Protein AF-A0A7V4JTB4-F1 (afdb_monomer)

Radius of gyration: 29.23 Å; Cα contacts (8 Å, |Δi|>4): 710; chains: 1; bounding box: 89×67×76 Å

Structure (mmCIF, N/CA/C/O backbone):
data_AF-A0A7V4JTB4-F1
#
_entry.id   AF-A0A7V4JTB4-F1
#
loop_
_atom_site.group_PDB
_atom_site.id
_atom_site.type_symbol
_atom_site.label_atom_id
_atom_site.label_alt_id
_atom_site.label_comp_id
_atom_site.label_asym_id
_atom_site.label_entity_id
_atom_site.label_seq_id
_atom_site.pdbx_PDB_ins_code
_atom_site.Cartn_x
_atom_site.Cartn_y
_atom_site.Cartn_z
_atom_site.occupancy
_atom_site.B_iso_or_equiv
_atom_site.auth_seq_id
_atom_site.auth_comp_id
_atom_site.auth_asym_id
_atom_site.auth_atom_id
_atom_site.pdbx_PDB_model_num
ATOM 1 N N . MET A 1 1 ? -22.827 40.644 -36.363 1.00 31.09 1 MET A N 1
ATOM 2 C CA . MET A 1 1 ? -23.847 39.605 -36.635 1.00 31.09 1 MET A CA 1
ATOM 3 C C . MET A 1 1 ? -23.167 38.247 -36.443 1.00 31.09 1 MET A C 1
ATOM 5 O O . MET A 1 1 ? -22.079 38.099 -36.972 1.00 31.09 1 MET A O 1
ATOM 9 N N . THR A 1 2 ? -23.547 37.351 -35.514 1.00 26.34 2 THR A N 1
ATOM 10 C CA . THR A 1 2 ? -24.792 36.527 -35.463 1.00 26.34 2 THR A CA 1
ATOM 11 C C . THR A 1 2 ? -24.977 35.720 -36.763 1.00 26.34 2 THR A C 1
ATOM 13 O O . THR A 1 2 ? -24.940 36.337 -37.813 1.00 26.34 2 THR A O 1
ATOM 16 N N . THR A 1 3 ? -25.228 34.405 -36.854 1.00 27.50 3 THR A N 1
ATOM 17 C CA . THR A 1 3 ? -25.494 33.280 -35.911 1.00 27.50 3 THR A CA 1
ATOM 18 C C . THR A 1 3 ? -25.364 31.945 -36.722 1.00 27.50 3 THR A C 1
ATOM 20 O O . THR A 1 3 ? -25.085 32.033 -37.908 1.00 27.50 3 THR A O 1
ATOM 23 N N . ARG A 1 4 ? -25.537 30.689 -36.250 1.00 26.83 4 ARG A N 1
ATOM 24 C CA . ARG A 1 4 ? -26.113 30.093 -35.017 1.00 26.83 4 ARG A CA 1
ATOM 25 C C . ARG A 1 4 ? -25.497 28.693 -34.718 1.00 26.83 4 ARG A C 1
ATOM 27 O O . ARG A 1 4 ? -24.911 28.059 -35.580 1.00 26.83 4 ARG A O 1
ATOM 34 N N . ARG A 1 5 ? -25.692 28.233 -33.475 1.00 28.22 5 ARG A N 1
ATOM 35 C CA . ARG A 1 5 ? -25.565 26.868 -32.901 1.00 28.22 5 ARG A CA 1
ATOM 36 C C . ARG A 1 5 ? -26.350 25.738 -33.624 1.00 28.22 5 ARG A C 1
ATOM 38 O O . ARG A 1 5 ? -27.379 26.044 -34.215 1.00 28.22 5 ARG A O 1
ATOM 45 N N . ARG A 1 6 ? -26.016 24.476 -33.246 1.00 29.27 6 ARG A N 1
ATOM 46 C CA . ARG A 1 6 ? -26.835 23.217 -33.250 1.00 29.27 6 ARG A CA 1
ATOM 47 C C . ARG A 1 6 ? -27.030 22.527 -34.625 1.00 29.27 6 ARG A C 1
ATOM 49 O O . ARG A 1 6 ? -27.101 23.221 -35.623 1.00 29.27 6 ARG A O 1
ATOM 56 N N . SER A 1 7 ? -27.157 21.192 -34.738 1.00 24.75 7 SER A N 1
ATOM 57 C CA . SER A 1 7 ? -27.004 20.066 -33.776 1.00 24.75 7 SER A CA 1
ATOM 58 C C . SER A 1 7 ? -27.152 18.696 -34.479 1.00 24.75 7 SER A C 1
ATOM 60 O O . SER A 1 7 ? -27.587 18.661 -35.620 1.00 24.75 7 SER A O 1
ATOM 62 N N . CYS A 1 8 ? -26.947 17.604 -33.725 1.00 22.50 8 CYS A N 1
ATOM 63 C CA . CYS A 1 8 ? -27.516 16.258 -33.938 1.00 22.50 8 CYS A CA 1
ATOM 64 C C . CYS A 1 8 ? -27.049 15.443 -35.162 1.00 22.50 8 CYS A C 1
ATOM 66 O O . CYS A 1 8 ? -27.346 15.770 -36.304 1.00 22.50 8 CYS A O 1
ATOM 68 N N . LEU A 1 9 ? -26.488 14.262 -34.879 1.00 32.69 9 LEU A N 1
ATOM 69 C CA . LEU A 1 9 ? -26.772 13.047 -35.654 1.00 32.69 9 LEU A CA 1
ATOM 70 C C . LEU A 1 9 ? -28.262 12.704 -35.511 1.00 32.69 9 LEU A C 1
ATOM 72 O O . LEU A 1 9 ? -28.770 12.720 -34.386 1.00 32.69 9 LEU A O 1
ATOM 76 N N . PRO A 1 10 ? -28.967 12.435 -36.620 1.00 29.33 10 PRO A N 1
ATOM 77 C CA . PRO A 1 10 ? -29.910 11.307 -36.659 1.00 29.33 10 PRO A CA 1
ATOM 78 C C . PRO A 1 10 ? -30.017 10.709 -38.096 1.00 29.33 10 PRO A C 1
ATOM 80 O O . PRO A 1 10 ? -29.278 11.117 -38.987 1.00 29.33 10 PRO A O 1
ATOM 83 N N . PRO A 1 11 ? -30.973 9.810 -38.391 1.00 30.77 11 PRO A N 1
ATOM 84 C CA . PRO A 1 11 ? -31.124 8.484 -37.792 1.00 30.77 11 PRO A CA 1
ATOM 85 C C . PRO A 1 11 ? -31.331 7.388 -38.868 1.00 30.77 11 PRO A C 1
ATOM 87 O O . PRO A 1 11 ? -31.652 7.687 -40.016 1.00 30.77 11 PRO A O 1
ATOM 90 N N . ARG A 1 12 ? -31.344 6.116 -38.439 1.00 24.88 12 ARG A N 1
ATOM 91 C CA . ARG A 1 12 ? -31.655 4.909 -39.243 1.00 24.88 12 ARG A CA 1
ATOM 92 C C . ARG A 1 12 ? -30.548 4.430 -40.197 1.00 24.88 12 ARG A C 1
ATOM 94 O O . ARG A 1 12 ? -29.602 5.131 -40.521 1.00 24.88 12 ARG A O 1
ATOM 101 N N . LEU A 1 13 ? -30.787 3.201 -40.653 1.00 31.14 13 LEU A N 1
ATOM 102 C CA . LEU A 1 13 ? -30.186 2.460 -41.767 1.00 31.14 13 LEU A CA 1
ATOM 103 C C . LEU A 1 13 ? -28.651 2.318 -41.681 1.00 31.14 13 LEU A C 1
ATOM 105 O O . LEU A 1 13 ? -27.910 2.879 -42.474 1.00 31.14 13 LEU A O 1
ATOM 109 N N . LEU A 1 14 ? -28.115 1.548 -40.722 1.00 29.09 14 LEU A N 1
ATOM 110 C CA . LEU A 1 14 ? -28.753 0.429 -39.988 1.00 29.09 14 LEU A CA 1
ATOM 111 C C . LEU A 1 14 ? -29.254 -0.696 -40.924 1.00 29.09 14 LEU A C 1
ATOM 113 O O . LEU A 1 14 ? -30.271 -1.313 -40.644 1.00 29.09 14 LEU A O 1
ATOM 117 N N . HIS A 1 15 ? -28.566 -0.934 -42.049 1.00 26.72 15 HIS A N 1
ATOM 118 C CA . HIS A 1 15 ? -28.873 -2.045 -42.972 1.00 26.72 15 HIS A CA 1
ATOM 119 C C . HIS A 1 15 ? -27.790 -3.138 -43.027 1.00 26.72 15 HIS A C 1
ATOM 121 O O . HIS A 1 15 ? -28.042 -4.227 -43.525 1.00 26.72 15 HIS A O 1
ATOM 127 N N . ALA A 1 16 ? -26.607 -2.894 -42.453 1.00 26.56 16 ALA A N 1
ATOM 128 C CA . ALA A 1 16 ? -25.551 -3.903 -42.298 1.00 26.56 16 ALA A CA 1
ATOM 129 C C . ALA A 1 16 ? -25.762 -4.841 -41.084 1.00 26.56 16 ALA A C 1
ATOM 131 O O . ALA A 1 16 ? -24.882 -5.628 -40.754 1.00 26.56 16 ALA A O 1
ATOM 132 N N . LEU A 1 17 ? -26.909 -4.732 -40.400 1.00 25.56 17 LEU A N 1
ATOM 133 C CA . LEU A 1 17 ? -27.274 -5.499 -39.199 1.00 25.56 17 LEU A CA 1
ATOM 134 C C . LEU A 1 17 ? -28.572 -6.312 -39.379 1.00 25.56 17 LEU A C 1
ATOM 136 O O . LEU A 1 17 ? -29.166 -6.734 -38.393 1.00 25.56 17 LEU A O 1
ATOM 140 N N . THR A 1 18 ? -29.044 -6.514 -40.615 1.00 29.95 18 THR A N 1
ATOM 141 C CA . THR A 1 18 ? -30.361 -7.124 -40.877 1.00 29.95 18 THR A CA 1
ATOM 142 C C . THR A 1 18 ? -30.300 -8.305 -41.846 1.00 29.95 18 THR A C 1
ATOM 144 O O . THR A 1 18 ? -30.421 -8.135 -43.057 1.00 29.95 18 THR A O 1
ATOM 147 N N . GLY A 1 19 ? -30.174 -9.495 -41.267 1.00 24.31 19 GLY A N 1
ATOM 148 C CA . GLY A 1 19 ? -30.933 -10.692 -41.640 1.00 24.31 19 GLY A CA 1
ATOM 149 C C . GLY A 1 19 ? -31.342 -11.339 -40.313 1.00 24.31 19 GLY A C 1
ATOM 150 O O . GLY A 1 19 ? -30.496 -11.967 -39.689 1.00 24.31 19 GLY A O 1
ATOM 151 N N . GLU A 1 20 ? -32.411 -10.847 -39.670 1.00 26.95 20 GLU A N 1
ATOM 152 C CA . GLU A 1 20 ? -33.776 -11.436 -39.699 1.00 26.95 20 GLU A CA 1
ATOM 153 C C . GLU A 1 20 ? -33.870 -12.774 -38.922 1.00 26.95 20 GLU A C 1
ATOM 155 O O . GLU A 1 20 ? -32.957 -13.581 -39.012 1.00 26.95 20 GLU A O 1
ATOM 160 N N . ALA A 1 21 ? -34.928 -13.161 -38.194 1.00 25.75 21 ALA A N 1
ATOM 161 C CA . ALA A 1 21 ? -36.062 -12.502 -37.510 1.00 25.75 21 ALA A CA 1
ATOM 162 C C . ALA A 1 21 ? -36.709 -13.588 -36.573 1.00 25.75 21 ALA A C 1
ATOM 164 O O . ALA A 1 21 ? -36.355 -14.757 -36.713 1.00 25.75 21 ALA A O 1
ATOM 165 N N . ALA A 1 22 ? -37.620 -13.365 -35.613 1.00 23.67 22 ALA A N 1
ATOM 166 C CA . ALA A 1 22 ? -38.319 -12.181 -35.095 1.00 23.67 22 ALA A CA 1
ATOM 167 C C . ALA A 1 22 ? -38.806 -12.429 -33.630 1.00 23.67 22 ALA A C 1
ATOM 169 O O . ALA A 1 22 ? -38.688 -13.544 -33.133 1.00 23.67 22 ALA A O 1
ATOM 170 N N . ASP A 1 23 ? -39.424 -11.401 -33.033 1.00 23.73 23 ASP A N 1
ATOM 171 C CA . ASP A 1 23 ? -40.547 -11.435 -32.067 1.00 23.73 23 ASP A CA 1
ATOM 172 C C . ASP A 1 23 ? -40.437 -11.966 -30.610 1.00 23.73 23 ASP A C 1
ATOM 174 O O . ASP A 1 23 ? -39.599 -12.774 -30.223 1.00 23.73 23 ASP A O 1
ATOM 178 N N . ASP A 1 24 ? -41.377 -11.412 -29.830 1.00 23.75 24 ASP A N 1
ATOM 179 C CA . ASP A 1 24 ? -41.809 -11.618 -28.440 1.00 23.75 24 ASP A CA 1
ATOM 180 C C . ASP A 1 24 ? -40.929 -11.192 -27.236 1.00 23.75 24 ASP A C 1
ATOM 182 O O . ASP A 1 24 ? -39.920 -11.778 -26.848 1.00 23.75 24 ASP A O 1
ATOM 186 N N . LEU A 1 25 ? -41.445 -10.143 -26.576 1.00 29.17 25 LEU A N 1
ATOM 187 C CA . LEU A 1 25 ? -41.117 -9.614 -25.247 1.00 29.17 25 LEU A CA 1
ATOM 188 C C . LEU A 1 25 ? -41.352 -10.663 -24.135 1.00 29.17 25 LEU A C 1
ATOM 190 O O . LEU A 1 25 ? -42.305 -11.439 -24.211 1.00 29.17 25 LEU A O 1
ATOM 194 N N . PRO A 1 26 ? -40.576 -10.618 -23.032 1.00 23.55 26 PRO A N 1
ATOM 195 C CA . PRO A 1 26 ? -41.019 -9.753 -21.935 1.00 23.55 26 PRO A CA 1
ATOM 196 C C . PRO A 1 26 ? -39.931 -8.887 -21.283 1.00 23.55 26 PRO A C 1
ATOM 198 O O . PRO A 1 26 ? -38.740 -9.188 -21.277 1.00 23.55 26 PRO A O 1
ATOM 201 N N . ILE A 1 27 ? -40.406 -7.810 -20.658 1.00 26.11 27 ILE A N 1
ATOM 202 C CA . ILE A 1 27 ? -39.677 -6.982 -19.692 1.00 26.11 27 ILE A CA 1
ATOM 203 C C . ILE A 1 27 ? -39.319 -7.824 -18.457 1.00 26.11 27 ILE A C 1
ATOM 205 O O . ILE A 1 27 ? -40.188 -8.505 -17.914 1.00 26.11 27 ILE A O 1
ATOM 209 N N . VAL A 1 28 ? -38.103 -7.658 -17.927 1.00 20.28 28 VAL A N 1
ATOM 210 C CA . VAL A 1 28 ? -37.855 -7.760 -16.478 1.00 20.28 28 VAL A CA 1
ATOM 211 C C . VAL A 1 28 ? -37.083 -6.521 -16.028 1.00 20.28 28 VAL A C 1
ATOM 213 O O . VAL A 1 28 ? -36.114 -6.106 -16.662 1.00 20.28 28 VAL A O 1
ATOM 216 N N . LEU A 1 29 ? -37.577 -5.915 -14.953 1.00 21.72 29 LEU A N 1
ATOM 217 C CA . LEU A 1 29 ? -37.103 -4.673 -14.350 1.00 21.72 29 LEU A CA 1
ATOM 218 C C . LEU A 1 29 ? -35.823 -4.887 -13.532 1.00 21.72 29 LEU A C 1
ATOM 220 O O . LEU A 1 29 ? -35.692 -5.914 -12.870 1.00 21.72 29 LEU A O 1
ATOM 224 N N . VAL A 1 30 ? -34.983 -3.849 -13.463 1.00 22.38 30 VAL A N 1
ATOM 225 C CA . VAL A 1 30 ? -34.416 -3.388 -12.181 1.00 22.38 30 VAL A CA 1
ATOM 226 C C . VAL A 1 30 ? -34.472 -1.852 -12.144 1.00 22.38 30 VAL A C 1
ATOM 228 O O . VAL A 1 30 ? -33.486 -1.162 -12.393 1.00 22.38 30 VAL A O 1
ATOM 231 N N . GLU A 1 31 ? -35.660 -1.327 -11.852 1.00 20.64 31 GLU A N 1
ATOM 232 C CA . GLU A 1 31 ? -35.790 -0.284 -10.821 1.00 20.64 31 GLU A CA 1
ATOM 233 C C . GLU A 1 31 ? -35.672 -1.018 -9.455 1.00 20.64 31 GLU A C 1
ATOM 235 O O . GLU A 1 31 ? -35.860 -2.235 -9.408 1.00 20.64 31 GLU A O 1
ATOM 240 N N . ASP A 1 32 ? -35.288 -0.441 -8.318 1.00 21.45 32 ASP A N 1
ATOM 241 C CA . ASP A 1 32 ? -35.134 0.958 -7.903 1.00 21.45 32 ASP A CA 1
ATOM 242 C C . ASP A 1 32 ? -33.716 1.206 -7.330 1.00 21.45 32 ASP A C 1
ATOM 244 O O . ASP A 1 32 ? -33.058 0.285 -6.851 1.00 21.45 32 ASP A O 1
ATOM 248 N N . GLY A 1 33 ? -33.178 2.423 -7.272 1.00 21.05 33 GLY A N 1
ATOM 249 C CA . GLY A 1 33 ? -33.682 3.707 -7.755 1.00 21.05 33 GLY A CA 1
ATOM 250 C C . GLY A 1 33 ? -32.656 4.798 -7.424 1.00 21.05 33 GLY A C 1
ATOM 251 O O . GLY A 1 33 ? -32.088 4.808 -6.331 1.00 21.05 33 GLY A O 1
ATOM 252 N N . ASP A 1 34 ? -32.380 5.698 -8.366 1.00 26.75 34 ASP A N 1
ATOM 253 C CA . ASP A 1 34 ? -31.528 6.870 -8.118 1.00 26.75 34 ASP A CA 1
ATOM 254 C C . ASP A 1 34 ? -32.349 7.911 -7.332 1.00 26.75 34 ASP A C 1
ATOM 256 O O . ASP A 1 34 ? -33.511 8.165 -7.671 1.00 26.75 34 ASP A O 1
ATOM 260 N N . PRO A 1 35 ? -31.770 8.551 -6.303 1.00 27.08 35 PRO A N 1
ATOM 261 C CA . PRO A 1 35 ? -31.247 9.877 -6.601 1.00 27.08 35 PRO A CA 1
ATOM 262 C C . PRO A 1 35 ? -29.920 10.210 -5.897 1.00 27.08 35 PRO A C 1
ATOM 264 O O . PRO A 1 35 ? -29.865 10.442 -4.690 1.00 27.08 35 PRO A O 1
ATOM 267 N N . ILE A 1 36 ? -28.890 10.444 -6.714 1.00 28.34 36 ILE A N 1
ATOM 268 C CA . ILE A 1 36 ? -27.683 11.227 -6.404 1.00 28.34 36 ILE A CA 1
ATOM 269 C C . ILE A 1 36 ? -26.712 10.524 -5.430 1.00 28.34 36 ILE A C 1
ATOM 271 O O . ILE A 1 36 ? -26.394 11.038 -4.359 1.00 28.34 36 ILE A O 1
ATOM 275 N N . VAL A 1 37 ? -26.124 9.395 -5.854 1.00 27.66 37 VAL A N 1
ATOM 276 C CA . VAL A 1 37 ? -24.893 8.836 -5.232 1.00 27.66 37 VAL A CA 1
ATOM 277 C C . VAL A 1 37 ? -23.803 8.543 -6.282 1.00 27.66 37 VAL A C 1
ATOM 279 O O . VAL A 1 37 ? -23.171 7.488 -6.317 1.00 27.66 37 VAL A O 1
ATOM 282 N N . ALA A 1 38 ? -23.556 9.510 -7.169 1.00 29.06 38 ALA A N 1
ATOM 283 C CA . ALA A 1 38 ? -22.583 9.404 -8.259 1.00 29.06 38 ALA A CA 1
ATOM 284 C C . ALA A 1 38 ? -21.143 9.803 -7.852 1.00 29.06 38 ALA A C 1
ATOM 286 O O . ALA A 1 38 ? -20.554 10.715 -8.428 1.00 29.06 38 ALA A O 1
ATOM 287 N N . SER A 1 39 ? -20.546 9.103 -6.881 1.00 34.44 39 SER A N 1
ATOM 288 C CA . SER A 1 39 ? -19.098 9.187 -6.597 1.00 34.44 39 SER A CA 1
ATOM 289 C C . SER A 1 39 ? -18.520 7.856 -6.102 1.00 34.44 39 SER A C 1
ATOM 291 O O . SER A 1 39 ? -18.096 7.675 -4.959 1.00 34.44 39 SER A O 1
ATOM 293 N N . GLY A 1 40 ? -18.479 6.886 -7.019 1.00 43.84 40 GLY A N 1
ATOM 294 C CA . GLY A 1 40 ? -17.699 5.666 -6.830 1.00 43.84 40 GLY A CA 1
ATOM 295 C C . GLY A 1 40 ? -16.204 5.979 -6.686 1.00 43.84 40 GLY A C 1
ATOM 296 O O . GLY A 1 40 ? -15.652 6.780 -7.438 1.00 43.84 40 GLY A O 1
ATOM 297 N N . LEU A 1 41 ? -15.544 5.316 -5.731 1.00 48.34 41 LEU A N 1
ATOM 298 C CA . LEU A 1 41 ? -14.096 5.400 -5.497 1.00 48.34 41 LEU A CA 1
ATOM 299 C C . LEU A 1 41 ? -13.290 5.305 -6.810 1.00 48.34 41 LEU A C 1
ATOM 301 O O . LEU A 1 41 ? -13.526 4.362 -7.573 1.00 48.34 41 LEU A O 1
ATOM 305 N N . PRO A 1 42 ? -12.280 6.163 -7.052 1.00 51.50 42 PRO A N 1
ATOM 306 C CA . PRO A 1 42 ? -11.416 6.020 -8.221 1.00 51.50 42 PRO A CA 1
ATOM 307 C C . PRO A 1 42 ? -10.668 4.677 -8.183 1.00 51.50 42 PRO A C 1
ATOM 309 O O . PRO A 1 42 ? -10.238 4.213 -7.122 1.00 51.50 42 PRO A O 1
ATOM 312 N N . THR A 1 43 ? -10.480 4.044 -9.343 1.00 61.00 43 THR A N 1
ATOM 313 C CA . THR A 1 43 ? -9.875 2.703 -9.488 1.00 61.00 43 THR A CA 1
ATOM 314 C C . THR A 1 43 ? -8.539 2.519 -8.743 1.00 61.00 43 THR A C 1
ATOM 316 O O . THR A 1 43 ? -8.374 1.481 -8.095 1.00 61.00 43 THR A O 1
ATOM 319 N N . PRO A 1 44 ? -7.605 3.498 -8.721 1.00 58.94 44 PRO A N 1
ATOM 320 C CA . PRO A 1 44 ? -6.405 3.446 -7.880 1.00 58.94 44 PRO A CA 1
ATOM 321 C C . PRO A 1 44 ? -6.675 3.289 -6.376 1.00 58.94 44 PRO A C 1
ATOM 323 O O . PRO A 1 44 ? -5.965 2.532 -5.711 1.00 58.94 44 PRO A O 1
ATOM 326 N N . ALA A 1 45 ? -7.700 3.963 -5.846 1.00 65.31 45 ALA A N 1
ATOM 327 C CA . ALA A 1 45 ? -8.075 3.900 -4.436 1.00 65.31 45 ALA A CA 1
ATOM 328 C C . ALA A 1 45 ? -8.781 2.578 -4.100 1.00 65.31 45 ALA A C 1
ATOM 330 O O . ALA A 1 45 ? -8.470 1.970 -3.077 1.00 65.31 45 ALA A O 1
ATOM 331 N N . GLN A 1 46 ? -9.638 2.062 -4.992 1.00 68.44 46 GLN A N 1
ATOM 332 C CA . GLN A 1 46 ? -10.210 0.714 -4.844 1.00 68.44 46 GLN A CA 1
ATOM 333 C C . GLN A 1 46 ? -9.116 -0.365 -4.811 1.00 68.44 46 GLN A C 1
ATOM 335 O O . GLN A 1 46 ? -9.136 -1.251 -3.956 1.00 68.44 46 GLN A O 1
ATOM 340 N N . ALA A 1 47 ? -8.129 -0.279 -5.711 1.00 62.53 47 ALA A N 1
ATOM 341 C CA . ALA A 1 47 ? -6.997 -1.205 -5.749 1.00 62.53 47 ALA A CA 1
ATOM 342 C C . ALA A 1 47 ? -6.133 -1.123 -4.477 1.00 62.53 47 ALA A C 1
ATOM 344 O O . ALA A 1 47 ? -5.681 -2.151 -3.971 1.00 62.53 47 ALA A O 1
ATOM 345 N N . PHE A 1 48 ? -5.942 0.082 -3.927 1.00 72.38 48 PHE A N 1
ATOM 346 C CA . PHE A 1 48 ? -5.279 0.273 -2.638 1.00 72.38 48 PHE A CA 1
ATOM 347 C C . PHE A 1 48 ? -6.066 -0.371 -1.485 1.00 72.38 48 PHE A C 1
ATOM 349 O O . PHE A 1 48 ? -5.489 -1.174 -0.749 1.00 72.38 48 PHE A O 1
ATOM 356 N N . LEU A 1 49 ? -7.367 -0.078 -1.355 1.00 76.50 49 LEU A N 1
ATOM 357 C CA . LEU A 1 49 ? -8.227 -0.612 -0.288 1.00 76.50 49 LEU A CA 1
ATOM 358 C C . LEU A 1 49 ? -8.237 -2.147 -0.301 1.00 76.50 49 LEU A C 1
ATOM 360 O O . LEU A 1 49 ? -7.947 -2.773 0.721 1.00 76.50 49 LEU A O 1
ATOM 364 N N . ARG A 1 50 ? -8.416 -2.755 -1.482 1.00 74.12 50 ARG A N 1
ATOM 365 C CA . ARG A 1 50 ? -8.325 -4.213 -1.662 1.00 74.12 50 ARG A CA 1
ATOM 366 C C . ARG A 1 50 ? -6.951 -4.767 -1.263 1.00 74.12 50 ARG A C 1
ATOM 368 O O . ARG A 1 50 ? -6.894 -5.807 -0.613 1.00 74.12 50 ARG A O 1
ATOM 375 N N . SER A 1 51 ? -5.849 -4.072 -1.573 1.00 66.06 51 SER A N 1
ATOM 376 C CA . SER A 1 51 ? -4.497 -4.521 -1.186 1.00 66.06 51 SER A CA 1
ATOM 377 C C . SER A 1 51 ? -4.261 -4.529 0.331 1.00 66.06 51 SER A C 1
ATOM 379 O O . SER A 1 51 ? -3.526 -5.381 0.827 1.00 66.06 51 SER A O 1
ATOM 381 N N . VAL A 1 52 ? -4.938 -3.648 1.081 1.00 71.56 52 VAL A N 1
ATOM 382 C CA . VAL A 1 52 ? -4.923 -3.629 2.557 1.00 71.56 52 VAL A CA 1
ATOM 383 C C . VAL A 1 52 ? -6.068 -4.446 3.177 1.00 71.56 52 VAL A C 1
ATOM 385 O O . VAL A 1 52 ? -6.355 -4.302 4.365 1.00 71.56 52 VAL A O 1
ATOM 388 N N . GLY A 1 53 ? -6.726 -5.317 2.404 1.00 73.81 53 GLY A N 1
ATOM 389 C CA . GLY A 1 53 ? -7.764 -6.229 2.899 1.00 73.81 53 GLY A CA 1
ATOM 390 C C . GLY A 1 53 ? -9.127 -5.584 3.177 1.00 73.81 53 GLY A C 1
ATOM 391 O O . GLY A 1 53 ? -9.987 -6.229 3.772 1.00 73.81 53 GLY A O 1
ATOM 392 N N . LEU A 1 54 ? -9.335 -4.330 2.762 1.00 80.25 54 LEU A N 1
ATOM 393 C CA . LEU A 1 54 ? -10.635 -3.661 2.792 1.00 80.25 54 LEU A CA 1
ATOM 394 C C . LEU A 1 54 ? -11.323 -3.877 1.444 1.00 80.25 54 LEU A C 1
ATOM 396 O O . LEU A 1 54 ? -11.031 -3.192 0.466 1.00 80.25 54 LEU A O 1
ATOM 400 N N . THR A 1 55 ? -12.207 -4.865 1.386 1.00 80.62 55 THR A N 1
ATOM 401 C CA . THR A 1 55 ? -12.844 -5.358 0.159 1.00 80.62 55 THR A CA 1
ATOM 402 C C . THR A 1 55 ? -14.343 -5.089 0.093 1.00 80.62 55 THR A C 1
ATOM 404 O O . THR A 1 55 ? -14.901 -5.187 -0.996 1.00 80.62 55 THR A O 1
ATOM 407 N N . ASP A 1 56 ? -14.984 -4.773 1.220 1.00 81.75 56 ASP A N 1
ATOM 408 C CA . ASP A 1 56 ? -16.427 -4.537 1.316 1.00 81.75 56 ASP A CA 1
ATOM 409 C C . ASP A 1 56 ? -16.841 -3.118 0.853 1.00 81.75 56 ASP A C 1
ATOM 411 O O . ASP A 1 56 ? -16.474 -2.131 1.503 1.00 81.75 56 ASP A O 1
ATOM 415 N N . PRO A 1 57 ? -17.657 -2.988 -0.215 1.00 81.31 57 PRO A N 1
ATOM 416 C CA . PRO A 1 57 ? -18.179 -1.701 -0.662 1.00 81.31 57 PRO A CA 1
ATOM 417 C C . PRO A 1 57 ? -19.126 -1.026 0.339 1.00 81.31 57 PRO A C 1
ATOM 419 O O . PRO A 1 57 ? -19.193 0.204 0.348 1.00 81.31 57 PRO A O 1
ATOM 422 N N . ALA A 1 58 ? -19.831 -1.775 1.198 1.00 83.12 58 ALA A N 1
ATOM 423 C CA . ALA A 1 58 ? -20.736 -1.184 2.187 1.00 83.12 58 ALA A CA 1
ATOM 424 C C . ALA A 1 58 ? -19.951 -0.390 3.245 1.00 83.12 58 ALA A C 1
ATOM 426 O O . ALA A 1 58 ? -20.305 0.743 3.567 1.00 83.12 58 ALA A O 1
ATOM 427 N N . THR A 1 59 ? -18.819 -0.924 3.707 1.00 87.50 59 THR A N 1
ATOM 428 C CA . THR A 1 59 ? -17.844 -0.210 4.545 1.00 87.50 59 THR A CA 1
ATOM 429 C C . THR A 1 59 ? -17.278 1.024 3.843 1.00 87.50 59 THR A C 1
ATOM 431 O O . THR A 1 59 ? -17.124 2.072 4.472 1.00 87.50 59 THR A O 1
ATOM 434 N N . TRP A 1 60 ? -17.001 0.946 2.536 1.00 87.81 60 TRP A N 1
ATOM 435 C CA . TRP A 1 60 ? -16.521 2.106 1.778 1.00 87.81 60 TRP A CA 1
ATOM 436 C C . TRP A 1 60 ? -17.563 3.227 1.686 1.00 87.81 60 TRP A C 1
ATOM 438 O O . TRP A 1 60 ? -17.202 4.399 1.821 1.00 87.81 60 TRP A O 1
ATOM 448 N N . ALA A 1 61 ? -18.833 2.872 1.477 1.00 84.81 61 ALA A N 1
ATOM 449 C CA . ALA A 1 61 ? -19.950 3.809 1.428 1.00 84.81 61 ALA A CA 1
ATOM 450 C C . ALA A 1 61 ? -20.224 4.437 2.805 1.00 84.81 61 ALA A C 1
ATOM 452 O O . ALA A 1 61 ? -20.281 5.662 2.909 1.00 84.81 61 ALA A O 1
ATOM 453 N N . ALA A 1 62 ? -20.291 3.621 3.864 1.00 87.00 62 ALA A N 1
ATOM 454 C CA . ALA A 1 62 ? -20.554 4.064 5.234 1.00 87.00 62 ALA A CA 1
ATOM 455 C C . ALA A 1 62 ? -19.553 5.135 5.703 1.00 87.00 62 ALA A C 1
ATOM 457 O O . ALA A 1 62 ? -19.951 6.212 6.142 1.00 87.00 62 ALA A O 1
ATOM 458 N N . PHE A 1 63 ? -18.251 4.894 5.511 1.00 90.00 63 PHE A N 1
ATOM 459 C CA . PHE A 1 63 ? -17.197 5.861 5.846 1.00 90.00 63 PHE A CA 1
ATOM 460 C C . PHE A 1 63 ? -16.984 6.943 4.770 1.00 90.00 63 PHE A C 1
ATOM 462 O O . PHE A 1 63 ? -16.185 7.859 4.957 1.00 90.00 63 PHE A O 1
ATOM 469 N N . GLY A 1 64 ? -17.698 6.888 3.641 1.00 83.56 64 GLY A N 1
ATOM 470 C CA . GLY A 1 64 ? -17.624 7.885 2.572 1.00 83.56 64 GLY A CA 1
ATOM 471 C C . GLY A 1 64 ? -16.285 7.947 1.835 1.00 83.56 64 GLY A C 1
ATOM 472 O O . GLY A 1 64 ? -15.922 9.013 1.345 1.00 83.56 64 GLY A O 1
ATOM 473 N N . LEU A 1 65 ? -15.552 6.832 1.728 1.00 80.38 65 LEU A N 1
ATOM 474 C CA . LEU A 1 65 ? -14.224 6.775 1.093 1.00 80.38 65 LEU A CA 1
ATOM 475 C C . LEU A 1 65 ? -14.228 7.237 -0.385 1.00 80.38 65 LEU A C 1
ATOM 477 O O . LEU A 1 65 ? -13.189 7.646 -0.899 1.00 80.38 65 LEU A O 1
ATOM 481 N N . GLY A 1 66 ? -15.381 7.182 -1.066 1.00 66.88 66 GLY A N 1
ATOM 482 C CA . GLY A 1 66 ? -15.574 7.691 -2.435 1.00 66.88 66 GLY A CA 1
ATOM 483 C C . GLY A 1 66 ? -16.095 9.130 -2.541 1.00 66.88 66 GLY A C 1
ATOM 484 O O . GLY A 1 66 ? -15.976 9.734 -3.601 1.00 66.88 66 GLY A O 1
ATOM 485 N N . LEU A 1 67 ? -16.608 9.717 -1.453 1.00 58.91 67 LEU A N 1
ATOM 486 C CA . LEU A 1 67 ? -17.335 10.999 -1.461 1.00 58.91 67 LEU A CA 1
ATOM 487 C C . LEU A 1 67 ? -16.423 12.244 -1.527 1.00 58.91 67 LEU A C 1
ATOM 489 O O . LEU A 1 67 ? -16.885 13.364 -1.318 1.00 58.91 67 LEU A O 1
ATOM 493 N N . VAL A 1 68 ? -15.121 12.068 -1.768 1.00 71.75 68 VAL A N 1
ATOM 494 C CA . VAL A 1 68 ? -14.137 13.159 -1.808 1.00 71.75 68 VAL A CA 1
ATOM 495 C C . VAL A 1 68 ? -13.844 13.524 -3.262 1.00 71.75 68 VAL A C 1
ATOM 497 O O . VAL A 1 68 ? -12.902 13.016 -3.871 1.00 71.75 68 VAL A O 1
ATOM 500 N N . ASP A 1 69 ? -14.679 14.403 -3.810 1.00 72.31 69 ASP A N 1
ATOM 501 C CA . ASP A 1 69 ? -14.544 14.939 -5.164 1.00 72.31 69 ASP A CA 1
ATOM 502 C C . ASP A 1 69 ? -13.688 16.225 -5.219 1.00 72.31 69 ASP A C 1
ATOM 504 O O . ASP A 1 69 ? -13.179 16.730 -4.211 1.00 72.31 69 ASP A O 1
ATOM 508 N N . ASP A 1 70 ? -13.533 16.783 -6.423 1.00 74.19 70 ASP A N 1
ATOM 509 C CA . ASP A 1 70 ? -12.765 18.014 -6.635 1.00 74.19 70 ASP A CA 1
ATOM 510 C C . ASP A 1 70 ? -13.408 19.255 -5.981 1.00 74.19 70 ASP A C 1
ATOM 512 O O . ASP A 1 70 ? -12.689 20.208 -5.670 1.00 74.19 70 ASP A O 1
ATOM 516 N N . ALA A 1 71 ? -14.717 19.248 -5.693 1.00 76.06 71 ALA A N 1
ATOM 517 C CA . ALA A 1 71 ? -15.394 20.332 -4.980 1.00 76.06 71 ALA A CA 1
ATOM 518 C C . ALA A 1 71 ? -15.112 20.277 -3.466 1.00 76.06 71 ALA A C 1
ATOM 520 O O . ALA A 1 71 ? -14.791 21.302 -2.853 1.00 76.06 71 ALA A O 1
ATOM 521 N N . VAL A 1 72 ? -15.133 19.082 -2.866 1.00 77.19 72 VAL A N 1
ATOM 522 C CA . VAL A 1 72 ? -14.715 18.848 -1.476 1.00 77.19 72 VAL A CA 1
ATOM 523 C C . VAL A 1 72 ? -13.238 19.208 -1.301 1.00 77.19 72 VAL A C 1
ATOM 525 O O . VAL A 1 72 ? -12.898 19.930 -0.361 1.00 77.19 72 VAL A O 1
ATOM 528 N N . LEU A 1 73 ? -12.361 18.790 -2.223 1.00 79.06 73 LEU A N 1
ATOM 529 C CA . LEU A 1 73 ? -10.940 19.162 -2.202 1.00 79.06 73 LEU A CA 1
ATOM 530 C C . LEU A 1 73 ? -10.730 20.678 -2.354 1.00 79.06 73 LEU A C 1
ATOM 532 O O . LEU A 1 73 ? -9.911 21.253 -1.632 1.00 79.06 73 LEU A O 1
ATOM 536 N N . ALA A 1 74 ? -11.486 21.347 -3.231 1.00 79.69 74 ALA A N 1
ATOM 537 C CA . ALA A 1 74 ? -11.433 22.802 -3.387 1.00 79.69 74 ALA A CA 1
ATOM 538 C C . ALA A 1 74 ? -11.811 23.547 -2.100 1.00 79.69 74 ALA A C 1
ATOM 540 O O . ALA A 1 74 ? -11.116 24.493 -1.724 1.00 79.69 74 ALA A O 1
ATOM 541 N N . ARG A 1 75 ? -12.835 23.081 -1.374 1.00 82.50 75 ARG A N 1
ATOM 542 C CA . ARG A 1 75 ? -13.266 23.670 -0.094 1.00 82.50 75 ARG A CA 1
ATOM 543 C C . ARG A 1 75 ? -12.183 23.623 0.994 1.00 82.50 75 ARG A C 1
ATOM 545 O O . ARG A 1 75 ? -12.144 24.509 1.840 1.00 82.50 75 ARG A O 1
ATOM 552 N N . PHE A 1 76 ? -11.282 22.640 0.948 1.00 81.00 76 PHE A N 1
ATOM 553 C CA . PHE A 1 76 ? -10.117 22.546 1.842 1.00 81.00 76 PHE A CA 1
ATOM 554 C C . PHE A 1 76 ? -8.825 23.156 1.253 1.00 81.00 76 PHE A C 1
ATOM 556 O O . PHE A 1 76 ? -7.758 23.045 1.856 1.00 81.00 76 PHE A O 1
ATOM 563 N N . GLY A 1 77 ? -8.881 23.803 0.081 1.00 77.94 77 GLY A N 1
ATOM 564 C CA . GLY A 1 77 ? -7.709 24.402 -0.575 1.00 77.94 77 GLY A CA 1
ATOM 565 C C . GLY A 1 77 ? -6.708 23.383 -1.143 1.00 77.94 77 GLY A C 1
ATOM 566 O O . GLY A 1 77 ? -5.529 23.700 -1.324 1.00 77.94 77 GLY A O 1
ATOM 567 N N . LEU A 1 78 ? -7.163 22.157 -1.418 1.00 78.25 78 LEU A N 1
ATOM 568 C CA . LEU A 1 78 ? -6.357 21.008 -1.848 1.00 78.25 78 LEU A CA 1
ATOM 569 C C . LEU A 1 78 ? -6.369 20.831 -3.374 1.00 78.25 78 LEU A C 1
ATOM 571 O O . LEU A 1 78 ? -6.576 19.738 -3.895 1.00 78.25 78 LEU A O 1
ATOM 575 N N . THR A 1 79 ? -6.155 21.923 -4.105 1.00 75.94 79 THR A N 1
ATOM 576 C CA . THR A 1 79 ? -6.166 21.954 -5.576 1.00 75.94 79 THR A CA 1
ATOM 577 C C . THR A 1 79 ? -4.770 22.191 -6.157 1.00 75.94 79 THR A C 1
ATOM 579 O O . THR A 1 79 ? -3.825 22.584 -5.463 1.00 75.94 79 THR A O 1
ATOM 582 N N . GLY A 1 80 ? -4.605 21.908 -7.455 1.00 71.75 80 GLY A N 1
ATOM 583 C CA . GLY A 1 80 ? -3.332 22.077 -8.162 1.00 71.75 80 GLY A CA 1
ATOM 584 C C . GLY A 1 80 ? -2.181 21.335 -7.474 1.00 71.75 80 GLY A C 1
ATOM 585 O O . GLY A 1 80 ? -2.271 20.138 -7.216 1.00 71.75 80 GLY A O 1
ATOM 586 N N . ARG A 1 81 ? -1.106 22.054 -7.122 1.00 62.41 81 ARG A N 1
ATOM 587 C CA . ARG A 1 81 ? 0.077 21.484 -6.439 1.00 62.41 81 ARG A CA 1
ATOM 588 C C . ARG A 1 81 ? -0.193 20.950 -5.022 1.00 62.41 81 ARG A C 1
ATOM 590 O O . ARG A 1 81 ? 0.662 20.249 -4.493 1.00 62.41 81 ARG A O 1
ATOM 597 N N . ARG A 1 82 ? -1.330 21.291 -4.400 1.00 61.69 82 ARG A N 1
ATOM 598 C CA . ARG A 1 82 ? -1.744 20.778 -3.078 1.00 61.69 82 ARG A CA 1
ATOM 599 C C . ARG A 1 82 ? -2.690 19.575 -3.164 1.00 61.69 82 ARG A C 1
ATOM 601 O O . ARG A 1 82 ? -3.051 19.031 -2.123 1.00 61.69 82 ARG A O 1
ATOM 608 N N . ARG A 1 83 ? -3.078 19.147 -4.373 1.00 70.81 83 ARG A N 1
ATOM 609 C CA . ARG A 1 83 ? -3.917 17.959 -4.576 1.00 70.81 83 ARG A CA 1
ATOM 610 C C . ARG A 1 83 ? -3.202 16.711 -4.030 1.00 70.81 83 ARG A C 1
ATOM 612 O O . ARG A 1 83 ? -2.027 16.509 -4.354 1.00 70.81 83 ARG A O 1
ATOM 619 N N . PRO A 1 84 ? -3.861 15.868 -3.213 1.00 65.50 84 PRO A N 1
ATOM 620 C CA . PRO A 1 84 ? -3.302 14.584 -2.805 1.00 65.50 84 PRO A CA 1
ATOM 621 C C . PRO A 1 84 ? -2.974 13.721 -4.030 1.00 65.50 84 PRO A C 1
ATOM 623 O O . PRO A 1 84 ? -3.750 13.675 -4.977 1.00 65.50 84 PRO A O 1
ATOM 626 N N . THR A 1 85 ? -1.832 13.034 -4.014 1.00 62.06 85 THR A N 1
ATOM 627 C CA . THR A 1 85 ? -1.459 12.096 -5.086 1.00 62.06 85 THR A CA 1
ATOM 628 C C . THR A 1 85 ? -2.280 10.805 -5.024 1.00 62.06 85 THR A C 1
ATOM 630 O O . THR A 1 85 ? -2.629 10.360 -3.929 1.00 62.06 85 THR A O 1
ATOM 633 N N . ASP A 1 86 ? -2.485 10.156 -6.176 1.00 58.53 86 ASP A N 1
ATOM 634 C CA . ASP A 1 86 ? -3.326 8.954 -6.395 1.00 58.53 86 ASP A CA 1
ATOM 635 C C . ASP A 1 86 ? -2.816 7.646 -5.729 1.00 58.53 86 ASP A C 1
ATOM 637 O O . ASP A 1 86 ? -3.099 6.528 -6.178 1.00 58.53 86 ASP A O 1
ATOM 641 N N . THR A 1 87 ? -2.009 7.757 -4.672 1.00 58.50 87 THR A N 1
ATOM 642 C CA . THR A 1 87 ? -1.521 6.634 -3.862 1.00 58.50 87 THR A CA 1
ATOM 643 C C . THR A 1 87 ? -2.196 6.630 -2.489 1.00 58.50 87 THR A C 1
ATOM 645 O O . THR A 1 87 ? -1.949 7.495 -1.643 1.00 58.50 87 THR A O 1
ATOM 648 N N . GLY A 1 88 ? -3.060 5.641 -2.258 1.00 68.62 88 GLY A N 1
ATOM 649 C CA . GLY A 1 88 ? -3.864 5.520 -1.041 1.00 68.62 88 GLY A CA 1
ATOM 650 C C . GLY A 1 88 ? -5.355 5.754 -1.291 1.00 68.62 88 GLY A C 1
ATOM 651 O O . GLY A 1 88 ? -5.826 5.691 -2.424 1.00 68.62 88 GLY A O 1
ATOM 652 N N . ALA A 1 89 ? -6.081 6.043 -0.215 1.00 78.44 89 ALA A N 1
ATOM 653 C CA . ALA A 1 89 ? -7.475 6.482 -0.240 1.00 78.44 89 ALA A CA 1
ATOM 654 C C . ALA A 1 89 ? -7.656 7.661 0.730 1.00 78.44 89 ALA A C 1
ATOM 656 O O . ALA A 1 89 ? -6.880 7.806 1.681 1.00 78.44 89 ALA A O 1
ATOM 657 N N . ILE A 1 90 ? -8.655 8.510 0.486 1.00 83.00 90 ILE A N 1
ATOM 658 C CA . ILE A 1 90 ? -8.992 9.626 1.377 1.00 83.00 90 ILE A CA 1
ATOM 659 C C . ILE A 1 90 ? -10.180 9.207 2.240 1.00 83.00 90 ILE A C 1
ATOM 661 O O . ILE A 1 90 ? -11.176 8.711 1.724 1.00 83.00 90 ILE A O 1
ATOM 665 N N . LEU A 1 91 ? -10.056 9.403 3.548 1.00 87.44 91 LEU A N 1
ATOM 666 C CA . LEU A 1 91 ? -11.084 9.113 4.537 1.00 87.44 91 LEU A CA 1
ATOM 667 C C . LEU A 1 91 ? -11.619 10.439 5.099 1.00 87.44 91 LEU A C 1
ATOM 669 O O . LEU A 1 91 ? -10.859 11.162 5.747 1.00 87.44 91 LEU A O 1
ATOM 673 N N . PRO A 1 92 ? -12.880 10.815 4.826 1.00 88.62 92 PRO A N 1
ATOM 674 C CA . PRO A 1 92 ? -13.452 12.029 5.390 1.00 88.62 92 PRO A CA 1
ATOM 675 C C . PRO A 1 92 ? -13.793 11.861 6.874 1.00 88.62 92 PRO A C 1
ATOM 677 O O . PRO A 1 92 ? -14.335 10.837 7.290 1.00 88.62 92 PRO A O 1
ATOM 680 N N . THR A 1 93 ? -13.535 12.903 7.661 1.00 90.06 93 THR A N 1
ATOM 681 C CA . THR A 1 93 ? -14.010 13.031 9.045 1.00 90.06 93 THR A CA 1
ATOM 682 C C . THR A 1 93 ? -15.197 13.993 9.104 1.00 90.06 93 THR A C 1
ATOM 684 O O . THR A 1 93 ? -15.313 14.915 8.288 1.00 90.06 93 THR A O 1
ATOM 687 N N . ARG A 1 94 ? -16.116 13.759 10.042 1.00 89.44 94 ARG A N 1
ATOM 688 C CA . ARG A 1 94 ? -17.417 14.436 10.158 1.00 89.44 94 ARG A CA 1
ATOM 689 C C . ARG A 1 94 ? -17.704 14.790 11.614 1.00 89.44 94 ARG A C 1
ATOM 691 O O . ARG A 1 94 ? -17.176 14.152 12.522 1.00 89.44 94 ARG A O 1
ATOM 698 N N . ASP A 1 95 ? -18.553 15.782 11.851 1.00 90.31 95 ASP A N 1
ATOM 699 C CA . ASP A 1 95 ? -19.186 15.911 13.166 1.00 90.31 95 ASP A CA 1
ATOM 700 C C . ASP A 1 95 ? -20.293 14.844 13.254 1.00 90.31 95 ASP A C 1
ATOM 702 O O . ASP A 1 95 ? -21.181 14.854 12.397 1.00 90.31 95 ASP A O 1
ATOM 706 N N . PRO A 1 96 ? -20.276 13.915 14.228 1.00 89.75 96 PRO A N 1
ATOM 707 C CA . PRO A 1 96 ? -21.289 12.862 14.315 1.00 89.75 96 PRO A CA 1
ATOM 708 C C . PRO A 1 96 ? -22.704 13.401 14.593 1.00 89.75 96 PRO A C 1
ATOM 710 O O . PRO A 1 96 ? -23.678 12.713 14.311 1.00 89.75 96 PRO A O 1
ATOM 713 N N . ARG A 1 97 ? -22.844 14.649 15.071 1.00 90.06 97 ARG A N 1
ATOM 714 C CA . ARG A 1 97 ? -24.139 15.346 15.207 1.00 90.06 97 ARG A CA 1
ATOM 715 C C . ARG A 1 97 ? -24.676 15.858 13.865 1.00 90.06 97 ARG A C 1
ATOM 717 O O . ARG A 1 97 ? -25.861 16.160 13.738 1.00 90.06 97 ARG A O 1
ATOM 724 N N . HIS A 1 98 ? -23.805 15.982 12.864 1.00 87.69 98 HIS A N 1
ATOM 725 C CA . HIS A 1 98 ? -24.106 16.489 11.527 1.00 87.69 98 HIS A CA 1
ATOM 726 C C . HIS A 1 98 ? -23.466 15.583 10.457 1.00 87.69 98 HIS A C 1
ATOM 728 O O . HIS A 1 98 ? -22.581 16.025 9.718 1.00 87.69 98 HIS A O 1
ATOM 734 N N . PRO A 1 99 ? -23.908 14.317 10.326 1.00 78.50 99 PRO A N 1
ATOM 735 C CA . PRO A 1 99 ? -23.211 13.291 9.545 1.00 78.50 99 PRO A CA 1
ATOM 736 C C . PRO A 1 99 ? -23.137 13.556 8.031 1.00 78.50 99 PRO A C 1
ATOM 738 O O . PRO A 1 99 ? -22.380 12.882 7.335 1.00 78.50 99 PRO A O 1
ATOM 741 N N . GLY A 1 100 ? -23.868 14.538 7.494 1.00 76.06 100 GLY A N 1
ATOM 742 C CA . GLY A 1 100 ? -23.700 15.014 6.112 1.00 76.06 100 GLY A CA 1
ATOM 743 C C . GLY A 1 100 ? -22.508 15.964 5.905 1.00 76.06 100 GLY A C 1
ATOM 744 O O . GLY A 1 100 ? -22.065 16.164 4.775 1.00 76.06 100 GLY A O 1
ATOM 745 N N . ALA A 1 101 ? -21.961 16.556 6.971 1.00 81.31 101 ALA A N 1
ATOM 746 C CA . ALA A 1 101 ? -20.914 17.568 6.894 1.00 81.31 101 ALA A CA 1
ATOM 747 C C . ALA A 1 101 ? -19.514 16.959 7.076 1.00 81.31 101 ALA A C 1
ATOM 749 O O . ALA A 1 101 ? -19.071 16.680 8.189 1.00 81.31 101 ALA A O 1
ATOM 750 N N . ILE A 1 102 ? -18.773 16.815 5.973 1.00 86.56 102 ILE A N 1
ATOM 751 C CA . ILE A 1 102 ? -17.326 16.555 6.026 1.00 86.56 102 ILE A CA 1
ATOM 752 C C . ILE A 1 102 ? -16.640 17.792 6.627 1.00 86.56 102 ILE A C 1
ATOM 754 O O . ILE A 1 102 ? -16.781 18.885 6.073 1.00 86.56 102 ILE A O 1
ATOM 758 N N . VAL A 1 103 ? -15.886 17.628 7.715 1.00 87.12 103 VAL A N 1
ATOM 759 C CA . VAL A 1 103 ? -15.146 18.706 8.406 1.00 87.12 103 VAL A CA 1
ATOM 760 C C . VAL A 1 103 ? -13.624 18.549 8.316 1.00 87.12 103 VAL A C 1
ATOM 762 O O . VAL A 1 103 ? -12.906 19.522 8.527 1.00 87.12 103 VAL A O 1
ATOM 765 N N . GLY A 1 104 ? -13.129 17.373 7.924 1.00 85.12 104 GLY A N 1
ATOM 766 C CA . GLY A 1 104 ? -11.709 17.128 7.673 1.00 85.12 104 GLY A CA 1
ATOM 767 C C . GLY A 1 104 ? -11.461 15.949 6.730 1.00 85.12 104 GLY A C 1
ATOM 768 O O . GLY A 1 104 ? -12.389 15.243 6.328 1.00 85.12 104 GLY A O 1
ATOM 769 N N . LEU A 1 105 ? -10.198 15.762 6.337 1.00 86.00 105 LEU A N 1
ATOM 770 C CA . LEU A 1 105 ? -9.744 14.716 5.421 1.00 86.00 105 LEU A CA 1
ATOM 771 C C . LEU A 1 105 ? -8.445 14.061 5.920 1.00 86.00 105 LEU A C 1
ATOM 773 O O . LEU A 1 105 ? -7.410 14.709 6.115 1.00 86.00 105 LEU A O 1
ATOM 777 N N . VAL A 1 106 ? -8.495 12.739 6.035 1.00 83.75 106 VAL A N 1
ATOM 778 C CA . VAL A 1 106 ? -7.397 11.843 6.411 1.00 83.75 106 VAL A CA 1
ATOM 779 C C . VAL A 1 106 ? -6.861 11.139 5.171 1.00 83.75 106 VAL A C 1
ATOM 781 O O . VAL A 1 106 ? -7.630 10.733 4.299 1.00 83.75 106 VAL A O 1
ATOM 784 N N . ARG A 1 107 ? -5.543 10.909 5.098 1.00 81.00 107 ARG A N 1
ATOM 785 C CA . ARG A 1 107 ? -4.952 10.052 4.060 1.00 81.00 107 ARG A CA 1
ATOM 786 C C . ARG A 1 107 ? -4.599 8.667 4.588 1.00 81.00 107 ARG A C 1
ATOM 788 O O . ARG A 1 107 ? -3.625 8.512 5.328 1.00 81.00 107 ARG A O 1
ATOM 795 N N . LEU A 1 108 ? -5.302 7.653 4.092 1.00 77.94 108 LEU A N 1
ATOM 796 C CA . LEU A 1 108 ? -4.932 6.255 4.282 1.00 77.94 108 LEU A CA 1
ATOM 797 C C . LEU A 1 108 ? -3.681 5.928 3.455 1.00 77.94 108 LEU A C 1
ATOM 799 O O . LEU A 1 108 ? -3.603 6.244 2.266 1.00 77.94 108 LEU A O 1
ATOM 803 N N . LYS A 1 109 ? -2.697 5.287 4.094 1.00 66.75 109 LYS A N 1
ATOM 804 C CA . LYS A 1 109 ? -1.433 4.845 3.485 1.00 66.75 109 LYS A CA 1
ATOM 805 C C . LYS A 1 109 ? -1.101 3.417 3.918 1.00 66.75 109 LYS A C 1
ATOM 807 O O . LYS A 1 109 ? -1.523 2.968 4.979 1.00 66.75 109 LYS A O 1
ATOM 812 N N . SER A 1 110 ? -0.281 2.737 3.123 1.00 56.78 110 SER A N 1
ATOM 813 C CA . SER A 1 110 ? 0.250 1.390 3.388 1.00 56.78 110 SER A CA 1
ATOM 814 C C . SER A 1 110 ? 1.185 1.323 4.616 1.00 56.78 110 SER A C 1
ATOM 816 O O . SER A 1 110 ? 1.352 0.265 5.223 1.00 56.78 110 SER A O 1
ATOM 818 N N . ALA A 1 111 ? 1.785 2.451 5.019 1.00 52.62 111 ALA A N 1
ATOM 819 C CA . ALA A 1 111 ? 2.682 2.571 6.173 1.00 52.62 111 ALA A CA 1
ATOM 820 C C . ALA A 1 111 ? 1.921 2.847 7.494 1.00 52.62 111 ALA A C 1
ATOM 822 O O . ALA A 1 111 ? 1.759 3.988 7.923 1.00 52.62 111 ALA A O 1
ATOM 823 N N . GLN A 1 112 ? 1.495 1.771 8.152 1.00 51.84 112 GLN A N 1
ATOM 824 C CA . GLN A 1 112 ? 0.514 1.705 9.252 1.00 51.84 112 GLN A CA 1
ATOM 825 C C . GLN A 1 112 ? 0.875 2.333 10.631 1.00 51.84 112 GLN A C 1
ATOM 827 O O . GLN A 1 112 ? 0.389 1.849 11.648 1.00 51.84 112 GLN A O 1
ATOM 832 N N . ASN A 1 113 ? 1.751 3.345 10.734 1.00 40.53 113 ASN A N 1
ATOM 833 C CA . ASN A 1 113 ? 2.186 3.861 12.056 1.00 40.53 113 ASN A CA 1
ATOM 834 C C . ASN A 1 113 ? 2.229 5.388 12.254 1.00 40.53 113 ASN A C 1
ATOM 836 O O . ASN A 1 113 ? 2.429 5.809 13.391 1.00 40.53 113 ASN A O 1
ATOM 840 N N . LYS A 1 114 ? 2.056 6.208 11.208 1.00 44.28 114 LYS A N 1
ATOM 841 C CA . LYS A 1 114 ? 1.819 7.663 11.322 1.00 44.28 114 LYS A CA 1
ATOM 842 C C . LYS A 1 114 ? 0.972 8.123 10.135 1.00 44.28 114 LYS A C 1
ATOM 844 O O . LYS A 1 114 ? 1.466 8.122 9.003 1.00 44.28 114 LYS A O 1
ATOM 849 N N . HIS A 1 115 ? -0.284 8.494 10.369 1.00 55.38 115 HIS A N 1
ATOM 850 C CA . HIS A 1 115 ? -1.136 9.043 9.313 1.00 55.38 115 HIS A CA 1
ATOM 851 C C . HIS A 1 115 ? -0.670 10.446 8.931 1.00 55.38 115 HIS A C 1
ATOM 853 O O . HIS A 1 115 ? -0.085 11.180 9.726 1.00 55.38 115 HIS A O 1
ATOM 859 N N . GLY A 1 116 ? -0.866 10.791 7.659 1.00 54.09 116 GLY A N 1
ATOM 860 C CA . GLY A 1 116 ? -0.601 12.134 7.165 1.00 54.09 116 GLY A CA 1
ATOM 861 C C . GLY A 1 116 ? -1.911 12.891 7.095 1.00 54.09 116 GLY A C 1
ATOM 862 O O . GLY A 1 116 ? -2.671 12.665 6.152 1.00 54.09 116 GLY A O 1
ATOM 863 N N . PHE A 1 117 ? -2.150 13.769 8.064 1.00 61.31 117 PHE A N 1
ATOM 864 C CA . PHE A 1 117 ? -3.237 14.740 8.024 1.00 61.31 117 PHE A CA 1
ATOM 865 C C . PHE A 1 117 ? -3.194 15.532 6.711 1.00 61.31 117 PHE A C 1
ATOM 867 O O . PHE A 1 117 ? -2.146 16.072 6.347 1.00 61.31 117 PHE A O 1
ATOM 874 N N . ILE A 1 118 ? -4.314 15.567 5.980 1.00 70.81 118 ILE A N 1
ATOM 875 C CA . ILE A 1 118 ? -4.459 16.429 4.796 1.00 70.81 118 ILE A CA 1
ATOM 876 C C . ILE A 1 118 ? -5.030 17.791 5.219 1.00 70.81 118 ILE A C 1
ATOM 878 O O . ILE A 1 118 ? -4.646 18.826 4.682 1.00 70.81 118 ILE A O 1
ATOM 882 N N . THR A 1 119 ? -5.906 17.781 6.224 1.00 79.12 119 THR A N 1
ATOM 883 C CA . THR A 1 119 ? -6.457 18.950 6.924 1.00 79.12 119 THR A CA 1
ATOM 884 C C . THR A 1 119 ? -6.116 18.865 8.415 1.00 79.12 119 THR A C 1
ATOM 886 O O . THR A 1 119 ? -5.787 17.774 8.883 1.00 79.12 119 THR A O 1
ATOM 889 N N . PRO A 1 120 ? -6.247 19.953 9.198 1.00 80.50 120 PRO A N 1
ATOM 890 C CA . PRO A 1 120 ? -6.250 19.858 10.657 1.00 80.50 120 PRO A CA 1
ATOM 891 C C . PRO A 1 120 ? -7.243 18.789 11.160 1.00 80.50 120 PRO A C 1
ATOM 893 O O . PRO A 1 120 ? -8.272 18.583 10.501 1.00 80.50 120 PRO A O 1
ATOM 896 N N . PRO A 1 121 ? -6.963 18.114 12.292 1.00 81.25 121 PRO A N 1
ATOM 897 C CA . PRO A 1 121 ? -7.888 17.150 12.881 1.00 81.25 121 PRO A CA 1
ATOM 898 C C . PRO A 1 121 ? -9.206 17.828 13.264 1.00 81.25 121 PRO A C 1
ATOM 900 O O . PRO A 1 121 ? -9.216 18.835 13.969 1.00 81.25 121 PRO A O 1
ATOM 903 N N . ALA A 1 122 ? -10.320 17.282 12.784 1.00 82.12 122 ALA A N 1
ATOM 904 C CA . ALA A 1 122 ? -11.658 17.784 13.066 1.00 82.12 122 ALA A CA 1
ATOM 905 C C . ALA A 1 122 ? -12.665 16.637 12.960 1.00 82.12 122 ALA A C 1
ATOM 907 O O . ALA A 1 122 ? -12.682 15.934 11.949 1.00 82.12 122 ALA A O 1
ATOM 908 N N . GLY A 1 123 ? -13.516 16.470 13.974 1.00 88.62 123 GLY A N 1
ATOM 909 C CA . GLY A 1 123 ? -14.543 15.426 14.001 1.00 88.62 123 GLY A CA 1
ATOM 910 C C . GLY A 1 123 ? -13.994 13.993 13.998 1.00 88.62 123 GLY A C 1
ATOM 911 O O . GLY A 1 123 ? -12.814 13.753 14.243 1.00 88.62 123 GLY A O 1
ATOM 912 N N . LEU A 1 124 ? -14.876 13.039 13.704 1.00 92.94 124 LEU A N 1
ATOM 913 C CA . LEU A 1 124 ? -14.612 11.601 13.692 1.00 92.94 124 LEU A CA 1
ATOM 914 C C . LEU A 1 124 ? -14.815 11.030 12.289 1.00 92.94 124 LEU A C 1
ATOM 916 O O . LEU A 1 124 ? -15.742 11.419 11.578 1.00 92.94 124 LEU A O 1
ATOM 920 N N . ALA A 1 125 ? -13.993 10.067 11.887 1.00 92.38 125 ALA A N 1
ATOM 921 C CA . ALA A 1 125 ? -14.287 9.260 10.704 1.00 92.38 125 ALA A CA 1
ATOM 922 C C . ALA A 1 125 ? -15.152 8.073 11.137 1.00 92.38 125 ALA A C 1
ATOM 924 O O . ALA A 1 125 ? -14.704 7.197 11.873 1.00 92.38 125 ALA A O 1
ATOM 925 N N . CYS A 1 126 ? -16.416 8.088 10.731 1.00 92.75 126 CYS A N 1
ATOM 926 C CA . CYS A 1 126 ? -17.458 7.185 11.205 1.00 92.75 126 CYS A CA 1
ATOM 927 C C . CYS A 1 126 ? -18.566 7.046 10.152 1.00 92.75 126 CYS A C 1
ATOM 929 O O . CYS A 1 126 ? -18.620 7.819 9.189 1.00 92.75 126 CYS A O 1
ATOM 931 N N . ALA A 1 127 ? -19.436 6.058 10.348 1.00 90.00 127 ALA A N 1
ATOM 932 C CA . ALA A 1 127 ? -20.683 5.937 9.605 1.00 90.00 127 ALA A CA 1
ATOM 933 C C . ALA A 1 127 ? -21.719 6.977 10.084 1.00 90.00 127 ALA A C 1
ATOM 935 O O . ALA A 1 127 ? -21.606 7.523 11.183 1.00 90.00 127 ALA A O 1
ATOM 936 N N . ALA A 1 128 ? -22.707 7.292 9.241 1.00 88.00 128 ALA A N 1
ATOM 937 C CA . ALA A 1 128 ? -23.675 8.364 9.505 1.00 88.00 128 ALA A CA 1
ATOM 938 C C . ALA A 1 128 ? -24.598 8.088 10.708 1.00 88.00 128 ALA A C 1
ATOM 940 O O . ALA A 1 128 ? -25.050 9.023 11.361 1.00 88.00 128 ALA A O 1
ATOM 941 N N . ASP A 1 129 ? -24.819 6.810 10.998 1.00 90.69 129 ASP A N 1
ATOM 942 C CA . ASP A 1 129 ? -25.636 6.236 12.065 1.00 90.69 129 ASP A CA 1
ATOM 943 C C . ASP A 1 129 ? -24.879 6.090 13.400 1.00 90.69 129 ASP A C 1
ATOM 945 O O . ASP A 1 129 ? -25.386 5.450 14.314 1.00 90.69 129 ASP A O 1
ATOM 949 N N . LEU A 1 130 ? -23.665 6.653 13.547 1.00 94.19 130 LEU A N 1
ATOM 950 C CA . LEU A 1 130 ? -22.805 6.428 14.722 1.00 94.19 130 LEU A CA 1
ATOM 951 C C . LEU A 1 130 ? -23.559 6.578 16.053 1.00 94.19 130 LEU A C 1
ATOM 953 O O . LEU A 1 130 ? -23.512 5.667 16.873 1.00 94.19 130 LEU A O 1
ATOM 957 N N . LEU A 1 131 ? -24.255 7.702 16.249 1.00 94.50 131 LEU A N 1
ATOM 958 C CA . LEU A 1 131 ? -24.955 8.037 17.497 1.00 94.50 131 LEU A CA 1
ATOM 959 C C . LEU A 1 131 ? -26.300 7.305 17.674 1.00 94.50 131 LEU A C 1
ATOM 961 O O . LEU A 1 131 ? -26.980 7.519 18.671 1.00 94.50 131 LEU A O 1
ATOM 965 N N . GLU A 1 132 ? -26.693 6.441 16.738 1.00 94.25 132 GLU A N 1
ATOM 966 C CA . GLU A 1 132 ? -27.863 5.563 16.888 1.00 94.25 132 GLU A CA 1
ATOM 967 C C . GLU A 1 132 ? -27.494 4.251 17.604 1.00 94.25 132 GLU A C 1
ATOM 969 O O . GLU A 1 132 ? -28.359 3.571 18.158 1.00 94.25 132 GLU A O 1
ATOM 974 N N . HIS A 1 133 ? -26.202 3.895 17.644 1.00 95.00 133 HIS A N 1
ATOM 975 C CA . HIS A 1 133 ? -25.733 2.665 18.284 1.00 95.00 133 HIS A CA 1
ATOM 976 C C . HIS A 1 133 ? -25.591 2.844 19.800 1.00 95.00 133 HIS A C 1
ATOM 978 O O . HIS A 1 133 ? -24.881 3.748 20.241 1.00 95.00 133 HIS A O 1
ATOM 984 N N . PRO A 1 134 ? -26.157 1.952 20.638 1.00 92.69 134 PRO A N 1
ATOM 985 C CA . PRO A 1 134 ? -26.060 2.062 22.099 1.00 92.69 134 PRO A CA 1
ATOM 986 C C . PRO A 1 134 ? -24.626 1.885 22.622 1.00 92.69 134 PRO A C 1
ATOM 988 O O . PRO A 1 134 ? -24.330 2.229 23.765 1.00 92.69 134 PRO A O 1
ATOM 991 N N . ARG A 1 135 ? -23.733 1.349 21.784 1.00 95.38 135 ARG A N 1
ATOM 992 C CA . ARG A 1 135 ? -22.333 1.090 22.089 1.00 95.38 135 ARG A CA 1
ATOM 993 C C . ARG A 1 135 ? -21.446 1.673 21.000 1.00 95.38 135 ARG A C 1
ATOM 995 O O . ARG A 1 135 ? -21.659 1.382 19.825 1.00 95.38 135 ARG A O 1
ATOM 1002 N N . LEU A 1 136 ? -20.455 2.467 21.396 1.00 97.19 136 LEU A N 1
ATOM 1003 C CA . LEU A 1 136 ? -19.531 3.150 20.495 1.00 97.19 136 LEU A CA 1
ATOM 1004 C C . LEU A 1 136 ? -18.108 2.642 20.699 1.0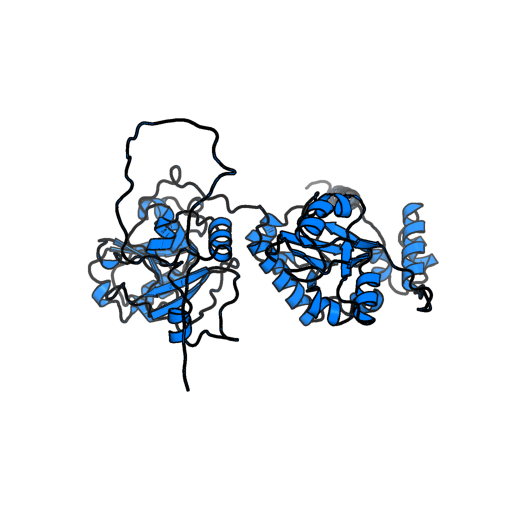0 97.19 136 LEU A C 1
ATOM 1006 O O . LEU A 1 136 ? -17.642 2.471 21.826 1.00 97.19 136 LEU A O 1
ATOM 1010 N N . ILE A 1 137 ? -17.402 2.423 19.594 1.00 97.19 137 ILE A N 1
ATOM 1011 C CA . ILE A 1 137 ? -16.054 1.857 19.588 1.00 97.19 137 ILE A CA 1
ATOM 1012 C C . ILE A 1 137 ? -15.100 2.887 19.002 1.00 97.19 137 ILE A C 1
ATOM 1014 O O . ILE A 1 137 ? -15.154 3.189 17.810 1.00 97.19 137 ILE A O 1
ATOM 1018 N N . LEU A 1 138 ? -14.230 3.426 19.851 1.00 96.69 138 LEU A N 1
ATOM 1019 C CA . LEU A 1 138 ? -13.305 4.504 19.520 1.00 96.69 138 LEU A CA 1
ATOM 1020 C C . LEU A 1 138 ? -11.896 3.941 19.322 1.00 96.69 138 LEU A C 1
ATOM 1022 O O . LEU A 1 138 ? -11.386 3.232 20.189 1.00 96.69 138 LEU A O 1
ATOM 1026 N N . THR A 1 139 ? -11.249 4.260 18.201 1.00 94.31 139 THR A N 1
ATOM 1027 C CA . THR A 1 139 ? -9.880 3.800 17.905 1.00 94.31 139 THR A CA 1
ATOM 1028 C C . THR A 1 139 ? -9.039 4.881 17.234 1.00 94.31 139 THR A C 1
ATOM 1030 O O . THR A 1 139 ? -9.557 5.644 16.425 1.00 94.31 139 THR A O 1
ATOM 1033 N N . ASP A 1 140 ? -7.737 4.922 17.525 1.00 90.56 140 ASP A N 1
ATOM 1034 C CA . ASP A 1 140 ? -6.744 5.798 16.882 1.00 90.56 140 ASP A CA 1
ATOM 1035 C C . ASP A 1 140 ? -6.162 5.202 15.581 1.00 90.56 140 ASP A C 1
ATOM 1037 O O . ASP A 1 140 ? -5.301 5.800 14.932 1.00 90.56 140 ASP A O 1
ATOM 1041 N N . VAL A 1 141 ? -6.619 4.010 15.171 1.00 87.25 141 VAL A N 1
ATOM 1042 C CA . VAL A 1 141 ? -6.095 3.295 13.999 1.00 87.25 141 VAL A CA 1
ATOM 1043 C C . VAL A 1 141 ? -7.167 3.155 12.903 1.00 87.25 141 VAL A C 1
ATOM 1045 O O . VAL A 1 141 ? -8.082 2.336 13.030 1.00 87.25 141 VAL A O 1
ATOM 1048 N N . PRO A 1 142 ? -7.031 3.843 11.750 1.00 88.00 142 PRO A N 1
ATOM 1049 C CA . PRO A 1 142 ? -8.047 3.888 10.695 1.00 88.00 142 PRO A CA 1
ATOM 1050 C C . PRO A 1 142 ? -8.381 2.524 10.115 1.00 88.00 142 PRO A C 1
ATOM 1052 O O . PRO A 1 142 ? -9.534 2.201 9.842 1.00 88.00 142 PRO A O 1
ATOM 1055 N N . LEU A 1 143 ? -7.352 1.698 9.931 1.00 86.25 143 LEU A N 1
ATOM 1056 C CA . LEU A 1 143 ? -7.522 0.363 9.376 1.00 86.25 143 LEU A CA 1
ATOM 1057 C C . LEU A 1 143 ? -8.113 -0.618 10.395 1.00 86.25 143 LEU A C 1
ATOM 1059 O O . LEU A 1 143 ? -8.658 -1.623 9.962 1.00 86.25 143 LEU A O 1
ATOM 1063 N N . ILE A 1 144 ? -8.081 -0.325 11.703 1.00 89.50 144 ILE A N 1
ATOM 1064 C CA . ILE A 1 144 ? -8.873 -1.070 12.692 1.00 89.50 144 ILE A CA 1
ATOM 1065 C C . ILE A 1 144 ? -10.335 -0.638 12.594 1.00 89.50 144 ILE A C 1
ATOM 1067 O O . ILE A 1 144 ? -11.180 -1.509 12.423 1.00 89.50 144 ILE A O 1
ATOM 1071 N N . ALA A 1 145 ? -10.634 0.668 12.582 1.00 92.44 145 ALA A N 1
ATOM 1072 C CA . ALA A 1 145 ? -12.010 1.165 12.449 1.00 92.44 145 ALA A CA 1
ATOM 1073 C C . ALA A 1 145 ? -12.733 0.557 11.230 1.00 92.44 145 ALA A C 1
ATOM 1075 O O . ALA A 1 145 ? -13.818 -0.013 11.343 1.00 92.44 145 ALA A O 1
ATOM 1076 N N . LEU A 1 146 ? -12.075 0.599 10.067 1.00 91.38 146 LEU A N 1
ATOM 1077 C CA . LEU A 1 146 ? -12.612 0.063 8.816 1.00 91.38 146 LEU A CA 1
ATOM 1078 C C . LEU A 1 146 ? -12.694 -1.476 8.813 1.00 91.38 146 LEU A C 1
ATOM 1080 O O . LEU A 1 146 ? -13.650 -2.027 8.273 1.00 91.38 146 LEU A O 1
ATOM 1084 N N . ARG A 1 147 ? -11.734 -2.191 9.424 1.00 90.00 147 ARG A N 1
ATOM 1085 C CA . ARG A 1 147 ? -11.784 -3.666 9.518 1.00 90.00 147 ARG A CA 1
ATOM 1086 C C . ARG A 1 147 ? -12.859 -4.148 10.493 1.00 90.00 147 ARG A C 1
ATOM 1088 O O . ARG A 1 147 ? -13.497 -5.150 10.195 1.00 90.00 147 ARG A O 1
ATOM 1095 N N . LEU A 1 148 ? -13.091 -3.443 11.604 1.00 92.19 148 LEU A N 1
ATOM 1096 C CA . LEU A 1 148 ? -14.179 -3.737 12.544 1.00 92.19 148 LEU A CA 1
ATOM 1097 C C . LEU A 1 148 ? -15.541 -3.590 11.859 1.00 92.19 148 LEU A C 1
ATOM 1099 O O . LEU A 1 148 ? -16.350 -4.513 11.909 1.00 92.19 148 LEU A O 1
ATOM 1103 N N . HIS A 1 149 ? -15.757 -2.491 11.132 1.00 93.31 149 HIS A N 1
ATOM 1104 C CA . HIS A 1 149 ? -16.993 -2.297 10.374 1.00 93.31 149 HIS A CA 1
ATOM 1105 C C . HIS A 1 149 ? -17.189 -3.349 9.270 1.00 93.31 149 HIS A C 1
ATOM 1107 O O . HIS A 1 149 ? -18.277 -3.905 9.140 1.00 93.31 149 HIS A O 1
ATOM 1113 N N . GLN A 1 150 ? -16.129 -3.701 8.531 1.00 91.25 150 GLN A N 1
ATOM 1114 C CA . GLN A 1 150 ? -16.171 -4.796 7.551 1.00 91.25 150 GLN A CA 1
ATOM 1115 C C . GLN A 1 150 ? -16.451 -6.167 8.199 1.00 91.25 150 GLN A C 1
ATOM 1117 O O . GLN A 1 150 ? -17.040 -7.035 7.561 1.00 91.25 150 GLN A O 1
ATOM 1122 N N . ALA A 1 151 ? -16.054 -6.369 9.458 1.00 89.12 151 ALA A N 1
ATOM 1123 C CA . ALA A 1 151 ? -16.383 -7.556 10.246 1.00 89.12 151 ALA A CA 1
ATOM 1124 C C . ALA A 1 151 ? -17.812 -7.526 10.837 1.00 89.12 151 ALA A C 1
ATOM 1126 O O . ALA A 1 151 ? -18.179 -8.426 11.585 1.00 89.12 151 ALA A O 1
ATOM 1127 N N . GLY A 1 152 ? -18.623 -6.515 10.502 1.00 88.88 152 GLY A N 1
ATOM 1128 C CA . GLY A 1 152 ? -20.016 -6.372 10.935 1.00 88.88 152 GLY A CA 1
ATOM 1129 C C . GLY A 1 152 ? -20.218 -5.529 12.196 1.00 88.88 152 GLY A C 1
ATOM 1130 O O . GLY A 1 152 ? -21.364 -5.262 12.558 1.00 88.88 152 GLY A O 1
ATOM 1131 N N . VAL A 1 153 ? -19.143 -5.067 12.842 1.00 91.44 153 VAL A N 1
ATOM 1132 C CA . VAL A 1 153 ? -19.218 -4.284 14.082 1.00 91.44 153 VAL A CA 1
ATOM 1133 C C . VAL A 1 153 ? -19.697 -2.860 13.783 1.00 91.44 153 VAL A C 1
ATOM 1135 O O . VAL A 1 153 ? -19.094 -2.142 12.985 1.00 91.44 153 VAL A O 1
ATOM 1138 N N . ARG A 1 154 ? -20.788 -2.434 14.424 1.00 93.38 154 ARG A N 1
ATOM 1139 C CA . ARG A 1 154 ? -21.370 -1.088 14.270 1.00 93.38 154 ARG A CA 1
ATOM 1140 C C . ARG A 1 154 ? -20.972 -0.165 15.426 1.00 93.38 154 ARG A C 1
ATOM 1142 O O . ARG A 1 154 ? -20.243 -0.582 16.322 1.00 93.38 154 ARG A O 1
ATOM 1149 N N . GLY A 1 155 ? -21.359 1.110 15.357 1.00 94.50 155 GLY A N 1
ATOM 1150 C CA . GLY A 1 155 ? -20.939 2.122 16.337 1.00 94.50 155 GLY A CA 1
ATOM 1151 C C . GLY A 1 155 ? -19.440 2.467 16.299 1.00 94.50 155 GLY A C 1
ATOM 1152 O O . GLY A 1 155 ? -18.914 3.038 17.250 1.00 94.50 155 GLY A O 1
ATOM 1153 N N . VAL A 1 156 ? -18.716 2.108 15.232 1.00 96.19 156 VAL A N 1
ATOM 1154 C CA . VAL A 1 156 ? -17.255 2.277 15.154 1.00 96.19 156 VAL A CA 1
ATOM 1155 C C . VAL A 1 156 ? -16.877 3.669 14.636 1.00 96.19 156 VAL A C 1
ATOM 1157 O O . VAL A 1 156 ? -17.316 4.083 13.560 1.00 96.19 156 VAL A O 1
ATOM 1160 N N . ALA A 1 157 ? -15.995 4.358 15.362 1.00 95.75 157 ALA A N 1
ATOM 1161 C CA . ALA A 1 157 ? -15.436 5.650 14.987 1.00 95.75 157 ALA A CA 1
ATOM 1162 C C . ALA A 1 157 ? -13.909 5.700 15.140 1.00 95.75 157 ALA A C 1
ATOM 1164 O O . ALA A 1 157 ? -13.316 5.238 16.116 1.00 95.75 157 ALA A O 1
ATOM 1165 N N . LEU A 1 158 ? -13.274 6.332 14.159 1.00 94.00 158 LEU A N 1
ATOM 1166 C CA . LEU A 1 158 ? -11.861 6.669 14.155 1.00 94.00 158 LEU A CA 1
ATOM 1167 C C . LEU A 1 158 ? -11.643 8.052 14.789 1.00 94.00 158 LEU A C 1
ATOM 1169 O O . LEU A 1 158 ? -12.153 9.061 14.292 1.00 94.00 158 LEU A O 1
ATOM 1173 N N . VAL A 1 159 ? -10.829 8.073 15.844 1.00 92.00 159 VAL A N 1
ATOM 1174 C CA . VAL A 1 159 ? -10.341 9.245 16.578 1.00 92.00 159 VAL A CA 1
ATOM 1175 C C . VAL A 1 159 ? -8.864 9.468 16.221 1.00 92.00 159 VAL A C 1
ATOM 1177 O O . VAL A 1 159 ? -7.973 9.006 16.923 1.00 92.00 159 VAL A O 1
ATOM 1180 N N . GLU A 1 160 ? -8.579 10.153 15.111 1.00 78.31 160 GLU A N 1
ATOM 1181 C CA . GLU A 1 160 ? -7.183 10.405 14.680 1.00 78.31 160 GLU A CA 1
ATOM 1182 C C . GLU A 1 160 ? -6.385 11.293 15.643 1.00 78.31 160 GLU A C 1
ATOM 1184 O O . GLU A 1 160 ? -5.167 11.168 15.747 1.00 78.31 160 GLU A O 1
ATOM 1189 N N . ASP A 1 161 ? -7.065 12.222 16.313 1.00 87.56 161 ASP A N 1
ATOM 1190 C CA . ASP A 1 161 ? -6.483 13.096 17.324 1.00 87.56 161 ASP A CA 1
ATOM 1191 C C . ASP A 1 161 ? -7.469 13.187 18.496 1.00 87.56 161 ASP A C 1
ATOM 1193 O O . ASP A 1 161 ? -8.601 13.633 18.289 1.00 87.56 161 ASP A O 1
ATOM 1197 N N . PRO A 1 162 ? -7.091 12.783 19.721 1.00 90.56 162 PRO A N 1
ATOM 1198 C CA . PRO A 1 162 ? -7.956 12.889 20.893 1.00 90.56 162 PRO A CA 1
ATOM 1199 C C . PRO A 1 162 ? -8.502 14.304 21.146 1.00 90.56 162 PRO A C 1
ATOM 1201 O O . PRO A 1 162 ? -9.583 14.436 21.715 1.00 90.56 162 PRO A O 1
ATOM 1204 N N . ALA A 1 163 ? -7.837 15.364 20.668 1.00 90.06 163 ALA A N 1
ATOM 1205 C CA . ALA A 1 163 ? -8.316 16.744 20.782 1.00 90.06 163 ALA A CA 1
ATOM 1206 C C . ALA A 1 163 ? -9.662 17.012 20.072 1.00 90.06 163 ALA A C 1
ATOM 1208 O O . ALA A 1 163 ? -10.294 18.033 20.345 1.00 90.06 163 ALA A O 1
ATOM 1209 N N . VAL A 1 164 ? -10.142 16.109 19.202 1.00 91.00 164 VAL A N 1
ATOM 1210 C CA . VAL A 1 164 ? -11.485 16.210 18.595 1.00 91.00 164 VAL A CA 1
ATOM 1211 C C . VAL A 1 164 ? -12.614 15.730 19.518 1.00 91.00 164 VAL A C 1
ATOM 1213 O O . VAL A 1 164 ? -13.778 15.988 19.217 1.00 91.00 164 VAL A O 1
ATOM 1216 N N . LEU A 1 165 ? -12.304 15.036 20.622 1.00 94.38 165 LEU A N 1
ATOM 1217 C CA . LEU A 1 165 ? -13.301 14.444 21.523 1.00 94.38 165 LEU A CA 1
ATOM 1218 C C . LEU A 1 165 ? -13.955 15.425 22.511 1.00 94.38 165 LEU A C 1
ATOM 1220 O O . LEU A 1 165 ? -15.172 15.321 22.670 1.00 94.38 165 LEU A O 1
ATOM 1224 N N . PRO A 1 166 ? -13.254 16.388 23.149 1.00 94.12 166 PRO A N 1
ATOM 1225 C CA . PRO A 1 166 ? -13.880 17.278 24.128 1.00 94.12 166 PRO A CA 1
ATOM 1226 C C . PRO A 1 166 ? -15.129 18.030 23.618 1.00 94.12 166 PRO A C 1
ATOM 1228 O O . PRO A 1 166 ? -16.123 18.053 24.343 1.00 94.12 166 PRO A O 1
ATOM 1231 N N . PRO A 1 167 ? -15.178 18.553 22.370 1.00 91.56 167 PRO A N 1
ATOM 1232 C CA . PRO A 1 167 ? -16.390 19.168 21.805 1.00 91.56 167 PRO A CA 1
ATOM 1233 C C . PRO A 1 167 ? -17.555 18.199 21.526 1.00 91.56 167 PRO A C 1
ATOM 1235 O O . PRO A 1 167 ? -18.641 18.649 21.146 1.00 91.56 167 PRO A O 1
ATOM 1238 N N . LEU A 1 168 ? -17.323 16.888 21.650 1.00 92.50 168 LEU A N 1
ATOM 1239 C CA . LEU A 1 168 ? -18.268 15.802 21.372 1.00 92.50 168 LEU A CA 1
ATOM 1240 C C . LEU A 1 168 ? -18.696 15.033 22.635 1.00 92.50 168 LEU A C 1
ATOM 1242 O O . LEU A 1 168 ? -19.613 14.221 22.542 1.00 92.50 168 LEU A O 1
ATOM 1246 N N . ILE A 1 169 ? -18.102 15.298 23.809 1.00 93.88 169 ILE A N 1
ATOM 1247 C CA . ILE A 1 169 ? -18.380 14.588 25.077 1.00 93.88 169 ILE A CA 1
ATOM 1248 C C . ILE A 1 169 ? -19.880 14.488 25.389 1.00 93.88 169 ILE A C 1
ATOM 1250 O O . ILE A 1 169 ? -20.351 13.415 25.760 1.00 93.88 169 ILE A O 1
ATOM 1254 N N . ASP A 1 170 ? -20.648 15.568 25.214 1.00 93.06 170 ASP A N 1
ATOM 1255 C CA . ASP A 1 170 ? -22.092 15.556 25.490 1.00 93.06 170 ASP A CA 1
ATOM 1256 C C . ASP A 1 170 ? -22.885 14.663 24.521 1.00 93.06 170 ASP A C 1
ATOM 1258 O O . ASP A 1 170 ? -23.901 14.104 24.919 1.00 93.06 170 ASP A O 1
ATOM 1262 N N . ALA A 1 171 ? -22.412 14.491 23.281 1.00 92.06 171 ALA A N 1
ATOM 1263 C CA . ALA A 1 171 ? -23.021 13.602 22.287 1.00 92.06 171 ALA A CA 1
ATOM 1264 C C . ALA A 1 171 ? -22.589 12.134 22.453 1.00 92.06 171 ALA A C 1
ATOM 1266 O O . ALA A 1 171 ? -23.299 11.242 22.013 1.00 92.06 171 ALA A O 1
ATOM 1267 N N . LEU A 1 172 ? -21.441 11.880 23.089 1.00 94.00 172 LEU A N 1
ATOM 1268 C CA . LEU A 1 172 ? -20.969 10.532 23.434 1.00 94.00 172 LEU A CA 1
ATOM 1269 C C . LEU A 1 172 ? -21.520 10.040 24.787 1.00 94.00 172 LEU A C 1
ATOM 1271 O O . LEU A 1 172 ? -21.389 8.863 25.122 1.00 94.00 172 LEU A O 1
ATOM 1275 N N . ARG A 1 173 ? -22.127 10.925 25.589 1.00 93.69 173 ARG A N 1
ATOM 1276 C CA . ARG A 1 173 ? -22.673 10.591 26.910 1.00 93.69 173 ARG A CA 1
ATOM 1277 C C . ARG A 1 173 ? -23.927 9.722 26.780 1.00 93.69 173 ARG A C 1
ATOM 1279 O O . ARG A 1 173 ? -24.859 10.072 26.071 1.00 93.69 173 ARG A O 1
ATOM 1286 N N . GLY A 1 174 ? -23.975 8.635 27.549 1.00 90.00 174 GLY A N 1
ATOM 1287 C CA . GLY A 1 174 ? -25.106 7.697 27.576 1.00 90.00 174 GLY A CA 1
ATOM 1288 C C . GLY A 1 174 ? -24.904 6.447 26.716 1.00 90.00 174 GLY A C 1
ATOM 1289 O O . GLY A 1 174 ? -25.652 5.488 26.875 1.00 90.00 174 GLY A O 1
ATOM 1290 N N . HIS A 1 175 ? -23.866 6.425 25.880 1.00 95.31 175 HIS A N 1
ATOM 1291 C CA . HIS A 1 175 ? -23.423 5.232 25.165 1.00 95.31 175 HIS A CA 1
ATOM 1292 C C . HIS A 1 175 ? -22.449 4.408 26.020 1.00 95.31 175 HIS A C 1
ATOM 1294 O O . HIS A 1 175 ? -21.686 4.968 26.810 1.00 95.31 175 HIS A O 1
ATOM 1300 N N . ASP A 1 176 ? -22.420 3.088 25.823 1.00 95.25 176 ASP A N 1
ATOM 1301 C CA . ASP A 1 176 ? -21.309 2.257 26.301 1.00 95.25 176 ASP A CA 1
ATOM 1302 C C . ASP A 1 176 ? -20.081 2.494 25.408 1.00 95.25 176 ASP A C 1
ATOM 1304 O O . ASP A 1 176 ? -20.141 2.297 24.193 1.00 95.25 176 ASP A O 1
ATOM 1308 N N . LEU A 1 177 ? -18.974 2.954 25.990 1.00 97.06 177 LEU A N 1
ATOM 1309 C CA . LEU A 1 177 ? -17.772 3.332 25.247 1.00 97.06 177 LEU A CA 1
ATOM 1310 C C . LEU A 1 177 ? -16.698 2.246 25.366 1.00 97.06 177 LEU A C 1
ATOM 1312 O O . LEU A 1 177 ? -16.235 1.940 26.465 1.00 97.06 177 LEU A O 1
ATOM 1316 N N . LEU A 1 178 ? -16.235 1.718 24.232 1.00 96.62 178 LEU A N 1
ATOM 1317 C CA . LEU A 1 178 ? -15.082 0.817 24.148 1.00 96.62 178 LEU A CA 1
ATOM 1318 C C . LEU A 1 178 ? -13.930 1.498 23.400 1.00 96.62 178 LEU A C 1
ATOM 1320 O O . LEU A 1 178 ? -14.039 1.816 22.217 1.00 96.62 178 LEU A O 1
ATOM 1324 N N . VAL A 1 179 ? -12.791 1.674 24.066 1.00 96.31 179 VAL A N 1
ATOM 1325 C CA . VAL A 1 179 ? -11.564 2.207 23.463 1.00 96.31 179 VAL A CA 1
ATOM 1326 C C . VAL A 1 179 ? -10.698 1.051 22.953 1.00 96.31 179 VAL A C 1
ATOM 1328 O O . VAL A 1 179 ? -10.104 0.288 23.721 1.00 96.31 179 VAL A O 1
ATOM 1331 N N . ALA A 1 180 ? -10.636 0.913 21.632 1.00 93.06 180 ALA A N 1
ATOM 1332 C CA . ALA A 1 180 ? -10.002 -0.190 20.922 1.00 93.06 180 ALA A CA 1
ATOM 1333 C C . ALA A 1 180 ? -8.691 0.252 20.255 1.00 93.06 180 ALA A C 1
ATOM 1335 O O . ALA A 1 180 ? -8.666 1.218 19.496 1.00 93.06 180 ALA A O 1
ATOM 1336 N N . GLY A 1 181 ? -7.592 -0.475 20.464 1.00 90.44 181 GLY A N 1
ATOM 1337 C CA . GLY A 1 181 ? -6.335 -0.151 19.779 1.00 90.44 181 GLY A CA 1
ATOM 1338 C C . GLY A 1 181 ? -5.178 -1.104 20.084 1.00 90.44 181 GLY A C 1
ATOM 1339 O O . GLY A 1 181 ? -5.274 -1.911 21.006 1.00 90.44 181 GLY A O 1
ATOM 1340 N N . PRO A 1 182 ? -4.068 -1.033 19.326 1.00 86.12 182 PRO A N 1
ATOM 1341 C CA . PRO A 1 182 ? -2.938 -1.951 19.465 1.00 86.12 182 PRO A CA 1
ATOM 1342 C C . PRO A 1 182 ? -1.874 -1.462 20.463 1.00 86.12 182 PRO A C 1
ATOM 1344 O O . PRO A 1 182 ? -0.887 -2.161 20.693 1.00 86.12 182 PRO A O 1
ATOM 1347 N N . LYS A 1 183 ? -2.009 -0.238 20.993 1.00 86.62 183 LYS A N 1
ATOM 1348 C CA . LYS A 1 183 ? -1.038 0.413 21.885 1.00 86.62 183 LYS A CA 1
ATOM 1349 C C . LYS A 1 183 ? -1.755 1.092 23.046 1.00 86.62 183 LYS A C 1
ATOM 1351 O O . LYS A 1 183 ? -2.628 1.927 22.817 1.00 86.62 183 LYS A O 1
ATOM 1356 N N . HIS A 1 184 ? -1.277 0.832 24.262 1.00 86.38 184 HIS A N 1
ATOM 1357 C CA . HIS A 1 184 ? -1.809 1.436 25.486 1.00 86.38 184 HIS A CA 1
ATOM 1358 C C . HIS A 1 184 ? -1.789 2.972 25.442 1.00 86.38 184 HIS A C 1
ATOM 1360 O O . HIS A 1 184 ? -2.784 3.609 25.754 1.00 86.38 184 HIS A O 1
ATOM 1366 N N . SER A 1 185 ? -0.712 3.571 24.922 1.00 87.12 185 SER A N 1
ATOM 1367 C CA . SER A 1 185 ? -0.564 5.031 24.831 1.00 87.12 185 SER A CA 1
ATOM 1368 C C . SER A 1 185 ? -1.623 5.730 23.964 1.00 87.12 185 SER A C 1
ATOM 1370 O O . SER A 1 185 ? -1.935 6.891 24.202 1.00 87.12 185 SER A O 1
ATOM 1372 N N . GLY A 1 186 ? -2.147 5.057 22.931 1.00 86.12 186 GLY A N 1
ATOM 1373 C CA . GLY A 1 186 ? -3.227 5.598 22.094 1.00 86.12 186 GLY A CA 1
ATOM 1374 C C . GLY A 1 186 ? -4.575 5.520 22.810 1.00 86.12 186 GLY A C 1
ATOM 1375 O O . GLY A 1 186 ? -5.337 6.485 22.829 1.00 86.12 186 GLY A O 1
ATOM 1376 N N . GLN A 1 187 ? -4.815 4.395 23.493 1.00 91.31 187 GLN A N 1
ATOM 1377 C CA . GLN A 1 187 ? -5.996 4.185 24.328 1.00 91.31 187 GLN A CA 1
ATOM 1378 C C . GLN A 1 187 ? -6.042 5.196 25.485 1.00 91.31 187 GLN A C 1
ATOM 1380 O O . GLN A 1 187 ? -7.050 5.873 25.653 1.00 91.31 187 GLN A O 1
ATOM 1385 N N . GLU A 1 188 ? -4.944 5.369 26.227 1.00 92.25 188 GLU A N 1
ATOM 1386 C CA . GLU A 1 188 ? -4.808 6.360 27.306 1.00 92.25 188 GLU A CA 1
ATOM 1387 C C . GLU A 1 188 ? -5.101 7.786 26.832 1.00 92.25 188 GLU A C 1
ATOM 1389 O O . GLU A 1 188 ? -5.795 8.528 27.523 1.00 92.25 188 GLU A O 1
ATOM 1394 N N . ALA A 1 189 ? -4.614 8.169 25.647 1.00 92.69 189 ALA A N 1
ATOM 1395 C CA . ALA A 1 189 ? -4.837 9.506 25.108 1.00 92.69 189 ALA A CA 1
ATOM 1396 C C . ALA A 1 189 ? -6.318 9.750 24.753 1.00 92.69 189 ALA A C 1
ATOM 1398 O O . ALA A 1 189 ? -6.846 10.822 25.051 1.00 92.69 189 ALA A O 1
ATOM 1399 N N . ILE A 1 190 ? -7.009 8.746 24.193 1.00 95.00 190 ILE A N 1
ATOM 1400 C CA . ILE A 1 190 ? -8.468 8.780 23.986 1.00 95.00 190 ILE A CA 1
ATOM 1401 C C . ILE A 1 190 ? -9.202 8.861 25.334 1.00 95.00 190 ILE A C 1
ATOM 1403 O O . ILE A 1 190 ? -10.040 9.741 25.514 1.00 95.00 190 ILE A O 1
ATOM 1407 N N . ILE A 1 191 ? -8.865 7.997 26.297 1.00 95.50 191 ILE A N 1
ATOM 1408 C CA . ILE A 1 191 ? -9.505 7.937 27.625 1.00 95.50 191 ILE A CA 1
ATOM 1409 C C . ILE A 1 191 ? -9.353 9.270 28.375 1.00 95.50 191 ILE A C 1
ATOM 1411 O O . ILE A 1 191 ? -10.322 9.772 28.944 1.00 95.50 191 ILE A O 1
ATOM 1415 N N . ALA A 1 192 ? -8.170 9.887 28.330 1.00 95.00 192 ALA A N 1
ATOM 1416 C CA . ALA A 1 192 ? -7.931 11.201 28.922 1.00 95.00 192 ALA A CA 1
ATOM 1417 C C . ALA A 1 192 ? -8.790 12.297 28.263 1.00 95.00 192 ALA A C 1
ATOM 1419 O O . ALA A 1 192 ? -9.374 13.129 28.959 1.00 95.00 192 ALA A O 1
ATOM 1420 N N . ALA A 1 193 ? -8.919 12.277 26.933 1.00 94.69 193 ALA A N 1
ATOM 1421 C CA . ALA A 1 193 ? -9.727 13.244 26.191 1.00 94.69 193 ALA A CA 1
ATOM 1422 C C . ALA A 1 193 ? -11.249 13.037 26.326 1.00 94.69 193 ALA A C 1
ATOM 1424 O O . ALA A 1 193 ? -12.007 13.978 26.099 1.00 94.69 193 ALA A O 1
ATOM 1425 N N . LEU A 1 194 ? -11.702 11.848 26.745 1.00 95.31 194 LEU A N 1
ATOM 1426 C CA . LEU A 1 194 ? -13.096 11.579 27.126 1.00 95.31 194 LEU A CA 1
ATOM 1427 C C . LEU A 1 194 ? -13.497 12.209 28.475 1.00 95.31 194 LEU A C 1
ATOM 1429 O O . LEU A 1 194 ? -14.661 12.121 28.863 1.00 95.31 194 LEU A O 1
ATOM 1433 N N . GLY A 1 195 ? -12.567 12.841 29.203 1.00 89.88 195 GLY A N 1
ATOM 1434 C CA . GLY A 1 195 ? -12.888 13.688 30.358 1.00 89.88 195 GLY A CA 1
ATOM 1435 C C . GLY A 1 195 ? -13.535 12.958 31.542 1.00 89.88 195 GLY A C 1
ATOM 1436 O O . GLY A 1 195 ? -14.271 13.576 32.306 1.00 89.88 195 GLY A O 1
ATOM 1437 N N . GLY A 1 196 ? -13.288 11.653 31.688 1.00 88.81 196 GLY A N 1
ATOM 1438 C CA . GLY A 1 196 ? -13.859 10.832 32.761 1.00 88.81 196 GLY A CA 1
ATOM 1439 C C . GLY A 1 196 ? -15.208 10.177 32.443 1.00 88.81 196 GLY A C 1
ATOM 1440 O O . GLY A 1 196 ? -15.830 9.630 33.353 1.00 88.81 196 GLY A O 1
ATOM 1441 N N . LEU A 1 197 ? -15.667 10.189 31.182 1.00 92.94 197 LEU A N 1
ATOM 1442 C CA . LEU A 1 197 ? -16.765 9.309 30.761 1.00 92.94 197 LEU A CA 1
ATOM 1443 C C . LEU A 1 197 ? -16.405 7.831 31.034 1.00 92.94 197 LEU A C 1
ATOM 1445 O O . LEU A 1 197 ? -15.269 7.422 30.765 1.00 92.94 197 LEU A O 1
ATOM 1449 N N . PRO A 1 198 ? -17.350 7.013 31.538 1.00 92.38 198 PRO A N 1
ATOM 1450 C CA . PRO A 1 198 ? -17.109 5.595 31.765 1.00 92.38 198 PRO A CA 1
ATOM 1451 C C . PRO A 1 198 ? -16.838 4.902 30.429 1.00 92.38 198 PRO A C 1
ATOM 1453 O O . PRO A 1 198 ? -17.605 5.033 29.477 1.00 92.38 198 PRO A O 1
ATOM 1456 N N . CYS A 1 199 ? -15.731 4.170 30.362 1.00 93.88 199 CYS A N 1
ATOM 1457 C CA . CYS A 1 199 ? -15.330 3.430 29.177 1.00 93.88 199 CYS A CA 1
ATOM 1458 C C . CYS A 1 199 ? -14.595 2.142 29.557 1.00 93.88 199 CYS A C 1
ATOM 1460 O O . CYS A 1 199 ? -13.956 2.040 30.606 1.00 93.88 199 CYS A O 1
ATOM 1462 N N . THR A 1 200 ? -14.688 1.154 28.676 1.00 94.38 200 THR A N 1
ATOM 1463 C CA . THR A 1 200 ? -13.879 -0.066 28.686 1.00 94.38 200 THR A CA 1
ATOM 1464 C C . THR A 1 200 ? -12.733 0.079 27.685 1.00 94.38 200 THR A C 1
ATOM 1466 O O . THR A 1 200 ? -12.807 0.889 26.760 1.00 94.38 200 THR A O 1
ATOM 1469 N N . CYS A 1 201 ? -11.658 -0.694 27.837 1.00 92.62 201 CYS A N 1
ATOM 1470 C CA . CYS A 1 201 ? -10.567 -0.734 26.864 1.00 92.62 201 CYS A CA 1
ATOM 1471 C C . CYS A 1 201 ? -10.288 -2.169 26.400 1.00 92.62 201 CYS A C 1
ATOM 1473 O O . CYS A 1 201 ? -10.436 -3.129 27.157 1.00 92.62 201 CYS A O 1
ATOM 1475 N N . GLY A 1 202 ? -9.901 -2.316 25.133 1.00 90.38 202 GLY A N 1
ATOM 1476 C CA . GLY A 1 202 ? -9.607 -3.609 24.518 1.00 90.38 202 GLY A CA 1
ATOM 1477 C C . GLY A 1 202 ? -8.418 -3.518 23.571 1.00 90.38 202 GLY A C 1
ATOM 1478 O O . GLY A 1 202 ? -8.372 -2.650 22.695 1.00 90.38 202 GLY A O 1
ATOM 1479 N N . THR A 1 203 ? -7.446 -4.415 23.733 1.00 92.31 203 THR A N 1
ATOM 1480 C CA . THR A 1 203 ? -6.301 -4.504 22.822 1.00 92.31 203 THR A CA 1
ATOM 1481 C C . THR A 1 203 ? -6.765 -5.106 21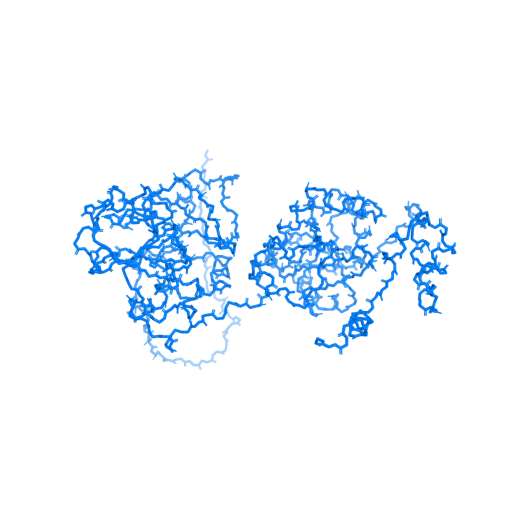.503 1.00 92.31 203 THR A C 1
ATOM 1483 O O . THR A 1 203 ? -7.074 -6.290 21.428 1.00 92.31 203 THR A O 1
ATOM 1486 N N . VAL A 1 204 ? -6.794 -4.306 20.443 1.00 89.56 204 VAL A N 1
ATOM 1487 C CA . VAL A 1 204 ? -7.225 -4.745 19.111 1.00 89.56 204 VAL A CA 1
ATOM 1488 C C . VAL A 1 204 ? -6.056 -4.621 18.153 1.00 89.56 204 VAL A C 1
ATOM 1490 O O . VAL A 1 204 ? -5.435 -3.565 18.029 1.00 89.56 204 VAL A O 1
ATOM 1493 N N . MET A 1 205 ? -5.732 -5.721 17.484 1.00 85.38 205 MET A N 1
ATOM 1494 C CA . MET A 1 205 ? -4.629 -5.778 16.535 1.00 85.38 205 MET A CA 1
ATOM 1495 C C . MET A 1 205 ? -5.103 -5.348 15.147 1.00 85.38 205 MET A C 1
ATOM 1497 O O . MET A 1 205 ? -6.257 -5.547 14.778 1.00 85.38 205 MET A O 1
ATOM 1501 N N . GLY A 1 206 ? -4.194 -4.777 14.348 1.00 77.88 206 GLY A N 1
ATOM 1502 C CA . GLY A 1 206 ? -4.513 -4.354 12.979 1.00 77.88 206 GLY A CA 1
ATOM 1503 C C . GLY A 1 206 ? -5.099 -5.491 12.137 1.00 77.88 206 GLY A C 1
ATOM 1504 O O . GLY A 1 206 ? -6.055 -5.288 11.395 1.00 77.88 206 GLY A O 1
ATOM 1505 N N . ASP A 1 207 ? -4.553 -6.698 12.275 1.00 79.62 207 ASP A N 1
ATOM 1506 C CA . ASP A 1 207 ? -5.223 -7.934 11.871 1.00 79.62 207 ASP A CA 1
ATOM 1507 C C . ASP A 1 207 ? -6.069 -8.445 13.045 1.00 79.62 207 ASP A C 1
ATOM 1509 O O . ASP A 1 207 ? -5.521 -8.904 14.051 1.00 79.62 207 ASP A O 1
ATOM 1513 N N . LEU A 1 208 ? -7.396 -8.352 12.908 1.00 83.94 208 LEU A N 1
ATOM 1514 C CA . LEU A 1 208 ? -8.346 -8.653 13.979 1.00 83.94 208 LEU A CA 1
ATOM 1515 C C . LEU A 1 208 ? -8.188 -10.081 14.519 1.00 83.94 208 LEU A C 1
ATOM 1517 O O . LEU A 1 208 ? -8.290 -10.267 15.730 1.00 83.94 208 LEU A O 1
ATOM 1521 N N . GLY A 1 209 ? -7.856 -11.063 13.669 1.00 82.56 209 GLY A N 1
ATOM 1522 C CA . GLY A 1 209 ? -7.704 -12.465 14.084 1.00 82.56 209 GLY A CA 1
ATOM 1523 C C . GLY A 1 209 ? -6.573 -12.697 15.094 1.00 82.56 209 GLY A C 1
ATOM 1524 O O . GLY A 1 209 ? -6.633 -13.638 15.885 1.00 82.56 209 GLY A O 1
ATOM 1525 N N . HIS A 1 210 ? -5.579 -11.801 15.126 1.00 85.19 210 HIS A N 1
ATOM 1526 C CA . HIS A 1 210 ? -4.475 -11.814 16.090 1.00 85.19 210 HIS A CA 1
ATOM 1527 C C . HIS A 1 210 ? -4.793 -11.072 17.405 1.00 85.19 210 HIS A C 1
ATOM 1529 O O . HIS A 1 210 ? -3.932 -10.998 18.282 1.00 85.19 210 HIS A O 1
ATOM 1535 N N . SER A 1 211 ? -5.997 -10.515 17.568 1.00 87.69 211 SER A N 1
ATOM 1536 C CA . SER A 1 211 ? -6.404 -9.854 18.818 1.00 87.69 211 SER A CA 1
ATOM 1537 C C . SER A 1 211 ? -6.645 -10.882 19.938 1.00 87.69 211 SER A C 1
ATOM 1539 O O . SER A 1 211 ? -7.051 -12.015 19.646 1.00 87.69 211 SER A O 1
ATOM 1541 N N . PRO A 1 212 ? -6.416 -10.535 21.220 1.00 89.69 212 PRO A N 1
ATOM 1542 C CA . PRO A 1 212 ? -6.761 -11.384 22.361 1.00 89.69 212 PRO A CA 1
ATOM 1543 C C . PRO A 1 212 ? -8.244 -11.771 22.360 1.00 89.69 212 PRO A C 1
ATOM 1545 O O . PRO A 1 212 ? -9.087 -10.948 22.014 1.00 89.69 212 PRO A O 1
ATOM 1548 N N . VAL A 1 213 ? -8.560 -12.997 22.794 1.00 87.44 213 VAL A N 1
ATOM 1549 C CA . VAL A 1 213 ? -9.940 -13.531 22.786 1.00 87.44 213 VAL A CA 1
ATOM 1550 C C . VAL A 1 213 ? -10.881 -12.616 23.571 1.00 87.44 213 VAL A C 1
ATOM 1552 O O . VAL A 1 213 ? -11.833 -12.117 22.994 1.00 87.44 213 VAL A O 1
ATOM 1555 N N . ALA A 1 214 ? -10.508 -12.222 24.793 1.00 88.81 214 ALA A N 1
ATOM 1556 C CA . ALA A 1 214 ? -11.290 -11.284 25.604 1.00 88.81 214 ALA A CA 1
ATOM 1557 C C . ALA A 1 214 ? -11.593 -9.936 24.909 1.00 88.81 214 ALA A C 1
ATOM 1559 O O . ALA A 1 214 ? -12.621 -9.322 25.171 1.00 88.81 214 ALA A O 1
ATOM 1560 N N . SER A 1 215 ? -10.719 -9.455 24.014 1.00 90.75 215 SER A N 1
ATOM 1561 C CA . SER A 1 215 ? -10.978 -8.236 23.230 1.00 90.75 215 SER A CA 1
ATOM 1562 C C . SER A 1 215 ? -11.917 -8.484 22.046 1.00 90.75 215 SER A C 1
ATOM 1564 O O . SER A 1 215 ? -12.635 -7.572 21.655 1.00 90.75 215 SER A O 1
ATOM 1566 N N . LEU A 1 216 ? -11.932 -9.699 21.491 1.00 89.62 216 LEU A N 1
ATOM 1567 C CA . LEU A 1 216 ? -12.879 -10.124 20.458 1.00 89.62 216 LEU A CA 1
ATOM 1568 C C . LEU A 1 216 ? -14.271 -10.391 21.051 1.00 89.62 216 LEU A C 1
ATOM 1570 O O . LEU A 1 216 ? -15.256 -9.902 20.501 1.00 89.62 216 LEU A O 1
ATOM 1574 N N . ASP A 1 217 ? -14.341 -11.026 22.223 1.00 89.00 217 ASP A N 1
ATOM 1575 C CA . ASP A 1 217 ? -15.572 -11.207 23.004 1.00 89.00 217 ASP A CA 1
ATOM 1576 C C . ASP A 1 217 ? -16.205 -9.843 23.330 1.00 89.00 217 ASP A C 1
ATOM 1578 O O . ASP A 1 217 ? -17.391 -9.616 23.087 1.00 89.00 217 ASP A O 1
ATOM 1582 N N . LEU A 1 218 ? -15.384 -8.880 23.778 1.00 88.94 218 LEU A N 1
ATOM 1583 C CA . LEU A 1 218 ? -15.800 -7.489 23.978 1.00 88.94 218 LEU A CA 1
ATOM 1584 C C . LEU A 1 218 ? -16.292 -6.804 22.699 1.00 88.94 218 LEU A C 1
ATOM 1586 O O . LEU A 1 218 ? -16.975 -5.797 22.824 1.00 88.94 218 LEU A O 1
ATOM 1590 N N . LEU A 1 219 ? -15.982 -7.294 21.500 1.00 89.00 219 LEU A N 1
ATOM 1591 C CA . LEU A 1 219 ? -16.464 -6.746 20.226 1.00 89.00 219 LEU A CA 1
ATOM 1592 C C . LEU A 1 219 ? -17.638 -7.544 19.632 1.00 89.00 219 LEU A C 1
ATOM 1594 O O . LEU A 1 219 ? -18.143 -7.165 18.578 1.00 89.00 219 LEU A O 1
ATOM 1598 N N . GLY A 1 220 ? -18.071 -8.633 20.280 1.00 86.94 220 GLY A N 1
ATOM 1599 C CA . GLY A 1 220 ? -19.052 -9.566 19.718 1.00 86.94 220 GLY A CA 1
ATOM 1600 C C . GLY A 1 220 ? -18.532 -10.326 18.491 1.00 86.94 220 GLY A C 1
ATOM 1601 O O . GLY A 1 220 ? -19.324 -10.732 17.644 1.00 86.94 220 GLY A O 1
ATOM 1602 N N . LEU A 1 221 ? -17.210 -10.478 18.365 1.00 86.12 221 LEU A N 1
ATOM 1603 C CA . LEU A 1 221 ? -16.548 -11.115 17.228 1.00 86.12 221 LEU A CA 1
ATOM 1604 C C . LEU A 1 221 ? -16.069 -12.520 17.591 1.00 86.12 221 LEU A C 1
ATOM 1606 O O . LEU A 1 221 ? -15.205 -12.680 18.448 1.00 86.12 221 LEU A O 1
ATOM 1610 N N . ASP A 1 222 ? -16.538 -13.529 16.864 1.00 80.62 222 ASP A N 1
ATOM 1611 C CA . ASP A 1 222 ? -15.951 -14.867 16.926 1.00 80.62 222 ASP A CA 1
ATOM 1612 C C . ASP A 1 222 ? -14.721 -14.950 16.003 1.00 80.62 222 ASP A C 1
ATOM 1614 O O . ASP A 1 222 ? -14.794 -14.656 14.802 1.00 80.62 222 ASP A O 1
ATOM 1618 N N . ARG A 1 223 ? -13.586 -15.388 16.562 1.00 77.69 223 ARG A N 1
ATOM 1619 C CA . ARG A 1 223 ? -12.326 -15.602 15.840 1.00 77.69 223 ARG A CA 1
ATOM 1620 C C . ARG A 1 223 ? -12.467 -16.592 14.678 1.00 77.69 223 ARG A C 1
ATOM 1622 O O . ARG A 1 223 ? -11.753 -16.422 13.692 1.00 77.69 223 ARG A O 1
ATOM 1629 N N . GLU A 1 224 ? -13.351 -17.585 14.759 1.00 69.50 224 GLU A N 1
ATOM 1630 C CA . GLU A 1 224 ? -13.568 -18.536 13.656 1.00 69.50 224 GLU A CA 1
ATOM 1631 C C . GLU A 1 224 ? -14.343 -17.899 12.492 1.00 69.50 224 GLU A C 1
ATOM 1633 O O . GLU A 1 224 ? -14.041 -18.155 11.324 1.00 69.50 224 GLU A O 1
ATOM 1638 N N . THR A 1 225 ? -15.285 -16.997 12.791 1.00 67.81 225 THR A N 1
ATOM 1639 C CA . THR A 1 225 ? -16.036 -16.240 11.770 1.00 67.81 225 THR A CA 1
ATOM 1640 C C . THR A 1 225 ? -15.238 -15.099 11.143 1.00 67.81 225 THR A C 1
ATOM 1642 O O . THR A 1 225 ? -15.516 -14.702 10.005 1.00 67.81 225 THR A O 1
ATOM 1645 N N . LEU A 1 226 ? -14.222 -14.585 11.849 1.00 70.19 226 LEU A N 1
ATOM 1646 C CA . LEU A 1 226 ? -13.300 -13.579 11.336 1.00 70.19 226 LEU A CA 1
ATOM 1647 C C . LEU A 1 226 ? -12.496 -14.144 10.161 1.00 70.19 226 LEU A C 1
ATOM 1649 O O . LEU A 1 226 ? -11.384 -14.656 10.306 1.00 70.19 226 LEU A O 1
ATOM 1653 N N . ARG A 1 227 ? -13.030 -13.947 8.950 1.00 55.81 227 ARG A N 1
ATOM 1654 C CA . ARG A 1 227 ? -12.264 -14.027 7.706 1.00 55.81 227 ARG A CA 1
ATOM 1655 C C . ARG A 1 227 ? -11.138 -13.004 7.773 1.00 55.81 227 ARG A C 1
ATOM 1657 O O . ARG A 1 227 ? -11.317 -11.872 7.332 1.00 55.81 227 ARG A O 1
ATOM 1664 N N . VAL A 1 228 ? -9.977 -13.411 8.290 1.00 52.72 228 VAL A N 1
ATOM 1665 C CA . VAL A 1 228 ? -8.720 -12.671 8.153 1.00 52.72 228 VAL A CA 1
ATOM 1666 C C . VAL A 1 228 ? -8.548 -12.404 6.659 1.00 52.72 228 VAL A C 1
ATOM 1668 O O . VAL A 1 228 ? -8.299 -13.356 5.906 1.00 52.72 228 VAL A O 1
ATOM 1671 N N . PRO A 1 229 ? -8.700 -11.153 6.184 1.00 50.12 229 PRO A N 1
ATOM 1672 C CA . PRO A 1 229 ? -8.448 -10.857 4.793 1.00 50.12 229 PRO A CA 1
ATOM 1673 C C . PRO A 1 229 ? -6.949 -11.059 4.637 1.00 50.12 229 PRO A C 1
ATOM 1675 O O . PRO A 1 229 ? -6.163 -10.293 5.200 1.00 50.12 229 PRO A O 1
ATOM 1678 N N . ARG A 1 230 ? -6.539 -12.125 3.940 1.00 50.31 230 ARG A N 1
ATOM 1679 C CA . ARG A 1 230 ? -5.128 -12.328 3.612 1.00 50.31 230 ARG A CA 1
ATOM 1680 C C . ARG A 1 230 ? -4.701 -11.108 2.808 1.00 50.31 230 ARG A C 1
ATOM 1682 O O . ARG A 1 230 ? -5.052 -11.002 1.637 1.00 50.31 230 ARG A O 1
ATOM 1689 N N . GLU A 1 231 ? -3.996 -10.182 3.462 1.00 53.66 231 GLU A N 1
ATOM 1690 C CA . GLU A 1 231 ? -3.375 -9.030 2.813 1.00 53.66 231 GLU A CA 1
ATOM 1691 C C . GLU A 1 231 ? -2.615 -9.563 1.606 1.00 53.66 231 GLU A C 1
ATOM 1693 O O . GLU A 1 231 ? -1.710 -10.390 1.772 1.00 53.66 231 GLU A O 1
ATOM 1698 N N . SER A 1 232 ? -3.046 -9.177 0.402 1.00 53.28 232 SER A N 1
ATOM 1699 C CA . SER A 1 232 ? -2.554 -9.849 -0.792 1.00 53.28 232 SER A CA 1
ATOM 1700 C C . SER A 1 232 ? -1.050 -9.634 -0.893 1.00 53.28 232 SER A C 1
ATOM 1702 O O . SER A 1 232 ? -0.561 -8.505 -0.926 1.00 53.28 232 SER A O 1
ATOM 1704 N N . THR A 1 233 ? -0.305 -10.737 -0.941 1.00 63.12 233 THR A N 1
ATOM 1705 C CA . THR A 1 233 ? 1.129 -10.720 -1.238 1.00 63.12 233 THR A CA 1
ATOM 1706 C C . THR A 1 233 ? 1.402 -10.477 -2.721 1.00 63.12 233 THR A C 1
ATOM 1708 O O . THR A 1 233 ? 2.558 -10.484 -3.138 1.00 63.12 233 THR A O 1
ATOM 1711 N N . GLU A 1 234 ? 0.369 -10.276 -3.537 1.00 71.06 234 GLU A N 1
ATOM 1712 C CA . GLU A 1 234 ? 0.527 -9.878 -4.928 1.00 71.06 234 GLU A CA 1
ATOM 1713 C C . GLU A 1 234 ? 0.967 -8.417 -5.034 1.00 71.06 234 GLU A C 1
ATOM 1715 O O . GLU A 1 234 ? 0.470 -7.521 -4.348 1.00 71.06 234 GLU A O 1
ATOM 1720 N N . LEU A 1 235 ? 1.897 -8.162 -5.950 1.00 75.06 235 LEU A N 1
ATOM 1721 C CA . LEU A 1 235 ? 2.301 -6.809 -6.305 1.00 75.06 235 LEU A CA 1
ATOM 1722 C C . LEU A 1 235 ? 1.176 -6.126 -7.086 1.00 75.06 235 LEU A C 1
ATOM 1724 O O . LEU A 1 235 ? 1.008 -6.345 -8.284 1.00 75.06 235 LEU A O 1
ATOM 1728 N N . THR A 1 236 ? 0.411 -5.283 -6.398 1.00 75.94 236 THR A N 1
ATOM 1729 C CA . THR A 1 236 ? -0.602 -4.430 -7.024 1.00 75.94 236 THR A CA 1
ATOM 1730 C C . THR A 1 236 ? 0.037 -3.187 -7.662 1.00 75.94 236 THR A C 1
ATOM 1732 O O . THR A 1 236 ? 1.086 -2.728 -7.199 1.00 75.94 236 THR A O 1
ATOM 1735 N N . PRO A 1 237 ? -0.614 -2.546 -8.653 1.00 76.00 237 PRO A N 1
ATOM 1736 C CA . PRO A 1 237 ? -0.170 -1.261 -9.202 1.00 76.00 237 PRO A CA 1
ATOM 1737 C C . PRO A 1 237 ? 0.052 -0.163 -8.148 1.00 76.00 237 PRO A C 1
ATOM 1739 O O . PRO A 1 237 ? 0.897 0.709 -8.331 1.00 76.00 237 PRO A O 1
ATOM 1742 N N . ALA A 1 238 ? -0.683 -0.194 -7.029 1.00 70.88 238 ALA A N 1
ATOM 1743 C CA . ALA A 1 238 ? -0.473 0.729 -5.913 1.00 70.88 238 ALA A CA 1
ATOM 1744 C C . ALA A 1 238 ? 0.857 0.455 -5.185 1.00 70.88 238 ALA A C 1
ATOM 1746 O O . ALA A 1 238 ? 1.626 1.384 -4.952 1.00 70.88 238 ALA A O 1
ATOM 1747 N N . LEU A 1 239 ? 1.166 -0.817 -4.905 1.00 78.62 239 LEU A N 1
ATOM 1748 C CA . LEU A 1 239 ? 2.437 -1.233 -4.302 1.00 78.62 239 LEU A CA 1
ATOM 1749 C C . LEU A 1 239 ? 3.640 -0.967 -5.225 1.00 78.62 239 LEU A C 1
ATOM 1751 O O . LEU A 1 239 ? 4.705 -0.592 -4.735 1.00 78.62 239 LEU A O 1
ATOM 1755 N N . LEU A 1 240 ? 3.468 -1.086 -6.549 1.00 84.12 240 LEU A N 1
ATOM 1756 C CA . LEU A 1 240 ? 4.477 -0.659 -7.527 1.00 84.12 240 LEU A CA 1
ATOM 1757 C C . LEU A 1 240 ? 4.745 0.848 -7.446 1.00 84.12 240 LEU A C 1
ATOM 1759 O O . LEU A 1 240 ? 5.903 1.251 -7.362 1.00 84.12 240 LEU A O 1
ATOM 1763 N N . ARG A 1 241 ? 3.695 1.682 -7.409 1.00 82.62 241 ARG A N 1
ATOM 1764 C CA . ARG A 1 241 ? 3.844 3.142 -7.267 1.00 82.62 241 ARG A CA 1
ATOM 1765 C C . ARG A 1 241 ? 4.506 3.535 -5.944 1.00 82.62 241 ARG A C 1
ATOM 1767 O O . ARG A 1 241 ? 5.358 4.417 -5.954 1.00 82.62 241 ARG A O 1
ATOM 1774 N N . ASP A 1 242 ? 4.177 2.867 -4.837 1.00 78.38 242 ASP A N 1
ATOM 1775 C CA . ASP A 1 242 ? 4.834 3.087 -3.539 1.00 78.38 242 ASP A CA 1
ATOM 1776 C C . ASP A 1 242 ? 6.339 2.738 -3.600 1.00 78.38 242 ASP A C 1
ATOM 1778 O O . ASP A 1 242 ? 7.178 3.528 -3.155 1.00 78.38 242 ASP A O 1
ATOM 1782 N N . LEU A 1 243 ? 6.702 1.595 -4.201 1.00 86.75 243 LEU A N 1
ATOM 1783 C CA . LEU A 1 243 ? 8.100 1.181 -4.398 1.00 86.75 243 LEU A CA 1
ATOM 1784 C C . LEU A 1 243 ? 8.871 2.144 -5.311 1.00 86.75 243 LEU A C 1
ATOM 1786 O O . LEU A 1 243 ? 10.019 2.498 -5.034 1.00 86.75 243 LEU A O 1
ATOM 1790 N N . HIS A 1 244 ? 8.235 2.568 -6.401 1.00 90.00 244 HIS A N 1
ATOM 1791 C CA . HIS A 1 244 ? 8.802 3.485 -7.382 1.00 90.00 244 HIS A CA 1
ATOM 1792 C C . HIS A 1 244 ? 9.040 4.874 -6.787 1.00 90.00 244 HIS A C 1
ATOM 1794 O O . HIS A 1 244 ? 10.145 5.404 -6.897 1.00 90.00 244 HIS A O 1
ATOM 1800 N N . ALA A 1 245 ? 8.061 5.419 -6.061 1.00 80.00 245 ALA A N 1
ATOM 1801 C CA . ALA A 1 245 ? 8.188 6.696 -5.363 1.00 80.00 245 ALA A CA 1
ATOM 1802 C C . ALA A 1 245 ? 9.287 6.663 -4.286 1.00 80.00 245 ALA A C 1
ATOM 1804 O O . ALA A 1 245 ? 10.046 7.626 -4.154 1.00 80.00 245 ALA A O 1
ATOM 1805 N N . TYR A 1 246 ? 9.425 5.549 -3.554 1.00 84.44 246 TYR A N 1
ATOM 1806 C CA . TYR A 1 246 ? 10.558 5.322 -2.652 1.00 84.44 246 TYR A CA 1
ATOM 1807 C C . TYR A 1 246 ? 11.895 5.369 -3.413 1.00 84.44 246 TYR A C 1
ATOM 1809 O O . TYR A 1 246 ? 12.798 6.111 -3.022 1.00 84.44 246 TYR A O 1
ATOM 1817 N N . ALA A 1 247 ? 12.006 4.648 -4.531 1.00 88.00 247 ALA A N 1
ATOM 1818 C CA . ALA A 1 247 ? 13.235 4.579 -5.317 1.00 88.00 247 ALA A CA 1
ATOM 1819 C C . ALA A 1 247 ? 13.623 5.933 -5.948 1.00 88.00 247 ALA A C 1
ATOM 1821 O O . ALA A 1 247 ? 14.798 6.304 -5.969 1.00 88.00 247 ALA A O 1
ATOM 1822 N N . GLN A 1 248 ? 12.643 6.711 -6.416 1.00 86.31 248 GLN A N 1
ATOM 1823 C CA . GLN A 1 248 ? 12.857 8.087 -6.874 1.00 86.31 248 GLN A CA 1
ATOM 1824 C C . GLN A 1 248 ? 13.273 9.020 -5.729 1.00 86.31 248 GLN A C 1
ATOM 1826 O O . GLN A 1 248 ? 14.086 9.920 -5.933 1.00 86.31 248 GLN A O 1
ATOM 1831 N N . CYS A 1 249 ? 12.753 8.810 -4.515 1.00 79.19 249 CYS A N 1
ATOM 1832 C CA . CYS A 1 249 ? 13.182 9.563 -3.340 1.00 79.19 249 CYS A CA 1
ATOM 1833 C C . CYS A 1 249 ? 14.665 9.313 -3.048 1.00 79.19 249 CYS A C 1
ATOM 1835 O O . CYS A 1 249 ? 15.436 10.265 -3.038 1.00 79.19 249 CYS A O 1
ATOM 1837 N N . ARG A 1 250 ? 15.083 8.043 -2.947 1.00 84.56 250 ARG A N 1
ATOM 1838 C CA . ARG A 1 250 ? 16.489 7.660 -2.728 1.00 84.56 250 ARG A CA 1
ATOM 1839 C C . ARG A 1 250 ? 17.433 8.206 -3.803 1.00 84.56 250 ARG A C 1
ATOM 1841 O O . ARG A 1 250 ? 18.515 8.672 -3.460 1.00 84.56 250 ARG A O 1
ATOM 1848 N N . LEU A 1 251 ? 17.020 8.228 -5.073 1.00 85.75 251 LEU A N 1
ATOM 1849 C CA . LEU A 1 251 ? 17.815 8.853 -6.137 1.00 85.75 251 LEU A CA 1
ATOM 1850 C C . LEU A 1 251 ? 18.003 10.368 -5.917 1.00 85.75 251 LEU A C 1
ATOM 1852 O O . LEU A 1 251 ? 19.113 10.870 -6.080 1.00 85.75 251 LEU A O 1
ATOM 1856 N N . ARG A 1 252 ? 16.952 11.097 -5.510 1.00 83.00 252 ARG A N 1
ATOM 1857 C CA . ARG A 1 252 ? 17.062 12.530 -5.155 1.00 83.00 252 ARG A CA 1
ATOM 1858 C C . ARG A 1 252 ? 17.919 12.766 -3.912 1.00 83.00 252 ARG A C 1
ATOM 1860 O O . ARG A 1 252 ? 18.597 13.783 -3.848 1.00 83.00 252 ARG A O 1
ATOM 1867 N N . ASP A 1 253 ? 17.923 11.819 -2.978 1.00 80.06 253 ASP A N 1
ATOM 1868 C CA . ASP A 1 253 ? 18.775 11.830 -1.783 1.00 80.06 253 ASP A CA 1
ATOM 1869 C C . ASP A 1 253 ? 20.263 11.522 -2.104 1.00 80.06 253 ASP A C 1
ATOM 1871 O O . ASP A 1 253 ? 21.085 11.434 -1.195 1.00 80.06 253 ASP A O 1
ATOM 1875 N N . GLY A 1 254 ? 20.629 11.336 -3.383 1.00 78.56 254 GLY A N 1
ATOM 1876 C CA . GLY A 1 254 ? 22.005 11.090 -3.839 1.00 78.56 254 GLY A CA 1
ATOM 1877 C C . GLY A 1 254 ? 22.471 9.630 -3.754 1.00 78.56 254 GLY A C 1
ATOM 1878 O O . GLY A 1 254 ? 23.644 9.338 -3.999 1.00 78.56 254 GLY A O 1
ATOM 1879 N N . VAL A 1 255 ? 21.579 8.688 -3.430 1.00 78.44 255 VAL A N 1
ATOM 1880 C CA . VAL A 1 255 ? 21.935 7.271 -3.257 1.00 78.44 255 VAL A CA 1
ATOM 1881 C C . VAL A 1 255 ? 22.454 6.671 -4.571 1.00 78.44 255 VAL A C 1
ATOM 1883 O O . VAL A 1 255 ? 21.827 6.787 -5.622 1.00 78.44 255 VAL A O 1
ATOM 1886 N N . SER A 1 256 ? 23.615 6.010 -4.493 1.00 79.56 256 SER A N 1
ATOM 1887 C CA . SER A 1 256 ? 24.322 5.371 -5.620 1.00 79.56 256 SER A CA 1
ATOM 1888 C C . SER A 1 256 ? 24.714 6.308 -6.776 1.00 79.56 256 SER A C 1
ATOM 1890 O O . SER A 1 256 ? 25.002 5.828 -7.875 1.00 79.56 256 SER A O 1
ATOM 1892 N N . GLN A 1 257 ? 24.778 7.628 -6.557 1.00 82.38 257 GLN A N 1
ATOM 1893 C CA . GLN A 1 257 ? 25.046 8.598 -7.627 1.00 82.38 257 GLN A CA 1
ATOM 1894 C C . GLN A 1 257 ? 26.401 8.374 -8.329 1.00 82.38 257 GLN A C 1
ATOM 1896 O O . GLN A 1 257 ? 26.464 8.434 -9.555 1.00 82.38 257 GLN A O 1
ATOM 1901 N N . ASP A 1 258 ? 27.464 8.028 -7.596 1.00 76.81 258 ASP A N 1
ATOM 1902 C CA . ASP A 1 258 ? 28.778 7.718 -8.189 1.00 76.81 258 ASP A CA 1
ATOM 1903 C C . ASP A 1 258 ? 28.774 6.428 -9.017 1.00 76.81 258 ASP A C 1
ATOM 1905 O O . ASP A 1 258 ? 29.441 6.334 -10.052 1.00 76.81 258 ASP A O 1
ATOM 1909 N N . THR A 1 259 ? 27.971 5.441 -8.613 1.00 78.06 259 THR A N 1
ATOM 1910 C CA . THR A 1 259 ? 27.749 4.222 -9.398 1.00 78.06 259 THR A CA 1
ATOM 1911 C C . THR A 1 259 ? 27.020 4.553 -10.699 1.00 78.06 259 THR A C 1
ATOM 1913 O O . THR A 1 259 ? 27.433 4.090 -11.759 1.00 78.06 259 THR A O 1
ATOM 1916 N N . LEU A 1 260 ? 25.985 5.401 -10.653 1.00 83.00 260 LEU A N 1
ATOM 1917 C CA . LEU A 1 260 ? 25.271 5.852 -11.851 1.00 83.00 260 LEU A CA 1
ATOM 1918 C C . LEU A 1 260 ? 26.186 6.635 -12.802 1.00 83.00 260 LEU A C 1
ATOM 1920 O O . LEU A 1 260 ? 26.210 6.307 -13.987 1.00 83.00 260 LEU A O 1
ATOM 1924 N N . ARG A 1 261 ? 27.006 7.570 -12.294 1.00 82.31 261 ARG A N 1
ATOM 1925 C CA . ARG A 1 261 ? 28.040 8.284 -13.077 1.00 82.31 261 ARG A CA 1
ATOM 1926 C C . ARG A 1 261 ? 28.988 7.311 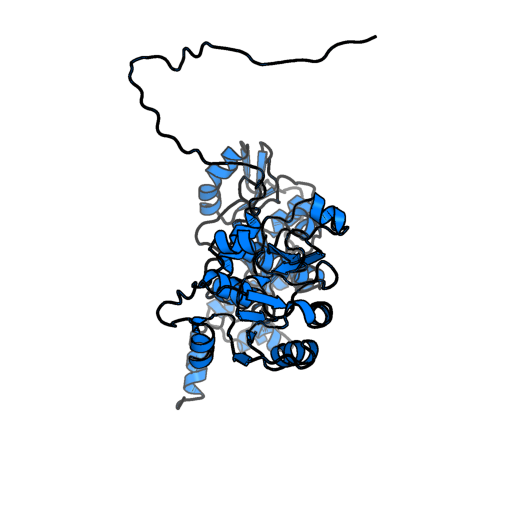-13.778 1.00 82.31 261 ARG A C 1
ATOM 1928 O O . ARG A 1 261 ? 29.184 7.384 -14.986 1.00 82.31 261 ARG A O 1
ATOM 1935 N N . THR A 1 262 ? 29.518 6.337 -13.036 1.00 76.19 262 THR A N 1
ATOM 1936 C CA . THR A 1 262 ? 30.447 5.314 -13.560 1.00 76.19 262 THR A CA 1
ATOM 1937 C C . THR A 1 262 ? 29.819 4.456 -14.668 1.00 76.19 262 THR A C 1
ATOM 1939 O O . THR A 1 262 ? 30.517 3.964 -15.556 1.00 76.19 262 THR A O 1
ATOM 1942 N N . LEU A 1 263 ? 28.496 4.275 -14.635 1.00 74.12 263 LEU A N 1
ATOM 1943 C CA . LEU A 1 263 ? 27.735 3.521 -15.632 1.00 74.12 263 LEU A CA 1
ATOM 1944 C C . LEU A 1 263 ? 27.227 4.385 -16.804 1.00 74.12 263 LEU A C 1
ATOM 1946 O O . LEU A 1 263 ? 26.758 3.814 -17.789 1.00 74.12 263 LEU A O 1
ATOM 1950 N N . GLY A 1 264 ? 27.328 5.718 -16.726 1.00 75.88 264 GLY A N 1
ATOM 1951 C CA . GLY A 1 264 ? 26.736 6.658 -17.689 1.00 75.88 264 GLY A CA 1
ATOM 1952 C C . GLY A 1 264 ? 25.210 6.770 -17.577 1.00 75.88 264 GLY A C 1
ATOM 1953 O O . GLY A 1 264 ? 24.528 6.917 -18.589 1.00 75.88 264 GLY A O 1
ATOM 1954 N N . LEU A 1 265 ? 24.672 6.620 -16.362 1.00 80.12 265 LEU A N 1
ATOM 1955 C CA . LEU A 1 265 ? 23.237 6.597 -16.039 1.00 80.12 265 LEU A CA 1
ATOM 1956 C C . LEU A 1 265 ? 22.801 7.755 -15.121 1.00 80.12 265 LEU A C 1
ATOM 1958 O O . LEU A 1 265 ? 21.667 7.781 -14.652 1.00 80.12 265 LEU A O 1
ATOM 1962 N N . ASP A 1 266 ? 23.688 8.709 -14.848 1.00 80.25 266 ASP A N 1
ATOM 1963 C CA . ASP A 1 266 ? 23.436 9.903 -14.031 1.00 80.25 266 ASP A CA 1
ATOM 1964 C C . ASP A 1 266 ? 22.703 11.026 -14.785 1.00 80.25 266 ASP A C 1
ATOM 1966 O O . ASP A 1 266 ? 22.399 12.069 -14.206 1.00 80.25 266 ASP A O 1
ATOM 1970 N N . HIS A 1 267 ? 22.390 10.819 -16.068 1.00 77.81 267 HIS A N 1
ATOM 1971 C CA . HIS A 1 267 ? 21.757 11.834 -16.896 1.00 77.81 267 HIS A CA 1
ATOM 1972 C C . HIS A 1 267 ? 20.364 12.223 -16.348 1.00 77.81 267 HIS A C 1
ATOM 1974 O O . HIS A 1 267 ? 19.485 11.358 -16.255 1.00 77.81 267 HIS A O 1
ATOM 1980 N N . PRO A 1 268 ? 20.090 13.513 -16.053 1.00 78.50 268 PRO A N 1
ATOM 1981 C CA . PRO A 1 268 ? 18.862 13.940 -15.367 1.00 78.50 268 PRO A CA 1
ATOM 1982 C C . PRO A 1 268 ? 17.584 13.567 -16.130 1.00 78.50 268 PRO A C 1
ATOM 1984 O O . PRO A 1 268 ? 16.541 13.315 -15.528 1.00 78.50 268 PRO A O 1
ATOM 1987 N N . ILE A 1 269 ? 17.679 13.452 -17.456 1.00 79.06 269 ILE A N 1
ATOM 1988 C CA . ILE A 1 269 ? 16.570 13.039 -18.320 1.00 79.06 269 ILE A CA 1
ATOM 1989 C C . ILE A 1 269 ? 16.055 11.621 -18.030 1.00 79.06 269 ILE A C 1
ATOM 1991 O O . ILE A 1 269 ? 14.871 11.366 -18.222 1.00 79.06 269 ILE A O 1
ATOM 1995 N N . LEU A 1 270 ? 16.903 10.707 -17.539 1.00 81.50 270 LEU A N 1
ATOM 1996 C CA . LEU A 1 270 ? 16.480 9.351 -17.176 1.00 81.50 270 LEU A CA 1
ATOM 1997 C C . LEU A 1 270 ? 15.530 9.403 -15.973 1.00 81.50 270 LEU A C 1
ATOM 1999 O O . LEU A 1 270 ? 14.489 8.751 -15.975 1.00 81.50 270 LEU A O 1
ATOM 2003 N N . ALA A 1 271 ? 15.847 10.236 -14.978 1.00 81.38 271 ALA A N 1
ATOM 2004 C CA . ALA A 1 271 ? 14.979 10.478 -13.830 1.00 81.38 271 ALA A CA 1
ATOM 2005 C C . ALA A 1 271 ? 13.698 11.241 -14.216 1.00 81.38 271 ALA A C 1
ATOM 2007 O O . ALA A 1 271 ? 12.626 10.924 -13.708 1.00 81.38 271 ALA A O 1
ATOM 2008 N N . GLN A 1 272 ? 13.795 12.221 -15.121 1.00 79.88 272 GLN A N 1
ATOM 2009 C CA . GLN A 1 272 ? 12.677 13.103 -15.485 1.00 79.88 272 GLN A CA 1
ATOM 2010 C C . GLN A 1 272 ? 11.687 12.486 -16.487 1.00 79.88 272 GLN A C 1
ATOM 2012 O O . GLN A 1 272 ? 10.484 12.587 -16.270 1.00 79.88 272 GLN A O 1
ATOM 2017 N N . HIS A 1 273 ? 12.162 11.853 -17.566 1.00 77.88 273 HIS A N 1
ATOM 2018 C CA . HIS A 1 273 ? 11.304 11.324 -18.639 1.00 77.88 273 HIS A CA 1
ATOM 2019 C C . HIS A 1 273 ? 10.950 9.847 -18.460 1.00 77.88 273 HIS A C 1
ATOM 2021 O O . HIS A 1 273 ? 9.808 9.461 -18.699 1.00 77.88 273 HIS A O 1
ATOM 2027 N N . LEU A 1 274 ? 11.909 9.019 -18.034 1.00 83.06 274 LEU A N 1
ATOM 2028 C CA . LEU A 1 274 ? 11.669 7.591 -17.801 1.00 83.06 274 LEU A CA 1
ATOM 2029 C C . LEU A 1 274 ? 11.361 7.261 -16.340 1.00 83.06 274 LEU A C 1
ATOM 2031 O O . LEU A 1 274 ? 11.060 6.115 -16.026 1.00 83.06 274 LEU A O 1
ATOM 2035 N N . GLY A 1 275 ? 11.440 8.235 -15.433 1.00 87.00 275 GLY A N 1
ATOM 2036 C CA . GLY A 1 275 ? 11.166 8.008 -14.022 1.00 87.00 275 GLY A CA 1
ATOM 2037 C C . GLY A 1 275 ? 12.204 7.129 -13.320 1.00 87.00 275 GLY A C 1
ATOM 2038 O O . GLY A 1 275 ? 11.824 6.421 -12.394 1.00 87.00 275 GLY A O 1
ATOM 2039 N N . LEU A 1 276 ? 13.481 7.144 -13.719 1.00 91.12 276 LEU A N 1
ATOM 2040 C CA . LEU A 1 276 ? 14.546 6.386 -13.042 1.00 91.12 276 LEU A CA 1
ATOM 2041 C C . LEU A 1 276 ? 14.508 6.580 -11.513 1.00 91.12 276 LEU A C 1
ATOM 2043 O O . LEU A 1 276 ? 14.428 7.705 -11.021 1.00 91.12 276 LEU A O 1
ATOM 2047 N N . GLY A 1 277 ? 14.596 5.477 -10.770 1.00 91.19 277 GLY A N 1
ATOM 2048 C CA . GLY A 1 277 ? 14.795 5.453 -9.318 1.00 91.19 277 GLY A CA 1
ATOM 2049 C C . GLY A 1 277 ? 15.899 4.469 -8.921 1.00 91.19 277 GLY A C 1
ATOM 2050 O O . GLY A 1 277 ? 16.350 3.681 -9.750 1.00 91.19 277 GLY A O 1
ATOM 2051 N N . VAL A 1 278 ? 16.330 4.490 -7.657 1.00 90.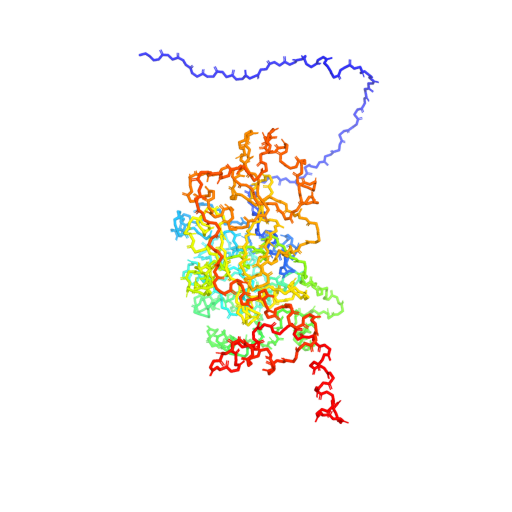75 278 VAL A N 1
ATOM 2052 C CA . VAL A 1 278 ? 17.352 3.579 -7.108 1.00 90.75 278 VAL A CA 1
ATOM 2053 C C . VAL A 1 278 ? 16.851 2.901 -5.836 1.00 90.75 278 VAL A C 1
ATOM 2055 O O . VAL A 1 278 ? 16.324 3.553 -4.939 1.00 90.75 278 VAL A O 1
ATOM 2058 N N . ILE A 1 279 ? 17.062 1.590 -5.734 1.00 90.38 279 ILE A N 1
ATOM 2059 C CA . ILE A 1 279 ? 16.779 0.784 -4.545 1.00 90.38 279 ILE A CA 1
ATOM 2060 C C . ILE A 1 279 ? 18.121 0.366 -3.904 1.00 90.38 279 ILE A C 1
ATOM 2062 O O . ILE A 1 279 ? 18.880 -0.383 -4.528 1.00 90.38 279 ILE A O 1
ATOM 2066 N N . PRO A 1 280 ? 18.447 0.833 -2.680 1.00 81.50 280 PRO A N 1
ATOM 2067 C CA . PRO A 1 280 ? 19.670 0.444 -1.971 1.00 81.50 280 PRO A CA 1
ATOM 2068 C C . PRO A 1 280 ? 19.580 -0.986 -1.411 1.00 81.50 280 PRO A C 1
ATOM 2070 O O . PRO A 1 280 ? 18.516 -1.601 -1.422 1.00 81.50 280 PRO A O 1
ATOM 2073 N N . VAL A 1 281 ? 20.692 -1.543 -0.919 1.00 81.75 281 VAL A N 1
ATOM 2074 C CA . VAL A 1 281 ? 20.744 -2.920 -0.369 1.00 81.75 281 VAL A CA 1
ATOM 2075 C C . VAL A 1 281 ? 19.765 -3.127 0.793 1.00 81.75 281 VAL A C 1
ATOM 2077 O O . VAL A 1 281 ? 19.092 -4.152 0.870 1.00 81.75 281 VAL A O 1
ATOM 2080 N N . ASP A 1 282 ? 19.669 -2.140 1.678 1.00 78.25 282 ASP A N 1
ATOM 2081 C CA . ASP A 1 282 ? 18.950 -2.158 2.953 1.00 78.25 282 ASP A CA 1
ATOM 2082 C C . ASP A 1 282 ? 17.472 -1.741 2.845 1.00 78.25 282 ASP A C 1
ATOM 2084 O O . ASP A 1 282 ? 16.795 -1.589 3.865 1.00 78.25 282 ASP A O 1
ATOM 2088 N N . TYR A 1 283 ? 16.943 -1.596 1.622 1.00 80.44 283 TYR A N 1
ATOM 2089 C CA . TYR A 1 283 ? 15.613 -1.035 1.348 1.00 80.44 283 TYR A CA 1
ATOM 2090 C C . TYR A 1 283 ? 14.472 -1.660 2.166 1.00 80.44 283 TYR A C 1
ATOM 2092 O O . TYR A 1 283 ? 13.531 -0.962 2.544 1.00 80.44 283 TYR A O 1
ATOM 2100 N N . GLN A 1 284 ? 14.577 -2.954 2.490 1.00 80.69 284 GLN A N 1
ATOM 2101 C CA . GLN A 1 284 ? 13.603 -3.726 3.272 1.00 80.69 284 GLN A CA 1
ATOM 2102 C C . GLN A 1 284 ? 13.380 -3.189 4.697 1.00 80.69 284 GLN A C 1
ATOM 2104 O O . GLN A 1 284 ? 12.358 -3.489 5.313 1.00 80.69 284 GLN A O 1
ATOM 2109 N N . THR A 1 285 ? 14.310 -2.388 5.223 1.00 73.69 285 THR A N 1
ATOM 2110 C CA . THR A 1 285 ? 14.170 -1.708 6.521 1.00 73.69 285 THR A CA 1
ATOM 2111 C C . THR A 1 285 ? 13.306 -0.445 6.440 1.00 73.69 285 THR A C 1
ATOM 2113 O O . THR A 1 285 ? 12.705 -0.049 7.437 1.00 73.69 285 THR A O 1
ATOM 2116 N N . ALA A 1 286 ? 13.223 0.175 5.258 1.00 70.00 286 ALA A N 1
ATOM 2117 C CA . ALA A 1 286 ? 12.621 1.491 5.045 1.00 70.00 286 ALA A CA 1
ATOM 2118 C C . ALA A 1 286 ? 11.240 1.449 4.363 1.00 70.00 286 ALA A C 1
ATOM 2120 O O . ALA A 1 286 ? 10.490 2.423 4.443 1.00 70.00 286 ALA A O 1
ATOM 2121 N N . ILE A 1 287 ? 10.895 0.349 3.684 1.00 73.75 287 ILE A N 1
ATOM 2122 C CA . ILE A 1 287 ? 9.601 0.182 3.004 1.00 73.75 287 ILE A CA 1
ATOM 2123 C C . ILE A 1 287 ? 8.523 -0.448 3.919 1.00 73.75 287 ILE A C 1
ATOM 2125 O O . ILE A 1 287 ? 8.851 -1.113 4.905 1.00 73.75 287 ILE A O 1
ATOM 2129 N N . PRO A 1 288 ? 7.216 -0.286 3.619 1.00 70.88 288 PRO A N 1
ATOM 2130 C CA . PRO A 1 288 ? 6.142 -0.865 4.430 1.00 70.88 288 PRO A CA 1
ATOM 2131 C C . PRO A 1 288 ? 6.203 -2.398 4.518 1.00 70.88 288 PRO A C 1
ATOM 2133 O O . PRO A 1 288 ? 6.522 -3.075 3.541 1.00 70.88 288 PRO A O 1
ATOM 2136 N N . ARG A 1 289 ? 5.787 -2.970 5.660 1.00 72.44 289 ARG A N 1
ATOM 2137 C CA . ARG A 1 289 ? 5.764 -4.434 5.886 1.00 72.44 289 ARG A CA 1
ATOM 2138 C C . ARG A 1 289 ? 4.992 -5.208 4.809 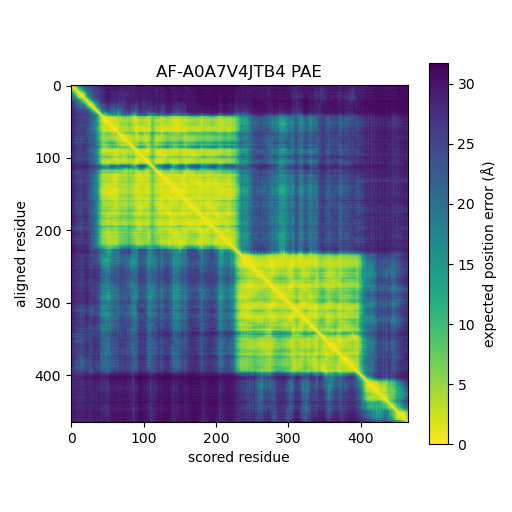1.00 72.44 289 ARG A C 1
ATOM 2140 O O . ARG A 1 289 ? 5.419 -6.299 4.440 1.00 72.44 289 ARG A O 1
ATOM 2147 N N . LEU A 1 290 ? 3.894 -4.646 4.297 1.00 69.94 290 LEU A N 1
ATOM 2148 C CA . LEU A 1 290 ? 3.120 -5.224 3.192 1.00 69.94 290 LEU A CA 1
ATOM 2149 C C . LEU A 1 290 ? 3.955 -5.322 1.906 1.00 69.94 290 LEU A C 1
ATOM 2151 O O . LEU A 1 290 ? 4.005 -6.377 1.280 1.00 69.94 290 LEU A O 1
ATOM 2155 N N . LEU A 1 291 ? 4.693 -4.262 1.567 1.00 76.94 291 LEU A N 1
ATOM 2156 C CA . LEU A 1 291 ? 5.576 -4.238 0.403 1.00 76.94 291 LEU A CA 1
ATOM 2157 C C . LEU A 1 291 ? 6.766 -5.199 0.587 1.00 76.94 291 LEU A C 1
ATOM 2159 O O . LEU A 1 291 ? 7.082 -5.948 -0.331 1.00 76.94 291 LEU A O 1
ATOM 2163 N N . CYS A 1 292 ? 7.348 -5.298 1.791 1.00 79.69 292 CYS A N 1
ATOM 2164 C CA . CYS A 1 292 ? 8.330 -6.345 2.117 1.00 79.69 292 CYS A CA 1
ATOM 2165 C C . CYS A 1 292 ? 7.779 -7.767 1.928 1.00 79.69 292 CYS A C 1
ATOM 2167 O O . CYS A 1 292 ? 8.503 -8.640 1.453 1.00 79.69 292 CYS A O 1
ATOM 2169 N N . ARG A 1 293 ? 6.513 -8.021 2.293 1.00 80.06 293 ARG A N 1
ATOM 2170 C CA . ARG A 1 293 ? 5.854 -9.321 2.080 1.00 80.06 293 ARG A CA 1
ATOM 2171 C C . ARG A 1 293 ? 5.651 -9.608 0.588 1.00 80.06 293 ARG A C 1
ATOM 2173 O O . ARG A 1 293 ? 6.005 -10.700 0.154 1.00 80.06 293 ARG A O 1
ATOM 2180 N N . ALA A 1 294 ? 5.159 -8.638 -0.187 1.00 80.56 294 ALA A N 1
ATOM 2181 C CA . ALA A 1 294 ? 4.940 -8.771 -1.633 1.00 80.56 294 ALA A CA 1
ATOM 2182 C C . ALA A 1 294 ? 6.245 -8.878 -2.456 1.00 80.56 294 ALA A C 1
ATOM 2184 O O . ALA A 1 294 ? 6.264 -9.431 -3.557 1.00 80.56 294 ALA A O 1
ATOM 2185 N N . LEU A 1 295 ? 7.359 -8.384 -1.906 1.00 84.38 295 LEU A N 1
ATOM 2186 C CA . LEU A 1 295 ? 8.697 -8.483 -2.495 1.00 84.38 295 LEU A CA 1
ATOM 2187 C C . LEU A 1 295 ? 9.511 -9.698 -2.010 1.00 84.38 295 LEU A C 1
ATOM 2189 O O . LEU A 1 295 ? 10.685 -9.826 -2.364 1.00 84.38 295 LEU A O 1
ATOM 2193 N N . ARG A 1 296 ? 8.926 -10.620 -1.231 1.00 81.94 296 ARG A N 1
ATOM 2194 C CA . ARG A 1 296 ? 9.621 -11.850 -0.805 1.00 81.94 296 ARG A CA 1
ATOM 2195 C C . ARG A 1 296 ? 10.135 -12.644 -2.009 1.00 81.94 296 ARG A C 1
ATOM 2197 O O . ARG A 1 296 ? 9.449 -12.793 -3.014 1.00 81.94 296 ARG A O 1
ATOM 2204 N N . GLY A 1 297 ? 11.369 -13.136 -1.900 1.00 77.50 297 GLY A N 1
ATOM 2205 C CA . GLY A 1 297 ? 12.074 -13.833 -2.982 1.00 77.50 297 GLY A CA 1
ATOM 2206 C C . GLY A 1 297 ? 12.689 -12.920 -4.053 1.00 77.50 297 GLY A C 1
ATOM 2207 O O . GLY A 1 297 ? 13.465 -13.400 -4.875 1.00 77.50 297 GLY A O 1
ATOM 2208 N N . ARG A 1 298 ? 12.415 -11.606 -4.043 1.00 84.12 298 ARG A N 1
ATOM 2209 C CA . ARG A 1 298 ? 12.886 -10.664 -5.071 1.00 84.12 298 ARG A CA 1
ATOM 2210 C C . ARG A 1 298 ? 14.120 -9.899 -4.597 1.00 84.12 298 ARG A C 1
ATOM 2212 O O . ARG A 1 298 ? 14.093 -9.192 -3.589 1.00 84.12 298 ARG A O 1
ATOM 2219 N N . ARG A 1 299 ? 15.219 -10.013 -5.345 1.00 80.25 299 ARG A N 1
ATOM 2220 C CA . ARG A 1 299 ? 16.473 -9.298 -5.065 1.00 80.25 299 ARG A CA 1
ATOM 2221 C C . ARG A 1 299 ? 16.494 -7.968 -5.823 1.00 80.25 299 ARG A C 1
ATOM 2223 O O . ARG A 1 299 ? 16.886 -7.928 -6.979 1.00 80.25 299 ARG A O 1
ATOM 2230 N N . LEU A 1 300 ? 16.050 -6.902 -5.155 1.00 87.12 300 LEU A N 1
ATOM 2231 C CA . LEU A 1 300 ? 16.018 -5.532 -5.695 1.00 87.12 300 LEU A CA 1
ATOM 2232 C C . LEU A 1 300 ? 17.092 -4.596 -5.118 1.00 87.12 300 LEU A C 1
ATOM 2234 O O . LEU A 1 300 ? 17.170 -3.441 -5.523 1.00 87.12 300 LEU A O 1
ATOM 2238 N N . GLY A 1 301 ? 17.912 -5.062 -4.174 1.00 86.81 301 GLY A N 1
ATOM 2239 C CA . GLY A 1 301 ? 19.007 -4.253 -3.638 1.00 86.81 301 GLY A CA 1
ATOM 2240 C C . GLY A 1 301 ? 20.033 -3.904 -4.721 1.00 86.81 301 GLY A C 1
ATOM 2241 O O . GLY A 1 301 ? 20.282 -4.709 -5.618 1.00 86.81 301 GLY A O 1
ATOM 2242 N N . ASN A 1 302 ? 20.617 -2.707 -4.644 1.00 88.19 302 ASN A N 1
ATOM 2243 C CA . ASN A 1 302 ? 21.540 -2.156 -5.647 1.00 88.19 302 ASN A CA 1
ATOM 2244 C C . ASN A 1 302 ? 20.982 -2.167 -7.082 1.00 88.19 302 ASN A C 1
ATOM 2246 O O . ASN A 1 302 ? 21.724 -2.392 -8.041 1.00 88.19 302 ASN A O 1
ATOM 2250 N N . CYS A 1 303 ? 19.682 -1.916 -7.245 1.00 92.00 303 CYS A N 1
ATOM 2251 C CA . CYS A 1 303 ? 19.051 -1.819 -8.559 1.00 92.00 303 CYS A CA 1
ATOM 2252 C C . CYS A 1 303 ? 18.646 -0.379 -8.880 1.00 92.00 303 CYS A C 1
ATOM 2254 O O . CYS A 1 303 ? 18.016 0.294 -8.065 1.00 92.00 303 CYS A O 1
ATOM 2256 N N . ALA A 1 304 ? 18.934 0.065 -10.102 1.00 91.56 304 ALA A N 1
ATOM 2257 C CA . ALA A 1 304 ? 18.130 1.107 -10.724 1.00 91.56 304 ALA A CA 1
ATOM 2258 C C . ALA A 1 304 ? 16.784 0.498 -11.139 1.00 91.56 304 ALA A C 1
ATOM 2260 O O . ALA A 1 304 ? 16.746 -0.649 -11.582 1.00 91.56 304 ALA A O 1
ATOM 2261 N N . VAL A 1 305 ? 15.687 1.240 -11.012 1.00 93.00 305 VAL A N 1
ATOM 2262 C CA . VAL A 1 305 ? 14.354 0.790 -11.434 1.00 93.00 305 VAL A CA 1
ATOM 2263 C C . VAL A 1 305 ? 13.722 1.749 -12.431 1.00 93.00 305 VAL A C 1
ATOM 2265 O O . VAL A 1 305 ? 13.839 2.968 -12.293 1.00 93.00 305 VAL A O 1
ATOM 2268 N N . LEU A 1 306 ? 13.037 1.173 -13.419 1.00 91.62 306 LEU A N 1
ATOM 2269 C CA . LEU A 1 306 ? 12.246 1.873 -14.424 1.00 91.62 306 LEU A CA 1
ATOM 2270 C C . LEU A 1 306 ? 10.806 1.338 -14.439 1.00 91.62 306 LEU A C 1
ATOM 2272 O O . LEU A 1 306 ? 10.627 0.121 -14.498 1.00 91.62 306 LEU A O 1
ATOM 2276 N N . PRO A 1 307 ? 9.783 2.206 -14.400 1.00 91.12 307 PRO A N 1
ATOM 2277 C CA . PRO A 1 307 ? 8.389 1.805 -14.529 1.00 91.12 307 PRO A CA 1
ATOM 2278 C C . PRO A 1 307 ? 8.066 1.354 -15.955 1.00 91.12 307 PRO A C 1
ATOM 2280 O O . PRO A 1 307 ? 8.579 1.912 -16.927 1.00 91.12 307 PRO A O 1
ATOM 2283 N N . ALA A 1 308 ? 7.179 0.367 -16.064 1.00 87.94 308 ALA A N 1
ATOM 2284 C CA . ALA A 1 308 ? 6.524 0.007 -17.312 1.00 87.94 308 ALA A CA 1
ATOM 2285 C C . ALA A 1 308 ? 5.026 0.329 -17.239 1.00 87.94 308 ALA A C 1
ATOM 2287 O O . ALA A 1 308 ? 4.390 0.138 -16.194 1.00 87.94 308 ALA A O 1
ATOM 2288 N N . TYR A 1 309 ? 4.478 0.796 -18.358 1.00 84.38 309 TYR A N 1
ATOM 2289 C CA . TYR A 1 309 ? 3.107 1.285 -18.471 1.00 84.38 309 TYR A CA 1
ATOM 2290 C C . TYR A 1 309 ? 2.289 0.461 -19.469 1.00 84.38 309 TYR A C 1
ATOM 2292 O O . TYR A 1 309 ? 2.829 -0.056 -20.448 1.00 84.38 309 TYR A O 1
ATOM 2300 N N . ASP A 1 310 ? 0.991 0.325 -19.214 1.00 79.50 310 ASP A N 1
ATOM 2301 C CA . ASP A 1 310 ? 0.026 -0.229 -20.167 1.00 79.50 310 ASP A CA 1
ATOM 2302 C C . ASP A 1 310 ? -0.523 0.842 -21.131 1.00 79.50 310 ASP A C 1
ATOM 2304 O O . ASP A 1 310 ? -0.078 1.994 -21.128 1.00 79.50 310 ASP A O 1
ATOM 2308 N N . ALA A 1 311 ? -1.487 0.449 -21.970 1.00 70.31 311 ALA A N 1
ATOM 2309 C CA . ALA A 1 311 ? -2.103 1.321 -22.968 1.00 70.31 311 ALA A CA 1
ATOM 2310 C C . ALA A 1 311 ? -2.822 2.542 -22.354 1.00 70.31 311 ALA A C 1
ATOM 2312 O O . ALA A 1 311 ? -2.814 3.629 -22.933 1.00 70.31 311 ALA A O 1
ATOM 2313 N N . ASP A 1 312 ? -3.385 2.393 -21.152 1.00 71.56 312 ASP A N 1
ATOM 2314 C CA . ASP A 1 312 ? -4.096 3.456 -20.430 1.00 71.56 312 ASP A CA 1
ATOM 2315 C C . ASP A 1 312 ? -3.143 4.429 -19.702 1.00 71.56 312 ASP A C 1
ATOM 2317 O O . ASP A 1 312 ? -3.556 5.500 -19.222 1.00 71.56 312 ASP A O 1
ATOM 2321 N N . GLY A 1 313 ? -1.853 4.079 -19.641 1.00 73.12 313 GLY A N 1
ATOM 2322 C CA . GLY A 1 313 ? -0.803 4.796 -18.922 1.00 73.12 313 GLY A CA 1
ATOM 2323 C C . GLY A 1 313 ? -0.699 4.417 -17.441 1.00 73.12 313 GLY A C 1
ATOM 2324 O O . GLY A 1 313 ? -0.072 5.148 -16.670 1.00 73.12 313 GLY A O 1
ATOM 2325 N N . ALA A 1 314 ? -1.302 3.307 -17.008 1.00 76.06 314 ALA A N 1
ATOM 2326 C CA . ALA A 1 314 ? -1.160 2.811 -15.645 1.00 76.06 314 ALA A CA 1
ATOM 2327 C C . ALA A 1 314 ? 0.135 1.997 -15.486 1.00 76.06 314 ALA A C 1
ATOM 2329 O O . ALA A 1 314 ? 0.566 1.264 -16.373 1.00 76.06 314 ALA A O 1
ATOM 2330 N N . MET A 1 315 ? 0.790 2.146 -14.331 1.00 83.88 315 MET A N 1
ATOM 2331 C CA . MET A 1 315 ? 2.020 1.414 -14.017 1.00 83.88 315 MET A CA 1
ATOM 2332 C C . MET A 1 315 ? 1.703 -0.046 -13.681 1.00 83.88 315 MET A C 1
ATOM 2334 O O . MET A 1 315 ? 1.021 -0.316 -12.689 1.00 83.88 315 MET A O 1
ATOM 2338 N N . VAL A 1 316 ? 2.246 -0.967 -14.476 1.00 84.75 316 VAL A N 1
ATOM 2339 C CA . VAL A 1 316 ? 1.959 -2.412 -14.416 1.00 84.75 316 VAL A CA 1
ATOM 2340 C C . VAL A 1 316 ? 3.189 -3.283 -14.137 1.00 84.75 316 VAL A C 1
ATOM 2342 O O . VAL A 1 316 ? 3.026 -4.441 -13.757 1.00 84.75 316 VAL A O 1
ATOM 2345 N N . ASP A 1 317 ? 4.405 -2.739 -14.259 1.00 88.25 317 ASP A N 1
ATOM 2346 C CA . ASP A 1 317 ? 5.661 -3.411 -13.891 1.00 88.25 317 ASP A CA 1
ATOM 2347 C C . ASP A 1 317 ? 6.734 -2.399 -13.445 1.00 88.25 317 ASP A C 1
ATOM 2349 O O . ASP A 1 317 ? 6.61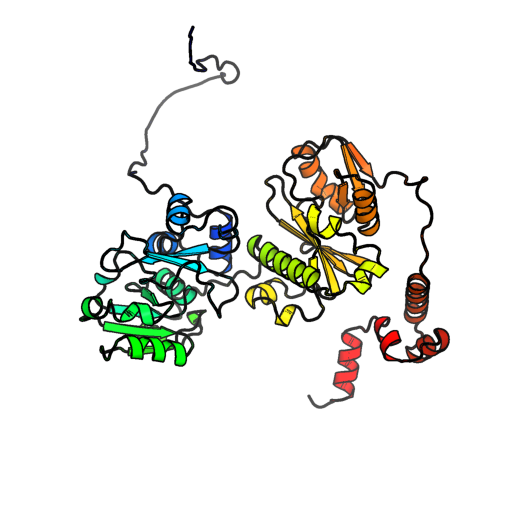7 -1.195 -13.688 1.00 88.25 317 ASP A O 1
ATOM 2353 N N . LEU A 1 318 ? 7.802 -2.896 -12.819 1.00 90.44 318 LEU A N 1
ATOM 2354 C CA . LEU A 1 318 ? 9.076 -2.196 -12.663 1.00 90.44 318 LEU A CA 1
ATOM 2355 C C . LEU A 1 318 ? 10.198 -3.113 -13.158 1.00 90.44 318 LEU A C 1
ATOM 2357 O O . LEU A 1 318 ? 10.438 -4.189 -12.608 1.00 90.44 318 LEU A O 1
ATOM 2361 N N . LEU A 1 319 ? 10.939 -2.651 -14.158 1.00 90.56 319 LEU A N 1
ATOM 2362 C CA . LEU A 1 319 ? 12.187 -3.275 -14.567 1.00 90.56 319 LEU A CA 1
ATOM 2363 C C . LEU A 1 319 ? 13.299 -2.871 -13.599 1.00 90.56 319 LEU A C 1
ATOM 2365 O O . LEU A 1 319 ? 13.622 -1.689 -13.492 1.00 90.56 319 LEU A O 1
ATOM 2369 N N . ALA A 1 320 ? 13.923 -3.847 -12.944 1.00 91.38 320 ALA A N 1
ATOM 2370 C CA . ALA A 1 320 ? 15.112 -3.641 -12.130 1.00 91.38 320 ALA A CA 1
ATOM 2371 C C . ALA A 1 320 ? 16.383 -3.938 -12.941 1.00 91.38 320 ALA A C 1
ATOM 2373 O O . ALA A 1 320 ? 16.559 -5.031 -13.475 1.00 91.38 320 ALA A O 1
ATOM 2374 N N . TYR A 1 321 ? 17.293 -2.972 -13.014 1.00 89.31 321 TYR A N 1
ATOM 2375 C CA . TYR A 1 321 ? 18.633 -3.115 -13.575 1.00 89.31 321 TYR A CA 1
ATOM 2376 C C . TYR A 1 321 ? 19.651 -3.108 -12.430 1.00 89.31 321 TYR A C 1
ATOM 2378 O O . TYR A 1 321 ? 19.850 -2.094 -11.757 1.00 89.31 321 TYR A O 1
ATOM 2386 N N . HIS A 1 322 ? 20.285 -4.253 -12.187 1.00 88.31 322 HIS A N 1
ATOM 2387 C CA . HIS A 1 322 ? 21.209 -4.424 -11.071 1.00 88.31 322 HIS A CA 1
ATOM 2388 C C . HIS A 1 322 ? 22.552 -3.745 -11.376 1.00 88.31 322 HIS A C 1
ATOM 2390 O O . HIS A 1 322 ? 23.269 -4.148 -12.292 1.00 88.31 322 HIS A O 1
ATOM 2396 N N . LEU A 1 323 ? 22.920 -2.738 -10.582 1.00 83.00 323 LEU A N 1
ATOM 2397 C CA . LEU A 1 323 ? 24.005 -1.796 -10.886 1.00 83.00 323 LEU A CA 1
ATOM 2398 C C . LEU A 1 323 ? 25.390 -2.457 -10.986 1.00 83.00 323 LEU A C 1
ATOM 2400 O O . LEU A 1 323 ? 26.213 -2.010 -11.777 1.00 83.00 323 LEU A O 1
ATOM 2404 N N . ILE A 1 324 ? 25.638 -3.525 -10.217 1.00 78.38 324 ILE A N 1
ATOM 2405 C CA . ILE A 1 324 ? 26.930 -4.241 -10.210 1.00 78.38 324 ILE A CA 1
ATOM 2406 C C . ILE A 1 324 ? 27.025 -5.246 -11.372 1.00 78.38 324 ILE A C 1
ATOM 2408 O O . ILE A 1 324 ? 27.914 -5.146 -12.208 1.00 78.38 324 ILE A O 1
ATOM 2412 N N . SER A 1 325 ? 26.102 -6.211 -11.449 1.00 78.69 325 SER A N 1
ATOM 2413 C CA . SER A 1 325 ? 26.106 -7.271 -12.471 1.00 78.69 325 SER A CA 1
ATOM 2414 C C . SER A 1 325 ? 25.624 -6.835 -13.860 1.00 78.69 325 SER A C 1
ATOM 2416 O O . SER A 1 325 ? 25.706 -7.632 -14.792 1.00 78.69 325 SER A O 1
ATOM 2418 N N . ALA A 1 326 ? 25.109 -5.608 -14.006 1.00 75.75 326 ALA A N 1
ATOM 2419 C CA . ALA A 1 326 ? 24.550 -5.054 -15.242 1.00 75.75 326 ALA A CA 1
ATOM 2420 C C . ALA A 1 326 ? 23.423 -5.904 -15.871 1.00 75.75 326 ALA A C 1
ATOM 2422 O O . ALA A 1 326 ? 23.242 -5.906 -17.088 1.00 75.75 326 ALA A O 1
ATOM 2423 N N . ARG A 1 327 ? 22.659 -6.635 -15.043 1.00 78.88 327 ARG A N 1
ATOM 2424 C CA . ARG A 1 327 ? 21.568 -7.523 -15.482 1.00 78.88 327 ARG A CA 1
ATOM 2425 C C . ARG A 1 327 ? 20.185 -6.960 -15.182 1.00 78.88 327 ARG A C 1
ATOM 2427 O O . ARG A 1 327 ? 19.942 -6.405 -14.107 1.00 78.88 327 ARG A O 1
ATOM 2434 N N . TYR A 1 328 ? 19.271 -7.205 -16.112 1.00 82.75 328 TYR A N 1
ATOM 2435 C CA . TYR A 1 328 ? 17.844 -6.959 -15.963 1.00 82.75 328 TYR A CA 1
ATOM 2436 C C . TYR A 1 328 ? 17.142 -8.060 -15.172 1.00 82.75 328 TYR A C 1
ATOM 2438 O O . TYR A 1 328 ? 17.412 -9.244 -15.360 1.00 82.75 328 TYR A O 1
ATOM 2446 N N . HIS A 1 329 ? 16.195 -7.651 -14.335 1.00 80.44 329 HIS A N 1
ATOM 2447 C CA . HIS A 1 329 ? 15.282 -8.509 -13.597 1.00 80.44 329 HIS A CA 1
ATOM 2448 C C . HIS A 1 329 ? 13.894 -7.853 -13.630 1.00 80.44 329 HIS A C 1
ATOM 2450 O O . HIS A 1 329 ? 13.727 -6.722 -13.172 1.00 80.44 329 HIS A O 1
ATOM 2456 N N . GLY A 1 330 ? 12.897 -8.533 -14.195 1.00 79.25 330 GLY A N 1
ATOM 2457 C CA . GLY A 1 330 ? 11.502 -8.090 -14.115 1.00 79.25 330 GLY A CA 1
ATOM 2458 C C . GLY A 1 330 ? 10.879 -8.436 -12.760 1.00 79.25 330 GLY A C 1
ATOM 2459 O O . GLY A 1 330 ? 11.308 -9.387 -12.099 1.00 79.25 330 GLY A O 1
ATOM 2460 N N . LEU A 1 331 ? 9.824 -7.721 -12.356 1.00 84.31 331 LEU A N 1
ATOM 2461 C CA . LEU A 1 331 ? 8.972 -8.176 -11.249 1.00 84.31 331 LEU A CA 1
ATOM 2462 C C . LEU A 1 331 ? 8.006 -9.296 -11.676 1.00 84.31 331 LEU A C 1
ATOM 2464 O O . LEU A 1 331 ? 7.395 -9.939 -10.822 1.00 84.31 331 LEU A O 1
ATOM 2468 N N . TRP A 1 332 ? 7.916 -9.624 -12.960 1.00 82.75 332 TRP A N 1
ATOM 2469 C CA . TRP A 1 332 ? 7.214 -10.813 -13.441 1.00 82.75 332 TRP A CA 1
ATOM 2470 C C . TRP A 1 332 ? 8.092 -11.606 -14.419 1.00 82.75 332 TRP A C 1
ATOM 2472 O O . TRP A 1 332 ? 8.979 -11.012 -15.038 1.00 82.75 332 TRP A O 1
ATOM 2482 N N . PRO A 1 333 ? 7.880 -12.935 -14.546 1.00 74.94 333 PRO A N 1
ATOM 2483 C CA . PRO A 1 333 ? 8.549 -13.746 -15.566 1.00 74.94 333 PRO A CA 1
ATOM 2484 C C . PRO A 1 333 ? 8.240 -13.237 -16.978 1.00 74.94 333 PRO A C 1
ATOM 2486 O O . PRO A 1 333 ? 9.133 -13.134 -17.811 1.00 74.94 333 PRO A O 1
ATOM 2489 N N . GLU A 1 334 ? 6.983 -12.855 -17.207 1.00 78.69 334 GLU A N 1
ATOM 2490 C CA . GLU A 1 334 ? 6.523 -12.193 -18.424 1.00 78.69 334 GLU A CA 1
ATOM 2491 C C . GLU A 1 334 ? 6.452 -10.671 -18.221 1.00 78.69 334 GLU A C 1
ATOM 2493 O O . GLU A 1 334 ? 5.947 -10.216 -17.188 1.00 78.69 334 GLU A O 1
ATOM 2498 N N . PRO A 1 335 ? 6.910 -9.863 -19.191 1.00 79.00 335 PRO A N 1
ATOM 2499 C CA . PRO A 1 335 ? 6.890 -8.413 -19.080 1.00 79.00 335 PRO A CA 1
ATOM 2500 C C . PRO A 1 335 ? 5.480 -7.842 -19.258 1.00 79.00 335 PRO A C 1
ATOM 2502 O O . PRO A 1 335 ? 4.747 -8.132 -20.214 1.00 79.00 335 PRO A O 1
ATOM 2505 N N . ARG A 1 336 ? 5.105 -6.974 -18.318 1.00 80.38 336 ARG A N 1
ATOM 2506 C CA . ARG A 1 336 ? 3.819 -6.275 -18.309 1.00 80.38 336 ARG A CA 1
ATOM 2507 C C . ARG A 1 336 ? 4.067 -4.812 -18.676 1.00 80.38 336 ARG A C 1
ATOM 2509 O O . ARG A 1 336 ? 4.708 -4.092 -17.921 1.00 80.38 336 ARG A O 1
ATOM 2516 N N . GLY A 1 337 ? 3.578 -4.391 -19.841 1.00 84.00 337 GLY A N 1
ATOM 2517 C CA . GLY A 1 337 ? 3.701 -3.012 -20.325 1.00 84.00 337 GLY A CA 1
ATOM 2518 C C . GLY A 1 337 ? 5.049 -2.639 -20.961 1.00 84.00 337 GLY A C 1
ATOM 2519 O O . GLY A 1 337 ? 5.970 -3.453 -21.058 1.00 84.00 337 GLY A O 1
ATOM 2520 N N . LEU A 1 338 ? 5.130 -1.380 -21.399 1.00 84.88 338 LEU A N 1
ATOM 2521 C CA . LEU A 1 338 ? 6.218 -0.765 -22.167 1.00 84.88 338 LEU A CA 1
ATOM 2522 C C . LEU A 1 338 ? 7.054 0.204 -21.322 1.00 84.88 338 LEU A C 1
ATOM 2524 O O . LEU A 1 338 ? 6.534 0.865 -20.424 1.00 84.88 338 LEU A O 1
ATOM 2528 N N . ILE A 1 339 ? 8.343 0.337 -21.648 1.00 86.38 339 ILE A N 1
ATOM 2529 C CA . ILE A 1 339 ? 9.309 1.167 -20.909 1.00 86.38 339 ILE A CA 1
ATOM 2530 C C . ILE A 1 339 ? 9.853 2.275 -21.827 1.00 86.38 339 ILE A C 1
ATOM 2532 O O . ILE A 1 339 ? 10.896 2.109 -22.456 1.00 86.38 339 ILE A O 1
ATOM 2536 N N . GLY A 1 340 ? 9.147 3.406 -21.914 1.00 72.75 340 GLY A N 1
ATOM 2537 C CA . GLY A 1 340 ? 9.551 4.572 -22.729 1.00 72.75 340 GLY A CA 1
ATOM 2538 C C . GLY A 1 340 ? 8.904 5.894 -22.303 1.00 72.75 340 GLY A C 1
ATOM 2539 O O . GLY A 1 340 ? 8.610 6.761 -23.124 1.00 72.75 340 GLY A O 1
ATOM 2540 N N . GLY A 1 341 ? 8.653 6.037 -20.999 1.00 70.50 341 GLY A N 1
ATOM 2541 C CA . GLY A 1 341 ? 7.917 7.164 -20.423 1.00 70.50 341 GLY A CA 1
ATOM 2542 C C . GLY A 1 341 ? 6.403 6.929 -20.383 1.00 70.50 341 GLY A C 1
ATOM 2543 O O . GLY A 1 341 ? 5.877 6.015 -21.015 1.00 70.50 341 GLY A O 1
ATOM 2544 N N . ALA A 1 342 ? 5.698 7.752 -19.606 1.00 64.88 342 ALA A N 1
ATOM 2545 C CA . ALA A 1 342 ? 4.257 7.629 -19.361 1.00 64.88 342 ALA A CA 1
ATOM 2546 C C . ALA A 1 342 ? 3.414 8.234 -20.508 1.00 64.88 342 ALA A C 1
ATOM 2548 O O . ALA A 1 342 ? 2.655 9.183 -20.308 1.00 64.88 342 ALA A O 1
ATOM 2549 N N . GLN A 1 343 ? 3.598 7.722 -21.727 1.00 66.50 343 GLN A N 1
ATOM 2550 C CA . GLN A 1 343 ? 2.981 8.242 -22.952 1.00 66.50 343 GLN A CA 1
ATOM 2551 C C . GLN A 1 343 ? 1.775 7.381 -23.359 1.00 66.50 343 GLN A C 1
ATOM 2553 O O . GLN A 1 343 ? 1.910 6.173 -23.540 1.00 66.50 343 GLN A O 1
ATOM 2558 N N . ARG A 1 344 ? 0.593 8.000 -23.509 1.00 57.44 344 ARG A N 1
ATOM 2559 C CA . ARG A 1 344 ? -0.651 7.320 -23.942 1.00 57.44 344 ARG A CA 1
ATOM 2560 C C . ARG A 1 344 ? -0.752 7.093 -25.448 1.00 57.44 344 ARG A C 1
ATOM 2562 O O . ARG A 1 344 ? -1.477 6.211 -25.884 1.00 57.44 344 ARG A O 1
ATOM 2569 N N . VAL A 1 345 ? -0.055 7.906 -26.233 1.00 64.94 345 VAL A N 1
ATOM 2570 C CA . VAL A 1 345 ? 0.022 7.785 -27.690 1.00 64.94 345 VAL A CA 1
ATOM 2571 C C . VAL A 1 345 ? 1.492 7.629 -28.024 1.00 64.94 345 VAL A C 1
ATOM 2573 O O . VAL A 1 345 ? 2.299 8.455 -27.597 1.00 64.94 345 VAL A O 1
ATOM 2576 N N . TRP A 1 346 ? 1.832 6.569 -28.750 1.00 73.31 346 TRP A N 1
ATOM 2577 C CA . TRP A 1 346 ? 3.178 6.373 -29.271 1.00 73.31 346 TRP A CA 1
ATOM 2578 C C . TRP A 1 346 ? 3.232 6.816 -30.736 1.00 73.31 346 TRP A C 1
ATOM 2580 O O . TRP A 1 346 ? 2.227 6.725 -31.445 1.00 73.31 346 TRP A O 1
ATOM 2590 N N . PRO A 1 347 ? 4.383 7.313 -31.210 1.00 78.12 347 PRO A N 1
ATOM 2591 C CA . PRO A 1 347 ? 4.557 7.643 -32.616 1.00 78.12 347 PRO A CA 1
ATOM 2592 C C . PRO A 1 347 ? 4.566 6.375 -33.476 1.00 78.12 347 PRO A C 1
ATOM 2594 O O . PRO A 1 347 ? 4.950 5.293 -33.030 1.00 78.12 347 PRO A O 1
ATOM 2597 N N . GLU A 1 348 ? 4.221 6.524 -34.757 1.00 77.94 348 GLU A N 1
ATOM 2598 C CA . GLU A 1 348 ? 4.217 5.411 -35.716 1.00 77.94 348 GLU A CA 1
ATOM 2599 C C . GLU A 1 348 ? 5.594 4.744 -35.870 1.00 77.94 348 GLU A C 1
ATOM 2601 O O . GLU A 1 348 ? 5.672 3.570 -36.235 1.00 77.94 348 GLU A O 1
ATOM 2606 N N . ALA A 1 349 ? 6.680 5.468 -35.588 1.00 77.00 349 ALA A N 1
ATOM 2607 C CA . ALA A 1 349 ? 8.045 4.960 -35.609 1.00 77.00 349 ALA A CA 1
ATOM 2608 C C . ALA A 1 349 ? 8.734 5.180 -34.256 1.00 77.00 349 ALA A C 1
ATOM 2610 O O . ALA A 1 349 ? 8.830 6.313 -33.793 1.00 77.00 349 ALA A O 1
ATOM 2611 N N . VAL A 1 350 ? 9.258 4.104 -33.665 1.00 82.50 350 VAL A N 1
ATOM 2612 C CA . VAL A 1 350 ? 9.971 4.123 -32.377 1.00 82.50 350 VAL A CA 1
ATOM 2613 C C . VAL A 1 350 ? 11.373 3.538 -32.519 1.00 82.50 350 VAL A C 1
ATOM 2615 O O . VAL A 1 350 ? 11.610 2.640 -33.330 1.00 82.50 350 VAL A O 1
ATOM 2618 N N . ILE A 1 351 ? 12.300 4.012 -31.693 1.00 81.88 351 ILE A N 1
ATOM 2619 C CA . ILE A 1 351 ? 13.635 3.435 -31.537 1.00 81.88 351 ILE A CA 1
ATOM 2620 C C . ILE A 1 351 ? 13.605 2.498 -30.330 1.00 81.88 351 ILE A C 1
ATOM 2622 O O . ILE A 1 351 ? 13.344 2.932 -29.213 1.00 81.88 351 ILE A O 1
ATOM 2626 N N . ALA A 1 352 ? 13.901 1.219 -30.525 1.00 81.12 352 ALA A N 1
ATOM 2627 C CA . ALA A 1 352 ? 14.004 0.259 -29.437 1.00 81.12 352 ALA A CA 1
ATOM 2628 C C . ALA A 1 352 ? 15.467 -0.098 -29.154 1.00 81.12 352 ALA A C 1
ATOM 2630 O O . ALA A 1 352 ? 16.263 -0.320 -30.065 1.00 81.12 352 ALA A O 1
ATOM 2631 N N . THR A 1 353 ? 15.816 -0.183 -27.876 1.00 81.75 353 THR A N 1
ATOM 2632 C CA . THR A 1 353 ? 17.123 -0.646 -27.404 1.00 81.75 353 THR A CA 1
ATOM 2633 C C . THR A 1 353 ? 16.940 -1.686 -26.310 1.00 81.75 353 THR A C 1
ATOM 2635 O O . THR A 1 353 ? 15.935 -1.690 -25.603 1.00 81.75 353 THR A O 1
ATOM 2638 N N . ASP A 1 354 ? 17.915 -2.570 -26.160 1.00 78.12 354 ASP A N 1
ATOM 2639 C CA . ASP A 1 354 ? 18.014 -3.536 -25.070 1.00 78.12 354 ASP A CA 1
ATOM 2640 C C . ASP A 1 354 ? 18.941 -3.063 -23.942 1.00 78.12 354 ASP A C 1
ATOM 2642 O O . ASP A 1 354 ? 19.116 -3.757 -22.944 1.00 78.12 354 ASP A O 1
ATOM 2646 N N . ASN A 1 355 ? 19.546 -1.876 -24.078 1.00 79.50 355 ASN A N 1
ATOM 2647 C CA . ASN A 1 355 ? 20.609 -1.425 -23.193 1.00 79.50 355 ASN A CA 1
ATOM 2648 C C . ASN A 1 355 ? 20.320 -0.047 -22.582 1.00 79.50 355 ASN A C 1
ATOM 2650 O O . ASN A 1 355 ? 20.265 0.980 -23.256 1.00 79.50 355 ASN A O 1
ATOM 2654 N N . LEU A 1 356 ? 20.233 -0.011 -21.253 1.00 80.88 356 LEU A N 1
ATOM 2655 C CA . LEU A 1 356 ? 19.881 1.170 -20.463 1.00 80.88 356 LEU A CA 1
ATOM 2656 C C . LEU A 1 356 ? 20.883 2.325 -20.646 1.00 80.88 356 LEU A C 1
ATOM 2658 O O . LEU A 1 356 ? 20.503 3.492 -20.563 1.00 80.88 356 LEU A O 1
ATOM 2662 N N . ARG A 1 357 ? 22.152 2.021 -20.950 1.00 79.00 357 ARG A N 1
ATOM 2663 C CA . ARG A 1 357 ? 23.161 3.047 -21.255 1.00 79.00 357 ARG A CA 1
ATOM 2664 C C . ARG A 1 357 ? 22.928 3.676 -22.629 1.00 79.00 357 ARG A C 1
ATOM 2666 O O . ARG A 1 357 ? 23.119 4.878 -22.784 1.00 79.00 357 ARG A O 1
ATOM 2673 N N . TRP A 1 358 ? 22.501 2.887 -23.615 1.00 79.44 358 TRP A N 1
ATOM 2674 C CA . TRP A 1 358 ? 22.157 3.388 -24.950 1.00 79.44 358 TRP A CA 1
ATOM 2675 C C . TRP A 1 358 ? 20.859 4.187 -24.917 1.00 79.44 358 TRP A C 1
ATOM 2677 O O . TRP A 1 358 ? 20.810 5.270 -25.485 1.00 79.44 358 TRP A O 1
ATOM 2687 N N . LEU A 1 359 ? 19.868 3.739 -24.144 1.00 82.31 359 LEU A N 1
ATOM 2688 C CA . LEU A 1 359 ? 18.653 4.500 -23.850 1.00 82.31 359 LEU A CA 1
ATOM 2689 C C . LEU A 1 359 ? 18.975 5.892 -23.276 1.00 82.31 359 LEU A C 1
ATOM 2691 O O . LEU A 1 359 ? 18.461 6.898 -23.759 1.00 82.31 359 LEU A O 1
ATOM 2695 N N . GLY A 1 360 ? 19.883 5.962 -22.294 1.00 79.44 360 GLY A N 1
ATOM 2696 C CA . GLY A 1 360 ? 20.369 7.228 -21.734 1.00 79.44 360 GLY A CA 1
ATOM 2697 C C . GLY A 1 360 ? 21.051 8.133 -22.765 1.00 79.44 360 GLY A C 1
ATOM 2698 O O . GLY A 1 360 ? 20.777 9.333 -22.789 1.00 79.44 360 GLY A O 1
ATOM 2699 N N . ARG A 1 361 ? 21.880 7.567 -23.654 1.00 79.25 361 ARG A N 1
ATOM 2700 C CA . ARG A 1 361 ? 22.523 8.305 -24.757 1.00 79.25 361 ARG A CA 1
ATOM 2701 C C . ARG A 1 361 ? 21.511 8.825 -25.773 1.00 79.25 361 ARG A C 1
ATOM 2703 O O . ARG A 1 361 ? 21.551 10.004 -26.099 1.00 79.25 361 ARG A O 1
ATOM 2710 N N . LEU A 1 362 ? 20.583 7.991 -26.241 1.00 80.56 362 LEU A N 1
ATOM 2711 C CA . LEU A 1 362 ? 19.555 8.398 -27.204 1.00 80.56 362 LEU A CA 1
ATOM 2712 C C . LEU A 1 362 ? 18.723 9.568 -26.652 1.00 80.56 362 LEU A C 1
ATOM 2714 O O . LEU A 1 362 ? 18.513 10.561 -27.346 1.00 80.56 362 LEU A O 1
ATOM 2718 N N . LEU A 1 363 ? 18.338 9.508 -25.372 1.00 80.25 363 LEU A N 1
ATOM 2719 C CA . LEU A 1 363 ? 17.658 10.619 -24.706 1.00 80.25 363 LEU A CA 1
ATOM 2720 C C . LEU A 1 363 ? 18.546 11.872 -24.577 1.00 80.25 363 LEU A C 1
ATOM 2722 O O . LEU A 1 363 ? 18.048 12.985 -24.759 1.00 80.25 363 LEU A O 1
ATOM 2726 N N . HIS A 1 364 ? 19.844 11.722 -24.288 1.00 78.00 364 HIS A N 1
ATOM 2727 C CA . HIS A 1 364 ? 20.798 12.840 -24.274 1.00 78.00 364 HIS A CA 1
ATOM 2728 C C . HIS A 1 364 ? 20.888 13.531 -25.647 1.00 78.00 364 HIS A C 1
ATO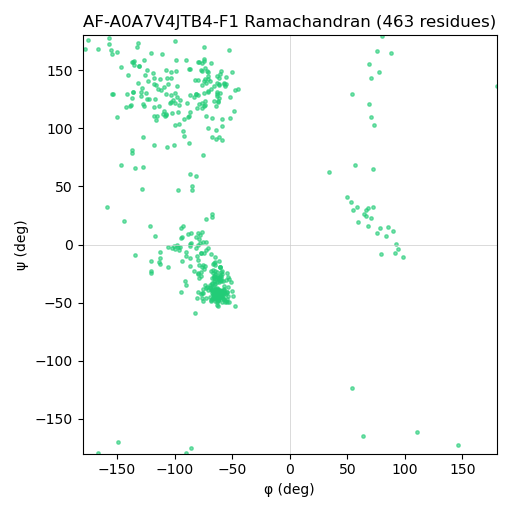M 2730 O O . HIS A 1 364 ? 20.790 14.753 -25.715 1.00 78.00 364 HIS A O 1
ATOM 2736 N N . HIS A 1 365 ? 20.941 12.759 -26.737 1.00 79.94 365 HIS A N 1
ATOM 2737 C CA . HIS A 1 365 ? 20.945 13.258 -28.121 1.00 79.94 365 HIS A CA 1
ATOM 2738 C C . HIS A 1 365 ? 19.573 13.738 -28.633 1.00 79.94 365 HIS A C 1
ATOM 2740 O O . HIS A 1 365 ? 19.414 14.029 -29.813 1.00 79.94 365 HIS A O 1
ATOM 2746 N N . GLY A 1 366 ? 18.577 13.875 -27.753 1.00 78.69 366 GLY A N 1
ATOM 2747 C CA . GLY A 1 366 ? 17.300 14.509 -28.081 1.00 78.69 366 GLY A CA 1
ATOM 2748 C C . GLY A 1 366 ? 16.208 13.570 -28.590 1.00 78.69 366 GLY A C 1
ATOM 2749 O O . GLY A 1 366 ? 15.059 14.002 -28.654 1.00 78.69 366 GLY A O 1
ATOM 2750 N N . HIS A 1 367 ? 16.496 12.290 -28.851 1.00 81.56 367 HIS A N 1
ATOM 2751 C CA . HIS A 1 367 ? 15.447 11.315 -29.158 1.00 81.56 367 HIS A CA 1
ATOM 2752 C C . HIS A 1 367 ? 14.484 11.194 -27.966 1.00 81.56 367 HIS A C 1
ATOM 2754 O O . HIS A 1 367 ? 14.907 11.192 -26.807 1.00 81.56 367 HIS A O 1
ATOM 2760 N N . ARG A 1 368 ? 13.177 11.124 -28.226 1.00 77.69 368 ARG A N 1
ATOM 2761 C CA . ARG A 1 368 ? 12.132 10.938 -27.195 1.00 77.69 368 ARG A CA 1
ATOM 2762 C C . ARG A 1 368 ? 11.309 9.676 -27.422 1.00 77.69 368 ARG A C 1
ATOM 2764 O O . ARG A 1 368 ? 10.800 9.100 -26.467 1.00 77.69 368 ARG A O 1
ATOM 2771 N N . ASP A 1 369 ? 11.290 9.209 -28.661 1.00 82.62 369 ASP A N 1
ATOM 2772 C CA . ASP A 1 369 ? 10.510 8.078 -29.159 1.00 82.62 369 ASP A CA 1
ATOM 2773 C C . ASP A 1 369 ? 11.238 6.750 -28.907 1.00 82.62 369 ASP A C 1
ATOM 2775 O O . ASP A 1 369 ? 11.423 5.935 -29.812 1.00 82.62 369 ASP A O 1
ATOM 2779 N N . VAL A 1 370 ? 11.745 6.576 -27.682 1.00 83.00 370 VAL A N 1
ATOM 2780 C CA . VAL A 1 370 ? 12.655 5.488 -27.312 1.00 83.00 370 VAL A CA 1
ATOM 2781 C C . VAL A 1 370 ? 12.010 4.495 -26.347 1.00 83.00 370 VAL A C 1
ATOM 2783 O O . VAL A 1 370 ? 11.426 4.870 -25.331 1.00 83.00 370 VAL A O 1
ATOM 2786 N N . LEU A 1 371 ? 12.170 3.211 -26.651 1.00 85.81 371 LEU A N 1
ATOM 2787 C CA . LEU A 1 371 ? 11.671 2.074 -25.884 1.00 85.81 371 LEU A CA 1
ATOM 2788 C C . LEU A 1 371 ? 12.844 1.221 -25.388 1.00 85.81 371 LEU A C 1
ATOM 2790 O O . LEU A 1 371 ? 13.770 0.925 -26.144 1.00 85.81 371 LEU A O 1
ATOM 2794 N N . LEU A 1 372 ? 12.777 0.768 -24.138 1.00 85.25 372 LEU A N 1
ATOM 2795 C CA . LEU A 1 372 ? 13.647 -0.278 -23.609 1.00 85.25 372 LEU A CA 1
ATOM 2796 C C . LEU A 1 372 ? 12.932 -1.635 -23.657 1.00 85.25 372 LEU A C 1
ATOM 2798 O O . LEU A 1 372 ? 11.841 -1.780 -23.104 1.00 85.25 372 LEU A O 1
ATOM 2802 N N . LEU A 1 373 ? 13.572 -2.629 -24.271 1.00 80.19 373 LEU A N 1
ATOM 2803 C CA . LEU A 1 373 ? 13.116 -4.019 -24.339 1.00 80.19 373 LEU A CA 1
ATOM 2804 C C . LEU A 1 373 ? 14.090 -4.921 -23.572 1.00 80.19 373 LEU A C 1
ATOM 2806 O O . LEU A 1 373 ? 15.297 -4.840 -23.750 1.00 80.19 373 LEU A O 1
ATOM 2810 N N . ARG A 1 374 ? 13.587 -5.832 -22.740 1.00 74.81 374 ARG A N 1
ATOM 2811 C CA . ARG A 1 374 ? 14.412 -6.755 -21.929 1.00 74.81 374 ARG A CA 1
ATOM 2812 C C . ARG A 1 374 ? 15.032 -7.898 -22.749 1.00 74.81 374 ARG A C 1
ATOM 2814 O O . ARG A 1 374 ? 15.807 -8.678 -22.205 1.00 74.81 374 ARG A O 1
ATOM 2821 N N . GLY A 1 375 ? 14.653 -8.029 -24.022 1.00 69.62 375 GLY A N 1
ATOM 2822 C CA . GLY A 1 375 ? 15.116 -9.056 -24.956 1.00 69.62 375 GLY A CA 1
ATOM 2823 C C . GLY A 1 375 ? 14.026 -9.490 -25.951 1.00 69.62 375 GLY A C 1
ATOM 2824 O O . GLY A 1 375 ? 12.940 -8.907 -25.966 1.00 69.62 375 GLY A O 1
ATOM 2825 N N . PRO A 1 376 ? 14.269 -10.536 -26.764 1.00 65.31 376 PRO A N 1
ATOM 2826 C CA . PRO A 1 376 ? 13.339 -10.974 -27.813 1.00 65.31 376 PRO A CA 1
ATOM 2827 C C . PRO A 1 376 ? 11.958 -11.403 -27.295 1.00 65.31 376 PRO A C 1
ATOM 2829 O O . PRO A 1 376 ? 10.943 -11.052 -27.888 1.00 65.31 376 PRO A O 1
ATOM 2832 N N . GLY A 1 377 ? 11.903 -12.100 -26.153 1.00 67.56 377 GLY A N 1
ATOM 2833 C CA . GLY A 1 377 ? 10.632 -12.492 -25.529 1.00 67.56 377 GLY A CA 1
ATOM 2834 C C . GLY A 1 377 ? 9.807 -11.301 -25.029 1.00 67.56 377 GLY A C 1
ATOM 2835 O O . GLY A 1 377 ? 8.581 -11.361 -25.029 1.00 67.56 377 GLY A O 1
ATOM 2836 N N . ASP A 1 378 ? 10.464 -10.194 -24.667 1.00 71.94 378 ASP A N 1
ATOM 2837 C CA . ASP A 1 378 ? 9.788 -8.946 -24.301 1.00 71.94 378 ASP A CA 1
ATOM 2838 C C . ASP A 1 378 ? 9.191 -8.268 -25.535 1.00 71.94 378 ASP A C 1
ATOM 2840 O O . ASP A 1 378 ? 8.005 -7.950 -25.547 1.00 71.94 378 ASP A O 1
ATOM 2844 N N . ALA A 1 379 ? 9.966 -8.175 -26.622 1.00 71.44 379 ALA A N 1
ATOM 2845 C CA . ALA A 1 379 ? 9.465 -7.706 -27.914 1.00 71.44 379 ALA A CA 1
ATOM 2846 C C . ALA A 1 379 ? 8.221 -8.492 -28.369 1.00 71.44 379 ALA A C 1
ATOM 2848 O O . ALA A 1 379 ? 7.232 -7.891 -28.778 1.00 71.44 379 ALA A O 1
ATOM 2849 N N . GLN A 1 380 ? 8.240 -9.824 -28.241 1.00 72.00 380 GLN A N 1
ATOM 2850 C CA . GLN A 1 380 ? 7.118 -10.687 -28.615 1.00 72.00 380 GLN A CA 1
ATOM 2851 C C . GLN A 1 380 ? 5.890 -10.482 -27.711 1.00 72.00 380 GLN A C 1
ATOM 2853 O O . GLN A 1 380 ? 4.785 -10.302 -28.220 1.00 72.00 380 GLN A O 1
ATOM 2858 N N . ALA A 1 381 ? 6.068 -10.448 -26.386 1.00 73.50 381 ALA A N 1
ATOM 2859 C CA . ALA A 1 381 ? 4.978 -10.234 -25.427 1.00 73.50 381 ALA A CA 1
ATOM 2860 C C . ALA A 1 381 ? 4.356 -8.823 -25.509 1.00 73.50 381 ALA A C 1
ATOM 2862 O O . ALA A 1 381 ? 3.197 -8.628 -25.137 1.00 73.50 381 ALA A O 1
ATOM 2863 N N . ASN A 1 382 ? 5.114 -7.837 -25.997 1.00 77.44 382 ASN A N 1
ATOM 2864 C CA . ASN A 1 382 ? 4.669 -6.458 -26.178 1.00 77.44 382 ASN A CA 1
ATOM 2865 C C . ASN A 1 382 ? 4.259 -6.103 -27.622 1.00 77.44 382 ASN A C 1
ATOM 2867 O O . ASN A 1 382 ? 3.747 -5.006 -27.834 1.00 77.44 382 ASN A O 1
ATOM 2871 N N . ALA A 1 383 ? 4.407 -7.004 -28.601 1.00 75.44 383 ALA A N 1
ATOM 2872 C CA . ALA A 1 383 ? 4.134 -6.723 -30.017 1.00 75.44 383 ALA A CA 1
ATOM 2873 C C . ALA A 1 383 ? 2.694 -6.240 -30.278 1.00 75.44 383 ALA A C 1
ATOM 2875 O O . ALA A 1 383 ? 2.498 -5.223 -30.942 1.00 75.44 383 ALA A O 1
ATOM 2876 N N . ALA A 1 384 ? 1.695 -6.920 -29.703 1.00 74.81 384 ALA A N 1
ATOM 2877 C CA . ALA A 1 384 ? 0.293 -6.504 -29.800 1.00 74.81 384 ALA A CA 1
ATOM 2878 C C . ALA A 1 384 ? 0.064 -5.126 -29.153 1.00 74.81 384 ALA A C 1
ATOM 2880 O O . ALA A 1 384 ? -0.528 -4.247 -29.768 1.00 74.81 384 ALA A O 1
ATOM 2881 N N . ARG A 1 385 ? 0.635 -4.891 -27.960 1.00 79.19 385 ARG A N 1
ATOM 2882 C CA . ARG A 1 385 ? 0.507 -3.610 -27.241 1.00 79.19 385 ARG A CA 1
ATOM 2883 C C . ARG A 1 385 ? 1.100 -2.446 -28.039 1.00 79.19 385 ARG A C 1
ATOM 2885 O O . ARG A 1 385 ? 0.488 -1.389 -28.114 1.00 79.19 385 ARG A O 1
ATOM 2892 N N . LEU A 1 386 ? 2.261 -2.644 -28.669 1.00 78.00 386 LEU A N 1
ATOM 2893 C CA . LEU A 1 386 ? 2.879 -1.649 -29.553 1.00 78.00 386 LEU A CA 1
ATOM 2894 C C . LEU A 1 386 ? 1.978 -1.327 -30.752 1.00 78.00 386 LEU A C 1
ATOM 2896 O O . LEU A 1 386 ? 1.763 -0.156 -31.059 1.00 78.00 386 LEU A O 1
ATOM 2900 N N . HIS A 1 387 ? 1.421 -2.354 -31.398 1.00 76.50 387 HIS A N 1
ATOM 2901 C CA . HIS A 1 387 ? 0.514 -2.184 -32.530 1.00 76.50 387 HIS A CA 1
ATOM 2902 C C . HIS A 1 387 ? -0.772 -1.430 -32.142 1.00 76.50 387 HIS A C 1
ATOM 2904 O O . HIS A 1 387 ? -1.175 -0.497 -32.847 1.00 76.50 387 HIS A O 1
ATOM 2910 N N . ASP A 1 388 ? -1.380 -1.782 -31.010 1.00 76.25 388 ASP A N 1
ATOM 2911 C CA . ASP A 1 388 ? -2.603 -1.153 -30.499 1.00 76.25 388 ASP A CA 1
ATOM 2912 C C . ASP A 1 388 ? -2.363 0.306 -30.071 1.00 76.25 388 ASP A C 1
ATOM 2914 O O . ASP A 1 388 ? -3.210 1.166 -30.301 1.00 76.25 388 ASP A O 1
ATOM 2918 N N . MET A 1 389 ? -1.171 0.622 -29.545 1.00 73.12 389 MET A N 1
ATOM 2919 C CA . MET A 1 389 ? -0.745 1.995 -29.220 1.00 73.12 389 MET A CA 1
ATOM 2920 C C . MET A 1 389 ? -0.292 2.824 -30.440 1.00 73.12 389 MET A C 1
ATOM 2922 O O . MET A 1 389 ? 0.214 3.934 -30.270 1.00 73.12 389 MET A O 1
ATOM 2926 N N . GLY A 1 390 ? -0.485 2.316 -31.663 1.00 74.12 390 GLY A N 1
ATOM 2927 C CA . GLY A 1 390 ? -0.248 3.049 -32.912 1.00 74.12 390 GLY A CA 1
ATOM 2928 C C . GLY A 1 390 ? 1.148 2.893 -33.519 1.00 74.12 390 GLY A C 1
ATOM 2929 O O . GLY A 1 390 ? 1.397 3.428 -34.598 1.00 74.12 390 GLY A O 1
ATOM 2930 N N . VAL A 1 391 ? 2.049 2.121 -32.904 1.00 78.12 391 VAL A N 1
ATOM 2931 C CA . VAL A 1 391 ? 3.379 1.864 -33.475 1.00 78.12 391 VAL A CA 1
ATOM 2932 C C . VAL A 1 391 ? 3.237 1.001 -34.734 1.00 78.12 391 VAL A C 1
ATOM 2934 O O . VAL A 1 391 ? 2.510 0.003 -34.763 1.00 78.12 391 VAL A O 1
ATOM 2937 N N . ARG A 1 392 ? 3.931 1.393 -35.805 1.00 76.75 392 ARG A N 1
ATOM 2938 C CA . ARG A 1 392 ? 3.966 0.698 -37.106 1.00 76.75 392 ARG A CA 1
ATOM 2939 C C . ARG A 1 392 ? 5.377 0.274 -37.508 1.00 76.75 392 ARG A C 1
ATOM 2941 O O . ARG A 1 392 ? 5.533 -0.681 -38.262 1.00 76.75 392 ARG A O 1
ATOM 2948 N N . ARG A 1 393 ? 6.407 0.947 -36.987 1.00 74.75 393 ARG A N 1
ATOM 2949 C CA . ARG A 1 393 ? 7.822 0.681 -37.258 1.00 74.75 393 ARG A CA 1
ATOM 2950 C C . ARG A 1 393 ? 8.636 0.725 -35.967 1.00 74.75 393 ARG A C 1
ATOM 2952 O O . ARG A 1 393 ? 8.566 1.693 -35.218 1.00 74.75 393 ARG A O 1
ATOM 2959 N N . VAL A 1 394 ? 9.456 -0.298 -35.749 1.00 74.50 394 VAL A N 1
ATOM 2960 C CA . VAL A 1 394 ? 10.421 -0.365 -34.643 1.00 74.50 394 VAL A CA 1
ATOM 2961 C C . VAL A 1 394 ? 11.822 -0.447 -35.239 1.00 74.50 394 VAL A C 1
ATOM 2963 O O . VAL A 1 394 ? 12.132 -1.405 -35.944 1.00 74.50 394 VAL A O 1
ATOM 2966 N N . THR A 1 395 ? 12.669 0.541 -34.959 1.00 75.69 395 THR A N 1
ATOM 2967 C CA . THR A 1 395 ? 14.090 0.527 -35.332 1.00 75.69 395 THR A CA 1
ATOM 2968 C C . THR A 1 395 ? 14.905 0.055 -34.133 1.00 75.69 395 THR A C 1
ATOM 2970 O O . THR A 1 395 ? 14.949 0.737 -33.112 1.00 75.69 395 THR A O 1
ATOM 2973 N N . LEU A 1 396 ? 15.539 -1.113 -34.235 1.00 67.75 396 LEU A N 1
ATOM 2974 C CA . LEU A 1 396 ? 16.390 -1.663 -33.175 1.00 67.75 396 LEU A CA 1
ATOM 2975 C C . LEU A 1 396 ? 17.784 -1.033 -33.227 1.00 67.75 396 LEU A C 1
ATOM 2977 O O . LEU A 1 396 ? 18.383 -1.044 -34.296 1.00 67.75 396 LEU A O 1
ATOM 2981 N N . ASN A 1 397 ? 18.285 -0.534 -32.087 1.00 59.81 397 ASN A N 1
ATOM 2982 C CA . ASN A 1 397 ? 19.656 -0.034 -31.881 1.00 59.81 397 ASN A CA 1
ATOM 2983 C C . ASN A 1 397 ? 20.248 0.663 -33.134 1.00 59.81 397 ASN A C 1
ATOM 2985 O O . ASN A 1 397 ? 21.223 0.155 -33.683 1.00 59.81 397 ASN A O 1
ATOM 2989 N N . PRO A 1 398 ? 19.658 1.781 -33.614 1.00 56.09 398 PRO A N 1
ATOM 2990 C CA . PRO A 1 398 ? 20.115 2.458 -34.827 1.00 56.09 398 PRO A CA 1
ATOM 2991 C C . PRO A 1 398 ? 21.599 2.811 -34.727 1.00 56.09 398 PRO A C 1
ATOM 2993 O O . PRO A 1 398 ? 22.058 3.267 -33.675 1.00 56.09 398 PRO A O 1
ATOM 2996 N N . ASP A 1 399 ? 22.325 2.598 -35.823 1.00 45.84 399 ASP A N 1
ATOM 2997 C CA . ASP A 1 399 ? 23.778 2.724 -35.869 1.00 45.84 399 ASP A CA 1
ATOM 2998 C C . ASP A 1 399 ? 24.242 4.134 -35.481 1.00 45.84 399 ASP A C 1
ATOM 3000 O O . ASP A 1 399 ? 24.111 5.100 -36.230 1.00 45.84 399 ASP A O 1
ATOM 3004 N N . LEU A 1 400 ? 24.829 4.246 -34.286 1.00 46.84 400 LEU A N 1
ATOM 3005 C CA . LEU A 1 400 ? 25.505 5.455 -33.815 1.00 46.84 400 LEU A CA 1
ATOM 3006 C C . LEU A 1 400 ? 26.963 5.486 -34.309 1.00 46.84 400 LEU A C 1
ATOM 3008 O O . LEU A 1 400 ? 27.878 5.691 -33.507 1.00 46.84 400 LEU A O 1
ATOM 3012 N N . GLU A 1 401 ? 27.197 5.272 -35.610 1.00 41.59 401 GLU A N 1
ATOM 3013 C CA . GLU A 1 401 ? 28.549 5.353 -36.202 1.00 41.59 401 GLU A CA 1
ATOM 3014 C C . GLU A 1 401 ? 29.183 6.752 -36.041 1.00 41.59 401 GLU A C 1
ATOM 3016 O O . GLU A 1 401 ? 30.405 6.881 -36.058 1.00 41.59 401 GLU A O 1
ATOM 3021 N N . GLU A 1 402 ? 28.379 7.790 -35.781 1.00 45.00 402 GLU A N 1
ATOM 3022 C CA . GLU A 1 402 ? 28.832 9.177 -35.592 1.00 45.00 402 GLU A CA 1
ATOM 3023 C C . GLU A 1 402 ? 29.255 9.553 -34.152 1.00 45.00 402 GLU A C 1
ATOM 3025 O O . GLU A 1 402 ? 29.673 10.689 -33.921 1.00 45.00 402 GLU A O 1
ATOM 3030 N N . LEU A 1 403 ? 29.169 8.655 -33.156 1.00 42.47 403 LEU A N 1
ATOM 3031 C CA . LEU A 1 403 ? 29.463 8.996 -31.750 1.00 42.47 403 LEU A CA 1
ATOM 3032 C C . LEU A 1 403 ? 30.674 8.230 -31.188 1.00 42.47 403 LEU A C 1
ATOM 3034 O O . LEU A 1 403 ? 30.578 7.034 -30.892 1.00 42.47 403 LEU A O 1
ATOM 3038 N N . PRO A 1 404 ? 31.828 8.899 -30.991 1.00 40.59 404 PRO A N 1
ATOM 3039 C CA . PRO A 1 404 ? 33.080 8.204 -30.756 1.00 40.59 404 PRO A CA 1
ATOM 3040 C C . PRO A 1 404 ? 33.199 7.632 -29.336 1.00 40.59 404 PRO A C 1
ATOM 3042 O O . PRO A 1 404 ? 32.744 8.199 -28.343 1.00 40.59 404 PRO A O 1
ATOM 3045 N N . HIS A 1 405 ? 33.928 6.517 -29.265 1.00 41.88 405 HIS A N 1
ATOM 3046 C CA . HIS A 1 405 ? 34.404 5.833 -28.059 1.00 41.88 405 HIS A CA 1
ATOM 3047 C C . HIS A 1 405 ? 33.348 5.071 -27.224 1.00 41.88 405 HIS A C 1
ATOM 3049 O O . HIS A 1 405 ? 32.692 5.578 -26.309 1.00 41.88 405 HIS A O 1
ATOM 3055 N N . LYS A 1 406 ? 33.360 3.737 -27.376 1.00 40.94 406 LYS A N 1
ATOM 3056 C CA . LYS A 1 406 ? 33.248 2.851 -26.205 1.00 40.94 406 LYS A CA 1
ATOM 3057 C C . LYS A 1 406 ? 34.455 3.127 -25.304 1.00 40.94 406 LYS A C 1
ATOM 3059 O O . LYS A 1 406 ? 35.505 2.515 -25.482 1.00 40.94 406 LYS A O 1
ATOM 3064 N N . THR A 1 407 ? 34.321 4.031 -24.337 1.00 42.75 407 THR A N 1
ATOM 3065 C CA . THR A 1 407 ? 35.332 4.208 -23.289 1.00 42.75 407 THR A CA 1
ATOM 3066 C C . THR A 1 407 ? 35.341 2.953 -22.420 1.00 42.75 407 THR A C 1
ATOM 3068 O O . THR A 1 407 ? 34.552 2.813 -21.483 1.00 42.75 407 THR A O 1
ATOM 3071 N N . ILE A 1 408 ? 36.208 1.999 -22.762 1.00 47.84 408 ILE A N 1
ATOM 3072 C CA . ILE A 1 408 ? 36.497 0.840 -21.921 1.00 47.84 408 ILE A CA 1
ATOM 3073 C C . ILE A 1 408 ? 37.133 1.390 -20.643 1.00 47.84 408 ILE A C 1
ATOM 3075 O O . ILE A 1 408 ? 38.310 1.744 -20.624 1.00 47.84 408 ILE A O 1
ATOM 3079 N N . SER A 1 409 ? 36.344 1.532 -19.577 1.00 49.16 409 SER A N 1
ATOM 3080 C CA . SER A 1 409 ? 36.884 2.018 -18.312 1.00 49.16 409 SER A CA 1
ATOM 3081 C C . SER A 1 409 ? 37.772 0.945 -17.688 1.00 49.16 409 SER A C 1
ATOM 3083 O O . SER A 1 409 ? 37.445 -0.245 -17.715 1.00 49.16 409 SER A O 1
ATOM 3085 N N . TRP A 1 410 ? 38.869 1.363 -17.053 1.00 50.69 410 TRP A N 1
ATOM 3086 C CA . TRP A 1 410 ? 39.745 0.465 -16.292 1.00 50.69 410 TRP A CA 1
ATOM 3087 C C . TRP A 1 410 ? 38.988 -0.347 -15.232 1.00 50.69 410 TRP A C 1
ATOM 3089 O O . TRP A 1 410 ? 39.370 -1.473 -14.930 1.00 50.69 410 TRP A O 1
ATOM 3099 N N . HIS A 1 411 ? 37.878 0.185 -14.708 1.00 53.03 411 HIS A N 1
ATOM 3100 C CA . HIS A 1 411 ? 36.972 -0.554 -13.831 1.00 53.03 411 HIS A CA 1
ATOM 3101 C C . HIS A 1 411 ? 36.252 -1.700 -14.562 1.00 53.03 411 HIS A C 1
ATOM 3103 O O . HIS A 1 411 ? 36.191 -2.802 -14.034 1.00 53.03 411 HIS A O 1
ATOM 3109 N N . SER A 1 412 ? 35.776 -1.484 -15.793 1.00 48.31 412 SER A N 1
ATOM 3110 C CA . SER A 1 412 ? 35.097 -2.524 -16.584 1.00 48.31 412 SER A CA 1
ATOM 3111 C C . SER A 1 412 ? 36.045 -3.673 -16.945 1.00 48.31 412 SER A C 1
ATOM 3113 O O . SER A 1 412 ? 35.658 -4.833 -16.861 1.00 48.31 412 SER A O 1
ATOM 3115 N N . LEU A 1 413 ? 37.308 -3.367 -17.272 1.00 54.34 413 LEU A N 1
ATOM 3116 C CA . LEU A 1 413 ? 38.351 -4.386 -17.455 1.00 54.34 413 LEU A CA 1
ATOM 3117 C C . LEU A 1 413 ? 38.656 -5.132 -16.152 1.00 54.34 413 LEU A C 1
ATOM 3119 O O . LEU A 1 413 ? 38.719 -6.358 -16.158 1.00 54.34 413 LEU A O 1
ATOM 3123 N N . ARG A 1 414 ? 38.791 -4.414 -15.028 1.00 60.22 414 ARG A N 1
ATOM 3124 C CA . ARG A 1 414 ? 39.030 -5.011 -13.704 1.00 60.22 414 ARG A CA 1
ATOM 3125 C C . ARG A 1 414 ? 37.895 -5.948 -13.277 1.00 60.22 414 ARG A C 1
ATOM 3127 O O . ARG A 1 414 ? 38.185 -7.049 -12.826 1.00 60.22 414 ARG A O 1
ATOM 3134 N N . VAL A 1 415 ? 36.632 -5.568 -13.480 1.00 53.97 415 VAL A N 1
ATOM 3135 C CA . VAL A 1 415 ? 35.466 -6.430 -13.205 1.00 53.97 415 VAL A CA 1
ATOM 3136 C C . VAL A 1 415 ? 35.500 -7.693 -14.067 1.00 53.97 415 VAL A C 1
ATOM 3138 O O . VAL A 1 415 ? 35.335 -8.791 -13.537 1.00 53.97 415 VAL A O 1
ATOM 3141 N N . SER A 1 416 ? 35.765 -7.569 -15.371 1.00 56.53 416 SER A N 1
ATOM 3142 C CA . SER A 1 416 ? 35.857 -8.724 -16.277 1.00 56.53 416 SER A CA 1
ATOM 3143 C C . SER A 1 416 ? 37.008 -9.665 -15.907 1.00 56.53 416 SER A C 1
ATOM 3145 O O . SER A 1 416 ? 36.821 -10.879 -15.882 1.00 56.53 416 SER A O 1
ATOM 3147 N N . PHE A 1 417 ? 38.176 -9.116 -15.560 1.00 67.38 417 PHE A N 1
ATOM 3148 C CA . PHE A 1 417 ? 39.347 -9.882 -15.130 1.00 67.38 417 PHE A CA 1
ATOM 3149 C C . PHE A 1 417 ? 39.099 -10.615 -13.803 1.00 67.38 417 PHE A C 1
ATOM 3151 O O . PHE A 1 417 ? 39.319 -11.820 -13.727 1.00 67.38 417 PHE A O 1
ATOM 3158 N N . ALA A 1 418 ? 38.546 -9.933 -12.792 1.00 64.56 418 ALA A N 1
ATOM 3159 C CA . ALA A 1 418 ? 38.159 -10.558 -11.524 1.00 64.56 418 ALA A CA 1
ATOM 3160 C C . ALA A 1 418 ? 37.133 -11.684 -11.731 1.00 64.56 418 ALA A C 1
ATOM 3162 O O . ALA A 1 418 ? 37.285 -12.772 -11.183 1.00 64.56 418 ALA A O 1
ATOM 3163 N N . THR A 1 419 ? 36.116 -11.442 -12.566 1.00 56.06 419 THR A N 1
ATOM 3164 C CA . THR A 1 419 ? 35.072 -12.433 -12.877 1.00 56.06 419 THR A CA 1
ATOM 3165 C C . THR A 1 419 ? 35.661 -13.668 -13.560 1.00 56.06 419 THR A C 1
ATOM 3167 O O . THR A 1 419 ? 35.289 -14.784 -13.210 1.00 56.06 419 THR A O 1
ATOM 3170 N N . LEU A 1 420 ? 36.607 -13.491 -14.492 1.00 67.44 420 LEU A N 1
ATOM 3171 C CA . LEU A 1 420 ? 37.319 -14.599 -15.135 1.00 67.44 420 LEU A CA 1
ATOM 3172 C C . LEU A 1 420 ? 38.177 -15.391 -14.142 1.00 67.44 420 LEU A C 1
ATOM 3174 O O . LEU A 1 420 ? 38.147 -16.617 -14.179 1.00 67.44 420 LEU A O 1
ATOM 3178 N N . LEU A 1 421 ? 38.906 -14.728 -13.240 1.00 72.94 421 LEU A N 1
ATOM 3179 C CA . LEU A 1 421 ? 39.713 -15.416 -12.229 1.00 72.94 421 LEU A CA 1
ATOM 3180 C C . LEU A 1 421 ? 38.836 -16.224 -11.255 1.00 72.94 421 LEU A C 1
ATOM 3182 O O . LEU A 1 421 ? 39.102 -17.405 -11.040 1.00 72.94 421 LEU A O 1
ATOM 3186 N N . PHE A 1 422 ? 37.743 -15.648 -10.740 1.00 63.91 422 PHE A N 1
ATOM 3187 C CA . PHE A 1 422 ? 36.801 -16.388 -9.888 1.00 63.91 422 PHE A CA 1
ATOM 3188 C C . PHE A 1 422 ? 36.109 -17.542 -10.631 1.00 63.91 422 PHE A C 1
ATOM 3190 O O . PHE A 1 422 ? 35.945 -18.616 -10.060 1.00 63.91 422 PHE A O 1
ATOM 3197 N N . ALA A 1 423 ? 35.753 -17.369 -11.910 1.00 58.44 423 ALA A N 1
ATOM 3198 C CA . ALA A 1 423 ? 35.176 -18.442 -12.726 1.00 58.44 423 ALA A CA 1
ATOM 3199 C C . ALA A 1 423 ? 36.151 -19.610 -12.975 1.00 58.44 423 ALA A C 1
ATOM 3201 O O . ALA A 1 423 ? 35.705 -20.735 -13.181 1.00 58.44 423 ALA A O 1
ATOM 3202 N N . ASN A 1 424 ? 37.464 -19.359 -12.916 1.00 71.88 424 ASN A N 1
ATOM 3203 C CA . ASN A 1 424 ? 38.516 -20.379 -12.986 1.00 71.88 424 ASN A CA 1
ATOM 3204 C C . ASN A 1 424 ? 38.990 -20.857 -11.595 1.00 71.88 424 ASN A C 1
ATOM 3206 O O . ASN A 1 424 ? 40.021 -21.515 -11.488 1.00 71.88 424 ASN A O 1
ATOM 3210 N N . GLY A 1 425 ? 38.248 -20.546 -10.525 1.00 69.44 425 GLY A N 1
ATOM 3211 C CA . GLY A 1 425 ? 38.515 -21.053 -9.177 1.00 69.44 425 GLY A CA 1
ATOM 3212 C C . GLY A 1 425 ? 39.652 -20.359 -8.420 1.00 69.44 425 GLY A C 1
ATOM 3213 O O . GLY A 1 425 ? 40.097 -20.885 -7.400 1.00 69.44 425 GLY A O 1
ATOM 3214 N N . CYS A 1 426 ? 40.132 -19.194 -8.871 1.00 71.75 426 CYS A N 1
ATOM 3215 C CA . CYS A 1 426 ? 41.115 -18.422 -8.108 1.00 71.75 426 CYS A CA 1
ATOM 3216 C C . CYS A 1 426 ? 40.509 -17.900 -6.797 1.00 71.75 426 CYS A C 1
ATOM 3218 O O . CYS A 1 426 ? 39.397 -17.366 -6.778 1.00 71.75 426 CYS A O 1
ATOM 3220 N N . ASP A 1 427 ? 41.265 -18.008 -5.705 1.00 70.44 427 ASP A N 1
ATOM 3221 C CA . ASP A 1 427 ? 40.824 -17.532 -4.398 1.00 70.44 427 ASP A CA 1
ATOM 3222 C C . ASP A 1 427 ? 40.881 -15.995 -4.294 1.00 70.44 427 ASP A C 1
ATOM 3224 O O . ASP A 1 427 ? 41.592 -15.304 -5.030 1.00 70.44 427 ASP A O 1
ATOM 3228 N N . ILE A 1 428 ? 40.136 -15.440 -3.336 1.00 68.88 428 ILE A N 1
ATOM 3229 C CA . ILE A 1 428 ? 40.035 -13.987 -3.149 1.00 68.88 428 ILE A CA 1
ATOM 3230 C C . ILE A 1 428 ? 41.390 -13.318 -2.854 1.00 68.88 428 ILE A C 1
ATOM 3232 O O . ILE A 1 428 ? 41.563 -12.151 -3.208 1.00 68.88 428 ILE A O 1
ATOM 3236 N N . ARG A 1 429 ? 42.357 -14.018 -2.236 1.00 65.19 429 ARG A N 1
ATOM 3237 C CA . ARG A 1 429 ? 43.687 -13.451 -1.960 1.00 65.19 429 ARG A CA 1
ATOM 3238 C C . ARG A 1 429 ? 44.541 -13.398 -3.222 1.00 65.19 429 ARG A C 1
ATOM 3240 O O . ARG A 1 429 ? 45.041 -12.317 -3.520 1.00 65.19 429 ARG A O 1
ATOM 3247 N N . SER A 1 430 ? 44.593 -14.469 -4.019 1.00 70.19 430 SER A N 1
ATOM 3248 C CA . SER A 1 430 ? 45.281 -14.451 -5.320 1.00 70.19 430 SER A CA 1
ATOM 3249 C C . SER A 1 430 ? 44.701 -13.384 -6.253 1.00 70.19 430 SER A C 1
ATOM 3251 O O . SER A 1 430 ? 45.449 -12.638 -6.881 1.00 70.19 430 SER A O 1
ATOM 3253 N N . VAL A 1 431 ? 43.369 -13.233 -6.301 1.00 68.00 431 VAL A N 1
ATOM 3254 C CA . VAL A 1 431 ? 42.726 -12.150 -7.072 1.00 68.00 431 VAL A CA 1
ATOM 3255 C C . VAL A 1 431 ? 43.119 -10.770 -6.526 1.00 68.00 431 VAL A C 1
ATOM 3257 O O . VAL A 1 431 ? 43.406 -9.861 -7.301 1.00 68.00 431 VAL A O 1
ATOM 3260 N N . ASN A 1 432 ? 43.181 -10.594 -5.202 1.00 68.88 432 ASN A N 1
ATOM 3261 C CA . ASN A 1 432 ? 43.570 -9.323 -4.585 1.00 68.88 432 ASN A CA 1
ATOM 3262 C C . ASN A 1 432 ? 45.031 -8.934 -4.877 1.00 68.88 432 ASN A C 1
ATOM 3264 O O . ASN A 1 432 ? 45.313 -7.758 -5.115 1.00 68.88 432 ASN A O 1
ATOM 3268 N N . GLU A 1 433 ? 45.939 -9.912 -4.872 1.00 69.12 433 GLU A N 1
ATOM 3269 C CA . GLU A 1 433 ? 47.359 -9.741 -5.196 1.00 69.12 433 GLU A CA 1
ATOM 3270 C C . GLU A 1 433 ? 47.557 -9.415 -6.682 1.00 69.12 433 GLU A C 1
ATOM 3272 O O . GLU A 1 433 ? 48.183 -8.406 -7.004 1.00 69.12 433 GLU A O 1
ATOM 3277 N N . LEU A 1 434 ? 46.928 -10.178 -7.585 1.00 68.12 434 LEU A N 1
ATOM 3278 C CA . LEU A 1 434 ? 46.977 -9.943 -9.037 1.00 68.12 434 LEU A CA 1
ATOM 3279 C C . LEU A 1 434 ? 46.377 -8.593 -9.458 1.00 68.12 434 LEU A C 1
ATOM 3281 O O . LEU A 1 434 ? 46.768 -8.036 -10.483 1.00 68.12 434 LEU A O 1
ATOM 3285 N N . MET A 1 435 ? 45.430 -8.054 -8.687 1.00 67.69 435 MET A N 1
ATOM 3286 C CA . MET A 1 435 ? 44.803 -6.756 -8.961 1.00 67.69 435 MET A CA 1
ATOM 3287 C C . MET A 1 435 ? 45.413 -5.584 -8.173 1.00 67.69 435 MET A C 1
ATOM 3289 O O . MET A 1 435 ? 44.991 -4.441 -8.370 1.00 67.69 435 MET A O 1
ATOM 3293 N N . LEU A 1 436 ? 46.404 -5.842 -7.308 1.00 55.75 436 LEU A N 1
ATOM 3294 C CA . LEU A 1 436 ? 47.155 -4.846 -6.528 1.00 55.75 436 LEU A CA 1
ATOM 3295 C C . LEU A 1 436 ? 46.265 -3.841 -5.765 1.00 55.75 436 LEU A C 1
ATOM 3297 O O . LEU A 1 436 ? 46.541 -2.638 -5.704 1.00 55.75 436 LEU A O 1
ATOM 3301 N N . HIS A 1 437 ? 45.168 -4.314 -5.166 1.00 62.81 437 HIS A N 1
ATOM 3302 C CA . HIS A 1 437 ? 44.288 -3.456 -4.372 1.00 62.81 437 HIS A CA 1
ATOM 3303 C C . HIS A 1 437 ? 44.853 -3.226 -2.961 1.00 62.81 437 HIS A C 1
ATOM 3305 O O . HIS A 1 437 ? 45.129 -4.164 -2.215 1.00 62.81 437 HIS A O 1
ATOM 3311 N N . ARG A 1 438 ? 44.937 -1.955 -2.542 1.00 42.84 438 ARG A N 1
ATOM 3312 C CA . ARG A 1 438 ? 45.486 -1.551 -1.231 1.00 42.84 438 ARG A CA 1
ATOM 3313 C C . ARG A 1 438 ? 44.591 -1.914 -0.025 1.00 42.84 438 ARG A C 1
ATOM 3315 O O . ARG A 1 438 ? 44.970 -1.629 1.105 1.00 42.84 438 ARG A O 1
ATOM 3322 N N . CYS A 1 439 ? 43.400 -2.485 -0.241 1.00 44.66 439 CYS A N 1
ATOM 3323 C CA . CYS A 1 439 ? 42.483 -2.893 0.828 1.00 44.66 439 CYS A CA 1
ATOM 3324 C C . CYS A 1 439 ? 41.541 -4.032 0.390 1.00 44.66 439 CYS A C 1
ATOM 3326 O O . CYS A 1 439 ? 40.857 -3.924 -0.634 1.00 44.66 439 CYS A O 1
ATOM 3328 N N . LEU A 1 440 ? 41.467 -5.090 1.209 1.00 48.88 440 LEU A N 1
ATOM 3329 C CA . LEU A 1 440 ? 40.761 -6.350 0.920 1.00 48.88 440 LEU A CA 1
ATOM 3330 C C . LEU A 1 440 ? 39.250 -6.174 0.666 1.00 48.88 440 LEU A C 1
ATOM 3332 O O . LEU A 1 440 ? 38.655 -6.909 -0.122 1.00 48.88 440 LEU A O 1
ATOM 3336 N N . SER A 1 441 ? 38.632 -5.177 1.310 1.00 41.94 441 SER A N 1
ATOM 3337 C CA . SER A 1 441 ? 37.194 -4.882 1.207 1.00 41.94 441 SER A CA 1
ATOM 3338 C C . SER A 1 441 ? 36.746 -4.558 -0.219 1.00 41.94 441 SER A C 1
ATOM 3340 O O . SER A 1 441 ? 35.623 -4.875 -0.600 1.00 41.94 441 SER A O 1
ATOM 3342 N N . THR A 1 442 ? 37.633 -3.975 -1.031 1.00 43.19 442 THR A N 1
ATOM 3343 C CA . THR A 1 442 ? 37.335 -3.650 -2.433 1.00 43.19 442 THR A CA 1
ATOM 3344 C C . THR A 1 442 ? 37.326 -4.874 -3.346 1.00 43.19 442 THR A C 1
ATOM 3346 O O . THR A 1 442 ? 36.693 -4.828 -4.396 1.00 43.19 442 THR A O 1
ATOM 3349 N N . THR A 1 443 ? 37.976 -5.971 -2.947 1.00 45.91 443 THR A N 1
ATOM 3350 C CA . THR A 1 443 ? 38.043 -7.221 -3.723 1.00 45.91 443 THR A CA 1
ATOM 3351 C C . THR A 1 443 ? 36.904 -8.173 -3.364 1.00 45.91 443 THR A C 1
ATOM 3353 O O . THR A 1 443 ? 36.369 -8.843 -4.244 1.00 45.91 443 THR A O 1
ATOM 3356 N N . ALA A 1 444 ? 36.443 -8.148 -2.108 1.00 48.31 444 ALA A N 1
ATOM 3357 C CA . ALA A 1 444 ? 35.258 -8.889 -1.657 1.00 48.31 444 ALA A CA 1
ATOM 3358 C C . ALA A 1 444 ? 33.963 -8.503 -2.401 1.00 48.31 444 ALA A C 1
ATOM 3360 O O . ALA A 1 444 ? 33.046 -9.313 -2.499 1.00 48.31 444 ALA A O 1
ATOM 3361 N N . LEU A 1 445 ? 33.899 -7.298 -2.981 1.00 46.53 445 LEU A N 1
ATOM 3362 C CA . LEU A 1 445 ? 32.780 -6.846 -3.819 1.00 46.53 445 LEU A CA 1
ATOM 3363 C C . LEU A 1 445 ? 32.643 -7.610 -5.150 1.00 46.53 445 LEU A C 1
ATOM 3365 O O . LEU A 1 445 ? 31.588 -7.527 -5.778 1.00 46.53 445 LEU A O 1
ATOM 3369 N N . TYR A 1 446 ? 33.679 -8.334 -5.590 1.00 43.22 446 TYR A N 1
ATOM 3370 C CA . TYR A 1 446 ? 33.679 -9.082 -6.855 1.00 43.22 446 TYR A CA 1
ATOM 3371 C C . TYR A 1 446 ? 33.460 -10.588 -6.684 1.00 43.22 446 TYR A C 1
ATOM 3373 O O . TYR A 1 446 ? 33.380 -11.296 -7.684 1.00 43.22 446 TYR A O 1
ATOM 3381 N N . THR A 1 447 ? 33.356 -11.093 -5.452 1.00 46.97 447 THR A N 1
ATOM 3382 C CA . THR A 1 447 ? 33.129 -12.518 -5.193 1.00 46.97 447 THR A CA 1
ATOM 3383 C C . THR A 1 447 ? 31.625 -12.819 -5.205 1.00 46.97 447 THR A C 1
ATOM 3385 O O . THR A 1 447 ? 30.911 -12.355 -4.312 1.00 46.97 447 THR A O 1
ATOM 3388 N N . PRO A 1 448 ? 31.099 -13.609 -6.162 1.00 46.84 448 PRO A N 1
ATOM 3389 C CA . PRO A 1 448 ? 29.732 -14.112 -6.094 1.00 46.84 448 PRO A CA 1
ATOM 3390 C C . PRO A 1 448 ? 29.658 -15.244 -5.059 1.00 46.84 448 PRO A C 1
ATOM 3392 O O . PRO A 1 448 ? 29.632 -16.417 -5.412 1.00 46.84 448 PRO A O 1
ATOM 3395 N N . ILE A 1 449 ? 29.654 -14.892 -3.771 1.00 50.69 449 ILE A N 1
ATOM 3396 C CA . ILE A 1 449 ? 29.561 -15.870 -2.679 1.00 50.69 449 ILE A CA 1
ATOM 3397 C C . ILE A 1 449 ? 28.201 -16.574 -2.773 1.00 50.69 449 ILE A C 1
ATOM 3399 O O . ILE A 1 449 ? 27.152 -15.922 -2.674 1.00 50.69 449 ILE A O 1
ATOM 3403 N N . ALA A 1 450 ? 28.199 -17.896 -2.965 1.00 51.38 450 ALA A N 1
ATOM 3404 C CA . ALA A 1 450 ? 26.962 -18.654 -2.913 1.00 51.38 450 ALA A CA 1
ATOM 3405 C C . ALA A 1 450 ? 26.456 -18.682 -1.465 1.00 51.38 450 ALA A C 1
ATOM 3407 O O . ALA A 1 450 ? 27.219 -18.820 -0.509 1.00 51.38 450 ALA A O 1
ATOM 3408 N N . VAL A 1 451 ? 25.138 -18.560 -1.287 1.00 51.28 451 VAL A N 1
ATOM 3409 C CA . VAL A 1 451 ? 24.521 -18.606 0.053 1.00 51.28 451 VAL A CA 1
ATOM 3410 C C . VAL A 1 451 ? 24.799 -19.952 0.740 1.00 51.28 451 VAL A C 1
ATOM 3412 O O . VAL A 1 451 ? 24.866 -20.012 1.965 1.00 51.28 451 VAL A O 1
ATOM 3415 N N . GLU A 1 452 ? 25.024 -21.005 -0.049 1.00 52.00 452 GLU A N 1
ATOM 3416 C CA . GLU A 1 452 ? 25.370 -22.339 0.436 1.00 52.00 452 GLU A CA 1
ATOM 3417 C C . GLU A 1 452 ? 26.769 -22.398 1.073 1.00 52.00 452 GLU A C 1
ATOM 3419 O O . GLU A 1 452 ? 26.926 -23.016 2.122 1.00 52.00 452 GLU A O 1
ATOM 3424 N N . ASP A 1 453 ? 27.760 -21.678 0.536 1.00 58.16 453 ASP A N 1
ATOM 3425 C CA . ASP A 1 453 ? 29.117 -21.636 1.106 1.00 58.16 453 ASP A CA 1
ATOM 3426 C C . ASP A 1 453 ? 29.108 -20.955 2.482 1.00 58.16 453 ASP A C 1
ATOM 3428 O O . ASP A 1 453 ? 29.686 -21.450 3.451 1.00 58.16 453 ASP A O 1
ATOM 3432 N N . LEU A 1 454 ? 28.368 -19.843 2.601 1.00 60.47 454 LEU A N 1
ATOM 3433 C CA . LEU A 1 454 ? 28.138 -19.162 3.880 1.00 60.47 454 LEU A CA 1
ATOM 3434 C C . LEU A 1 454 ? 27.398 -20.058 4.878 1.00 60.47 454 LEU A C 1
ATOM 3436 O O . LEU A 1 454 ? 27.723 -20.047 6.065 1.00 60.47 454 LEU A O 1
ATOM 3440 N N . ARG A 1 455 ? 26.427 -20.850 4.408 1.00 60.16 455 ARG A N 1
ATOM 3441 C CA . ARG A 1 455 ? 25.694 -21.820 5.229 1.00 60.16 455 ARG A CA 1
ATOM 3442 C C . ARG A 1 455 ? 26.614 -22.937 5.728 1.00 60.16 455 ARG A C 1
ATOM 3444 O O . ARG A 1 455 ? 26.555 -23.257 6.912 1.00 60.16 455 ARG A O 1
ATOM 3451 N N . GLN A 1 456 ? 27.492 -23.483 4.885 1.00 68.19 456 GLN A N 1
ATOM 3452 C CA . GLN A 1 456 ? 28.455 -24.506 5.307 1.00 68.19 456 GLN A CA 1
ATOM 3453 C C . GLN A 1 456 ? 29.485 -23.963 6.300 1.00 68.19 456 GLN A C 1
ATOM 3455 O O . GLN A 1 456 ? 29.706 -24.591 7.333 1.00 68.19 456 GLN A O 1
ATOM 3460 N N . VAL A 1 457 ? 30.056 -22.777 6.059 1.00 72.56 457 VAL A N 1
ATOM 3461 C CA . VAL A 1 457 ? 30.987 -22.143 7.011 1.00 72.56 457 VAL A CA 1
ATOM 3462 C C . VAL A 1 457 ? 30.294 -21.828 8.341 1.00 72.56 457 VAL A C 1
ATOM 3464 O O . VAL A 1 457 ? 30.881 -22.050 9.397 1.00 72.56 457 VAL A O 1
ATOM 3467 N N . PHE A 1 458 ? 29.037 -21.373 8.320 1.00 68.38 458 PHE A N 1
ATOM 3468 C CA . PHE A 1 458 ? 28.261 -21.124 9.538 1.00 68.38 458 PHE A CA 1
ATOM 3469 C C . PHE A 1 458 ? 28.041 -22.404 10.360 1.00 68.38 458 PHE A C 1
ATOM 3471 O O . PHE A 1 458 ? 28.291 -22.395 11.566 1.00 68.38 458 PHE A O 1
ATOM 3478 N N . LEU A 1 459 ? 27.636 -23.502 9.709 1.00 71.12 459 LEU A N 1
ATOM 3479 C CA . LEU A 1 459 ? 27.429 -24.810 10.343 1.00 71.12 459 LEU A CA 1
ATOM 3480 C C . LEU A 1 459 ? 28.742 -25.429 10.853 1.00 71.12 459 LEU A C 1
ATOM 3482 O O . LEU A 1 459 ? 28.764 -26.016 11.931 1.00 71.12 459 LEU A O 1
ATOM 3486 N N . ALA A 1 460 ? 29.847 -25.260 10.121 1.00 72.75 460 ALA A N 1
ATOM 3487 C CA . ALA A 1 460 ? 31.170 -25.722 10.541 1.00 72.75 460 ALA A CA 1
ATOM 3488 C C . ALA A 1 460 ? 31.731 -24.916 11.729 1.00 72.75 460 ALA A C 1
ATOM 3490 O O . ALA A 1 460 ? 32.393 -25.482 12.596 1.00 72.75 460 ALA A O 1
ATOM 3491 N N . ALA A 1 461 ? 31.449 -23.610 11.792 1.00 73.62 461 ALA A N 1
ATOM 3492 C CA . ALA A 1 461 ? 31.848 -22.745 12.902 1.00 73.62 461 ALA A CA 1
ATOM 3493 C C . ALA A 1 461 ? 30.967 -22.920 14.157 1.00 73.62 461 ALA A C 1
ATOM 3495 O O . ALA A 1 461 ? 31.448 -22.707 15.268 1.00 73.62 461 ALA A O 1
ATOM 3496 N N . HIS A 1 462 ? 29.704 -23.333 13.995 1.00 59.12 462 HIS A N 1
ATOM 3497 C CA . HIS A 1 462 ? 28.747 -23.544 15.089 1.00 59.12 462 HIS A CA 1
ATOM 3498 C C . HIS A 1 462 ? 28.111 -24.949 15.032 1.00 59.12 462 HIS A C 1
ATOM 3500 O O . HIS A 1 462 ? 26.902 -25.072 14.834 1.00 59.12 462 HIS A O 1
ATOM 3506 N N . PRO A 1 463 ? 28.883 -26.033 15.253 1.00 60.72 463 PRO A N 1
ATOM 3507 C CA . PRO A 1 463 ? 28.431 -27.420 15.058 1.00 60.72 463 PRO A CA 1
ATOM 3508 C C . PRO A 1 463 ? 27.439 -27.945 16.125 1.00 60.72 463 PRO A C 1
ATOM 3510 O O . PRO A 1 463 ? 27.357 -29.152 16.354 1.00 60.72 463 PRO A O 1
ATOM 3513 N N . ARG A 1 464 ? 26.724 -27.060 16.837 1.00 52.72 464 ARG A N 1
ATOM 3514 C CA . ARG A 1 464 ? 25.753 -27.385 17.906 1.00 52.72 464 ARG A CA 1
ATOM 3515 C C . ARG A 1 464 ? 24.523 -26.453 17.940 1.00 52.72 464 ARG A C 1
ATOM 3517 O O . ARG A 1 464 ? 23.886 -26.351 18.988 1.00 52.72 464 ARG A O 1
ATOM 3524 N N . CYS A 1 465 ? 24.218 -25.760 16.842 1.00 43.34 465 CYS A N 1
ATOM 3525 C CA . CYS A 1 465 ? 23.027 -24.910 16.700 1.00 43.34 465 CYS A CA 1
ATOM 3526 C C . CYS A 1 465 ? 22.012 -25.524 15.730 1.00 43.34 465 CYS A C 1
ATOM 3528 O O . CYS A 1 465 ? 22.461 -26.088 14.708 1.00 43.34 465 CYS A O 1
#

Mean predicted aligned error: 18.52 Å

Foldseek 3Di:
DDDDDDDDDDDDDPPVPDDDDDDDDDDDDDDDDDDDPPFDADPLQQLQCVLLLLNDVVLCVQQVQRVCDPVNCVVQVCDDPNPDDSQATKGFFDALVCLVDGPAIWGGHLAFDATDGSHPDAHKRGGNCLLVALAAEEELGPLQLSLLVVLVFHNYIHDVALLNCLVCLVSCPRHAYEYEEQDPVRSVSNCVSNVPRDYHYAHADSQRLPGDPVRCVVRVHDSVSPPRSPSDLACTLSLVVQVLVVQLVCVVVVNCLVLCVVLQNNQVCCCVFQVKGAAAQPNLVVGRPSSNSSCPPPRQHQWIWTFFAALVLGTDWIWTQRSQVRAIDIPDPADDHWGQGSDNAADQEAEEEQHSNVVSVCVVVPDRRYTHAVDDRRCVSCVVRCVVSNHNYYHYPPDPVVDDDPPCDPVVVLLVVLLVCVVVPHDLVNNCVVVVDPDSVVSVSNDPDDVVNVVVVVCVVPVPD

Solvent-accessible surface area (backbone atoms only — not comparable to full-atom val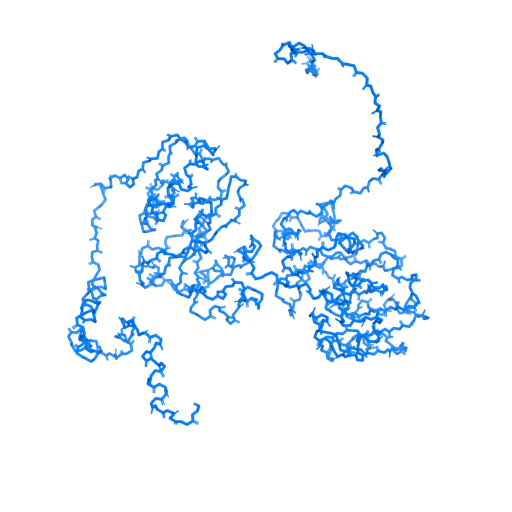ues): 27053 Å² total; per-residue (Å²): 132,90,86,84,84,88,79,79,90,84,83,84,78,84,63,95,80,70,82,84,86,81,89,83,86,81,91,81,85,84,79,84,79,90,84,86,80,93,44,75,54,55,68,54,29,50,54,32,37,42,46,72,41,53,72,57,65,66,48,37,57,45,38,33,44,28,70,72,48,74,66,59,31,48,77,72,65,32,49,78,97,55,38,82,70,83,71,31,44,50,39,39,12,16,40,74,94,43,54,88,44,74,62,23,40,37,42,49,61,84,56,88,84,68,79,52,71,74,41,71,85,34,46,34,35,37,39,64,63,37,82,74,37,68,42,34,36,40,20,66,41,63,64,38,34,52,49,42,39,63,72,68,39,69,24,40,28,21,39,83,46,40,84,41,37,60,92,38,45,80,76,56,58,90,38,49,35,36,34,39,31,76,45,70,73,58,40,51,46,43,52,61,34,49,72,75,61,76,64,49,76,32,57,36,34,76,57,61,68,76,28,51,66,73,34,29,59,75,61,77,45,55,66,87,74,48,74,66,57,73,54,50,53,64,80,42,54,52,54,50,51,54,53,46,54,51,14,34,46,37,39,74,72,53,53,64,47,71,58,27,49,77,61,54,61,60,53,66,61,44,44,71,55,41,49,40,17,28,33,52,73,67,43,74,79,78,51,37,70,63,57,49,56,35,41,61,97,59,89,52,48,46,12,41,34,32,55,12,27,40,75,90,44,50,56,62,36,45,43,30,37,28,68,84,83,72,42,80,45,63,81,45,99,66,72,44,57,47,35,47,37,88,58,63,68,53,57,48,60,33,41,34,32,74,44,73,49,55,52,42,48,43,46,71,75,65,52,69,56,43,36,57,36,93,44,72,71,38,49,60,68,38,45,64,59,42,46,74,39,47,34,77,41,77,43,67,66,72,84,63,87,88,62,85,72,88,76,81,45,72,64,60,54,49,53,52,51,51,47,50,41,49,74,70,68,49,50,74,64,62,53,34,62,78,66,69,58,97,50,72,74,72,51,59,75,65,56,86,76,52,71,62,58,57,49,50,52,50,45,70,74,43,82,86,117

Sequence (465 aa):
MTTRRRSCLPPRLLHALTGEAADDLPIVLVEDGDPIVASGLPTPAQAFLRSVGLTDPATWAAFGLGLVDDAVLARFGLTGRRRPTDTGAILPTRDPRHPGAIVGLVRLKSAQNKHGFITPPAGLACAADLLEHPRLILTDVPLIALRLHQAGVRGVALVEDPAVLPPLIDALRGHDLLVAGPKHSGQEAIIAALGGLPCTCGTVMGDLGHSPVASLDLLGLDRETLRVPRESTELTPALLRDLHAYAQCRLRDGVSQDTLRTLGLDHPILAQHLGLGVIPVDYQTAIPRLLCRALRGRRLGNCAVLPAYDADGAMVDLLAYHLISARYHGLWPEPRGLIGGAQRVWPEAVIATDNLRWLGRLLHHGHRDVLLLRGPGDAQANAARLHDMGVRRVTLNPDLEELPHKTISWHSLRVSFATLLFANGCDIRSVNELMLHRCLSTTALYTPIAVEDLRQVFLAAHPRC

Secondary structure (DSSP, 8-state):
---------------TT-----------------SS------HHHHHHHHHTT---HHHHHHTTTT---HHHHHHTT--GGGSPPSSSEEEEEE-TTSTT-EEEEEEE-SSTT--EESS---SBEE-TTGGGSSEEEEES-HHHHHHHHHTT--SEEE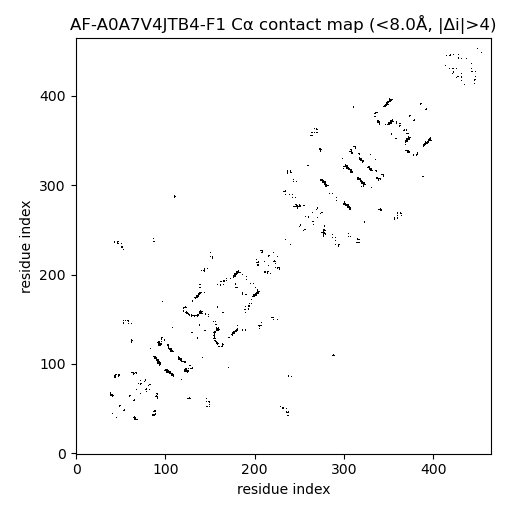-SSGGGSGGGHHHHTTSEEEEEES-HHHHHHHHHHTTT--EEEEE--SSGGGS-HHHHHTTT--TTT--------S--HHHHHHHHHHHHHHHHTTTTHHHHHHHT---HHHHHHS--EEE-TTGGGTS-HHHHHHTTT---TTEEEEEEE-TTS-EEEEEEEETTTTEEEESSSS--SBBS-S-SS--SEEEEES-HHHHHHHHHTT--SEEE-SSHHHHHHHHHHHHHTT--EEEES---TTS------HHHHHHHHHHHHHHTT--HHHHHHHTT-SSTHHHHTT----HHHHHHHHHHH-TT-

Nearest PDB structures (foldseek):
  6n9v-assembly1_E  TM=6.063E-01  e=1.058E-01  Escherichia phage T7
  8deb-assembly1_A  TM=5.852E-01  e=9.042E-01  Bacteroides fragilis
  6xeh-assembly1_A  TM=4.999E-01  e=8.545E-01  synthetic construct
  5itv-assembly3_D  TM=4.538E-01  e=1.590E+00  Bacillus subtilis subsp. subtilis str. 168
  2h9a-assembly1_B  TM=4.466E-01  e=2.231E+00  Carboxydothermus hydrogenoformans

pLDDT: mean 72.65, std 19.35, range [20.28, 97.19]